Protein 3H3P (pdb70)

Nearest PDB structures (foldseek):
  3h3p-assembly1_H  TM=9.981E-01  e=1.855E-24  Homo sapiens
  4xcy-assembly3_C  TM=9.830E-01  e=2.299E-23  Homo sapiens
  4xcy-assembly4_E  TM=9.805E-01  e=3.762E-23  Homo sapiens
  4m8q-assembly3_A  TM=9.887E-01  e=1.182E-21  Homo sapiens
  7ekk-assembly1_H  TM=9.882E-01  e=1.831E-21  Homo sapiens

Structure (mmCIF, N/CA/C/O backbone):
data_3H3P
#
_entry.id   3H3P
#
_cell.length_a   92.400
_cell.length_b   92.400
_cell.length_c   272.790
_cell.angle_alpha   90.00
_cell.angle_beta   90.00
_cell.angle_gamma   120.00
#
_symmetry.space_group_name_H-M   'P 65 2 2'
#
loop_
_entity.id
_entity.type
_entity.pdbx_description
1 polymer 'Fv 4E10 heavy chain'
2 polymer 'Fv 4E10 light chain'
3 polymer 4E10_S0_1TJLC_004_N
4 non-polymer 'CALCIUM ION'
5 water water
#
loop_
_atom_site.group_PDB
_atom_site.id
_atom_site.type_symbol
_atom_site.label_atom_id
_atom_site.label_alt_id
_atom_site.label_comp_id
_atom_site.label_asym_id
_atom_site.label_entity_id
_atom_site.label_seq_id
_atom_site.pdbx_PDB_ins_code
_atom_site.Cartn_x
_atom_site.Cartn_y
_atom_site.Cartn_z
_atom_site.occupancy
_atom_site.B_iso_or_equiv
_atom_site.auth_seq_id
_atom_site.auth_comp_id
_atom_site.auth_asym_id
_atom_site.auth_atom_id
_atom_site.pdbx_PDB_model_num
ATOM 1 N N . GLN A 1 3 ? -4.696 -13.503 -7.970 1.00 43.30 1 GLN H N 1
ATOM 2 C CA . GLN A 1 3 ? -5.393 -13.321 -9.284 1.00 43.11 1 GLN H CA 1
ATOM 3 C C . GLN A 1 3 ? -6.100 -14.616 -9.685 1.00 42.17 1 GLN H C 1
ATOM 4 O O . GLN A 1 3 ? -7.107 -14.596 -10.390 1.00 41.99 1 GLN H O 1
ATOM 10 N N . VAL A 1 4 ? -5.556 -15.733 -9.218 1.00 40.75 2 VAL H N 1
ATOM 11 C CA . VAL A 1 4 ? -6.062 -17.051 -9.545 1.00 39.77 2 VAL H CA 1
ATOM 12 C C . VAL A 1 4 ? -6.494 -17.784 -8.280 1.00 39.04 2 VAL H C 1
ATOM 13 O O . VAL A 1 4 ? -5.766 -17.796 -7.283 1.00 39.85 2 VAL H O 1
ATOM 17 N N . GLN A 1 5 ? -7.661 -18.414 -8.316 1.00 37.40 3 GLN H N 1
ATOM 18 C CA . GLN A 1 5 ? -8.069 -19.272 -7.204 1.00 36.13 3 GLN H CA 1
ATOM 19 C C . GLN A 1 5 ? -8.036 -20.753 -7.620 1.00 34.37 3 GLN H C 1
ATOM 20 O O . GLN A 1 5 ? -8.543 -21.147 -8.670 1.00 34.13 3 GLN H O 1
ATOM 26 N N . LEU A 1 6 ? -7.390 -21.555 -6.789 1.00 32.78 4 LEU H N 1
ATOM 27 C CA . LEU A 1 6 ? -7.355 -22.986 -6.956 1.00 31.49 4 LEU H CA 1
ATOM 28 C C . LEU A 1 6 ? -8.191 -23.621 -5.841 1.00 30.95 4 LEU H C 1
ATOM 29 O O . LEU A 1 6 ? -8.032 -23.262 -4.682 1.00 31.35 4 LEU H O 1
ATOM 34 N N . VAL A 1 7 ? -9.096 -24.538 -6.177 1.00 30.09 5 VAL H N 1
ATOM 35 C CA . VAL A 1 7 ? -9.799 -25.321 -5.157 1.00 29.82 5 VAL H CA 1
ATOM 36 C C . VAL A 1 7 ? -9.567 -26.805 -5.370 1.00 28.77 5 VAL H C 1
ATOM 37 O O . VAL A 1 7 ? -9.747 -27.325 -6.458 1.00 28.38 5 VAL H O 1
ATOM 41 N N . GLN A 1 8 ? -9.200 -27.496 -4.309 1.00 28.75 6 GLN H N 1
ATOM 42 C CA . GLN A 1 8 ? -8.947 -28.922 -4.396 1.00 28.80 6 GLN H CA 1
ATOM 43 C C . GLN A 1 8 ? -10.141 -29.765 -3.930 1.00 29.51 6 GLN H C 1
ATOM 44 O O . GLN A 1 8 ? -11.022 -29.298 -3.203 1.00 28.83 6 GLN H O 1
ATOM 50 N N . SER A 1 9 ? -10.174 -31.007 -4.394 1.00 30.51 7 SER H N 1
ATOM 51 C CA . SER A 1 9 ? -11.158 -31.966 -3.936 1.00 30.85 7 SER H CA 1
ATOM 52 C C . SER A 1 9 ? -10.908 -32.189 -2.458 1.00 31.11 7 SER H C 1
ATOM 53 O O . SER A 1 9 ? -9.881 -31.761 -1.912 1.00 31.72 7 SER H O 1
ATOM 56 N N . GLY A 1 10 ? -11.840 -32.867 -1.814 1.00 30.62 8 GLY H N 1
ATOM 57 C CA . GLY A 1 10 ? -11.835 -32.948 -0.372 1.00 30.66 8 GLY H CA 1
ATOM 58 C C . GLY A 1 10 ? -11.098 -34.127 0.203 1.00 30.61 8 GLY H C 1
ATOM 59 O O . GLY A 1 10 ? -10.696 -35.039 -0.501 1.00 29.85 8 GLY H O 1
ATOM 60 N N . ALA A 1 11 ? -10.948 -34.075 1.518 1.00 31.58 9 ALA H N 1
ATOM 61 C CA . ALA A 1 11 ? -10.322 -35.122 2.308 1.00 31.96 9 ALA H CA 1
ATOM 62 C C . ALA A 1 11 ? -10.766 -36.527 1.886 1.00 32.52 9 ALA H C 1
ATOM 63 O O . ALA A 1 11 ? -11.951 -36.776 1.643 1.00 33.04 9 ALA H O 1
ATOM 65 N N . GLU A 1 12 ? -9.810 -37.448 1.849 1.00 32.58 10 GLU H N 1
ATOM 66 C CA . GLU A 1 12 ? -10.057 -38.789 1.359 1.00 32.86 10 GLU H CA 1
ATOM 67 C C . GLU A 1 12 ? -9.361 -39.820 2.259 1.00 32.75 10 GLU H C 1
ATOM 68 O O . GLU A 1 12 ? -8.271 -39.564 2.769 1.00 33.01 10 GLU H O 1
ATOM 74 N N . VAL A 1 13 ? -9.990 -40.980 2.450 1.00 32.28 11 VAL H N 1
ATOM 75 C CA . VAL A 1 13 ? -9.451 -42.039 3.318 1.00 31.96 11 VAL H CA 1
ATOM 76 C C . VAL A 1 13 ? -9.187 -43.318 2.520 1.00 31.78 11 VAL H C 1
ATOM 77 O O . VAL A 1 13 ? -10.119 -43.887 1.965 1.00 31.96 11 VAL H O 1
ATOM 81 N N . LYS A 1 14 ? -7.932 -43.776 2.480 1.00 31.60 12 LYS H N 1
ATOM 82 C CA . LYS A 1 14 ? -7.540 -44.938 1.644 1.00 31.80 12 LYS H CA 1
ATOM 83 C C . LYS A 1 14 ? -6.905 -46.088 2.423 1.00 31.66 12 LYS H C 1
ATOM 84 O O . LYS A 1 14 ? -6.321 -45.884 3.482 1.00 32.11 12 LYS H O 1
ATOM 90 N N . ARG A 1 15 ? -6.999 -47.298 1.878 1.00 31.31 13 ARG H N 1
ATOM 91 C CA . ARG A 1 15 ? -6.317 -48.446 2.471 1.00 31.32 13 ARG H CA 1
ATOM 92 C C . ARG A 1 15 ? -5.003 -48.715 1.735 1.00 31.22 13 ARG H C 1
ATOM 93 O O . ARG A 1 15 ? -4.849 -48.349 0.568 1.00 31.41 13 ARG H O 1
ATOM 97 N N . PRO A 1 16 ? -4.025 -49.307 2.429 1.00 30.78 14 PRO H N 1
ATOM 98 C CA . PRO A 1 16 ? -2.783 -49.636 1.739 1.00 30.96 14 PRO H CA 1
ATOM 99 C C . PRO A 1 16 ? -3.017 -50.453 0.483 1.00 30.31 14 PRO H C 1
ATOM 100 O O . PRO A 1 16 ? -3.894 -51.310 0.449 1.00 29.40 14 PRO H O 1
ATOM 104 N N . GLY A 1 17 ? -2.235 -50.155 -0.547 1.00 30.29 15 GLY H N 1
ATOM 105 C CA . GLY A 1 17 ? -2.294 -50.900 -1.804 1.00 30.18 15 GLY H CA 1
ATOM 106 C C . GLY A 1 17 ? -3.277 -50.319 -2.798 1.00 29.40 15 GLY H C 1
ATOM 107 O O . GLY A 1 17 ? -3.440 -50.838 -3.902 1.00 29.07 15 GLY H O 1
ATOM 108 N N . SER A 1 18 ? -3.928 -49.232 -2.414 1.00 28.67 16 SER H N 1
ATOM 109 C CA . SER A 1 18 ? -4.921 -48.623 -3.282 1.00 28.51 16 SER H CA 1
ATOM 110 C C . SER A 1 18 ? -4.369 -47.384 -3.989 1.00 27.65 16 SER H C 1
ATOM 111 O O . SER A 1 18 ? -3.196 -47.074 -3.899 1.00 27.38 16 SER H O 1
ATOM 114 N N . SER A 1 19 ? -5.244 -46.701 -4.706 1.00 27.60 17 SER H N 1
ATOM 115 C CA . SER A 1 19 ? -4.884 -45.565 -5.523 1.00 27.58 17 SER H CA 1
ATOM 116 C C . SER A 1 19 ? -5.687 -44.344 -5.061 1.00 26.89 17 SER H C 1
ATOM 117 O O . SER A 1 19 ? -6.804 -44.482 -4.555 1.00 26.34 17 SER H O 1
ATOM 120 N N . VAL A 1 20 ? -5.122 -43.150 -5.222 1.00 26.09 18 VAL H N 1
ATOM 121 C CA . VAL A 1 20 ? -5.870 -41.909 -4.944 1.00 24.97 18 VAL H CA 1
ATOM 122 C C . VAL A 1 20 ? -5.721 -40.943 -6.102 1.00 25.11 18 VAL H C 1
ATOM 123 O O . VAL A 1 20 ? -4.656 -40.827 -6.691 1.00 24.54 18 VAL H O 1
ATOM 127 N N . THR A 1 21 ? -6.799 -40.248 -6.430 1.00 25.93 19 THR H N 1
ATOM 128 C CA . THR A 1 21 ? -6.732 -39.167 -7.409 1.00 26.55 19 THR H CA 1
ATOM 129 C C . THR A 1 21 ? -7.295 -37.890 -6.783 1.00 26.42 19 THR H C 1
ATOM 130 O O . THR A 1 21 ? -8.429 -37.868 -6.293 1.00 26.50 19 THR H O 1
ATOM 134 N N . VAL A 1 22 ? -6.480 -36.841 -6.770 1.00 26.26 20 VAL H N 1
ATOM 135 C CA . VAL A 1 22 ? -6.879 -35.574 -6.176 1.00 26.06 20 VAL H CA 1
ATOM 136 C C . VAL A 1 22 ? -7.027 -34.565 -7.298 1.00 26.01 20 VAL H C 1
ATOM 137 O O . VAL A 1 22 ? -6.187 -34.500 -8.187 1.00 25.58 20 VAL H O 1
ATOM 141 N N . SER A 1 23 ? -8.109 -33.791 -7.255 1.00 26.53 21 SER H N 1
ATOM 142 C CA . SER A 1 23 ? -8.391 -32.807 -8.286 1.00 26.54 21 SER H CA 1
ATOM 143 C C . SER A 1 23 ? -8.043 -31.420 -7.767 1.00 26.93 21 SER H C 1
ATOM 144 O O . SER A 1 23 ? -8.140 -31.156 -6.564 1.00 26.30 21 SER H O 1
ATOM 147 N N . CYS A 1 24 ? -7.585 -30.569 -8.687 1.00 27.38 22 CYS H N 1
ATOM 148 C CA . CYS A 1 24 ? -7.339 -29.145 -8.440 1.00 27.65 22 CYS H CA 1
ATOM 149 C C . CYS A 1 24 ? -7.990 -28.350 -9.579 1.00 27.28 22 CYS H C 1
ATOM 150 O O . CYS A 1 24 ? -7.554 -28.449 -10.723 1.00 27.81 22 CYS H O 1
ATOM 153 N N . LYS A 1 25 ? -9.034 -27.583 -9.268 1.00 26.48 23 LYS H N 1
ATOM 154 C CA . LYS A 1 25 ? -9.746 -26.804 -10.261 1.00 26.46 23 LYS H CA 1
ATOM 155 C C . LYS A 1 25 ? -9.285 -25.352 -10.211 1.00 26.32 23 LYS H C 1
ATOM 156 O O . LYS A 1 25 ? -9.225 -24.763 -9.143 1.00 25.67 23 LYS H O 1
ATOM 162 N N . ALA A 1 26 ? -8.967 -24.786 -11.372 1.00 26.66 24 ALA H N 1
ATOM 163 C CA . ALA A 1 26 ? -8.448 -23.407 -11.463 1.00 27.91 24 ALA H CA 1
ATOM 164 C C . ALA A 1 26 ? -9.449 -22.387 -12.044 1.00 28.40 24 ALA H C 1
ATOM 165 O O . ALA A 1 26 ? -10.100 -22.620 -13.056 1.00 28.27 24 ALA H O 1
ATOM 167 N N . SER A 1 27 ? -9.552 -21.245 -11.391 1.00 29.44 25 SER H N 1
ATOM 168 C CA . SER A 1 27 ? -10.449 -20.189 -11.834 1.00 30.30 25 SER H CA 1
ATOM 169 C C . SER A 1 27 ? -9.732 -18.837 -11.803 1.00 30.83 25 SER H C 1
ATOM 170 O O . SER A 1 27 ? -8.958 -18.547 -10.886 1.00 30.67 25 SER H O 1
ATOM 173 N N . GLY A 1 28 ? -10.000 -18.010 -12.807 1.00 31.72 26 GLY H N 1
ATOM 174 C CA . GLY A 1 28 ? -9.258 -16.759 -12.993 1.00 32.33 26 GLY H CA 1
ATOM 175 C C . GLY A 1 28 ? -8.104 -16.955 -13.968 1.00 32.91 26 GLY H C 1
ATOM 176 O O . GLY A 1 28 ? -7.650 -18.081 -14.196 1.00 34.03 26 GLY H O 1
ATOM 177 N N . GLY A 1 29 ? -7.631 -15.858 -14.548 1.00 32.97 27 GLY H N 1
ATOM 178 C CA . GLY A 1 29 ? -6.556 -15.899 -15.536 1.00 32.83 27 GLY H CA 1
ATOM 179 C C . GLY A 1 29 ? -6.787 -16.945 -16.616 1.00 32.80 27 GLY H C 1
ATOM 180 O O . GLY A 1 29 ? -7.935 -17.227 -16.993 1.00 33.16 27 GLY H O 1
ATOM 181 N N . SER A 1 30 ? -5.685 -17.519 -17.102 1.00 31.82 28 SER H N 1
ATOM 182 C CA . SER A 1 30 ? -5.700 -18.531 -18.149 1.00 30.97 28 SER H CA 1
ATOM 183 C C . SER A 1 30 ? -4.971 -19.778 -17.656 1.00 30.36 28 SER H C 1
ATOM 184 O O . SER A 1 30 ? -4.007 -19.691 -16.904 1.00 30.65 28 SER H O 1
ATOM 186 N N . PHE A 1 31 ? -5.418 -20.933 -18.126 1.00 29.42 29 PHE H N 1
ATOM 187 C CA . PHE A 1 31 ? -5.011 -22.216 -17.576 1.00 28.66 29 PHE H CA 1
ATOM 188 C C . PHE A 1 31 ? -3.877 -22.937 -18.339 1.00 28.33 29 PHE H C 1
ATOM 189 O O . PHE A 1 31 ? -2.963 -23.504 -17.738 1.00 28.81 29 PHE H O 1
ATOM 197 N N . SER A 1 32 ? -3.930 -22.910 -19.658 1.00 27.75 30 SER H N 1
ATOM 198 C CA . SER A 1 32 ? -3.105 -23.814 -20.461 1.00 27.84 30 SER H CA 1
ATOM 199 C C . SER A 1 32 ? -1.583 -23.632 -20.410 1.00 27.71 30 SER H C 1
ATOM 200 O O . SER A 1 32 ? -0.855 -24.617 -20.505 1.00 27.59 30 SER H O 1
ATOM 203 N N . THR A 1 33 ? -1.094 -22.402 -20.283 1.00 27.06 31 THR H N 1
ATOM 204 C CA . THR A 1 33 ? 0.339 -22.177 -20.428 1.00 26.80 31 THR H CA 1
ATOM 205 C C . THR A 1 33 ? 1.051 -21.754 -19.142 1.00 27.07 31 THR H C 1
ATOM 206 O O . THR A 1 33 ? 2.098 -21.104 -19.186 1.00 27.31 31 THR H O 1
ATOM 210 N N . TYR A 1 34 ? 0.516 -22.163 -18.003 1.00 26.98 32 TYR H N 1
ATOM 211 C CA . TYR A 1 34 ? 1.206 -21.941 -16.741 1.00 27.08 32 TYR H CA 1
ATOM 212 C C . TYR A 1 34 ? 1.407 -23.251 -16.015 1.00 26.28 32 TYR H C 1
ATOM 213 O O . TYR A 1 34 ? 0.523 -24.081 -15.984 1.00 26.64 32 TYR H O 1
ATOM 222 N N . ALA A 1 35 ? 2.588 -23.436 -15.442 1.00 26.18 33 ALA H N 1
ATOM 223 C CA . ALA A 1 35 ? 2.981 -24.732 -14.893 1.00 25.82 33 ALA H CA 1
ATOM 224 C C . ALA A 1 35 ? 2.312 -24.984 -13.555 1.00 25.89 33 ALA H C 1
ATOM 225 O O . ALA A 1 35 ? 2.298 -24.111 -12.681 1.00 25.42 33 ALA H O 1
ATOM 227 N N . LEU A 1 36 ? 1.773 -26.185 -13.384 1.00 25.73 34 LEU H N 1
ATOM 228 C CA . LEU A 1 36 ? 1.140 -26.545 -12.117 1.00 25.75 34 LEU H CA 1
ATOM 229 C C . LEU A 1 36 ? 1.801 -27.751 -11.435 1.00 25.33 34 LEU H C 1
ATOM 230 O O . LEU A 1 36 ? 1.909 -28.801 -12.019 1.00 25.79 34 LEU H O 1
ATOM 235 N N . SER A 1 37 ? 2.223 -27.598 -10.188 1.00 24.98 35 SER H N 1
ATOM 236 C CA . SER A 1 37 ? 2.915 -28.669 -9.483 1.00 24.40 35 SER H CA 1
ATOM 237 C C . SER A 1 37 ? 2.120 -29.239 -8.298 1.00 24.97 35 SER H C 1
ATOM 238 O O . SER A 1 37 ? 1.256 -28.577 -7.739 1.00 24.18 35 SER H O 1
ATOM 241 N N . TRP A 1 38 ? 2.426 -30.474 -7.917 1.00 25.73 36 TRP H N 1
ATOM 242 C CA . TRP A 1 38 ? 1.866 -31.043 -6.699 1.00 26.59 36 TRP H CA 1
ATOM 243 C C . TRP A 1 38 ? 2.918 -31.136 -5.625 1.00 26.57 36 TRP H C 1
ATOM 244 O O . TRP A 1 38 ? 3.986 -31.695 -5.848 1.00 28.04 36 TRP H O 1
ATOM 255 N N . VAL A 1 39 ? 2.607 -30.582 -4.462 1.00 25.75 37 VAL H N 1
ATOM 256 C CA . VAL A 1 39 ? 3.545 -30.526 -3.365 1.00 25.49 37 VAL H CA 1
ATOM 257 C C . VAL A 1 39 ? 2.871 -31.061 -2.126 1.00 26.46 37 VAL H C 1
ATOM 258 O O . VAL A 1 39 ? 1.834 -30.538 -1.725 1.00 28.30 37 VAL H O 1
ATOM 262 N N . ARG A 1 40 ? 3.432 -32.092 -1.506 1.00 26.21 38 ARG H N 1
ATOM 263 C CA . ARG A 1 40 ? 2.758 -32.689 -0.370 1.00 26.00 38 ARG H CA 1
ATOM 264 C C . ARG A 1 40 ? 3.498 -32.408 0.905 1.00 26.48 38 ARG H C 1
ATOM 265 O O . ARG A 1 40 ? 4.653 -31.953 0.898 1.00 26.73 38 ARG H O 1
ATOM 273 N N . GLN A 1 41 ? 2.817 -32.675 2.009 1.00 26.59 39 GLN H N 1
ATOM 274 C CA . GLN A 1 41 ? 3.351 -32.372 3.322 1.00 27.39 39 GLN H CA 1
ATOM 275 C C . GLN A 1 41 ? 2.847 -33.393 4.330 1.00 27.86 39 GLN H C 1
ATOM 276 O O . GLN A 1 41 ? 1.670 -33.362 4.699 1.00 28.54 39 GLN H O 1
ATOM 282 N N . ALA A 1 42 ? 3.725 -34.294 4.771 1.00 27.74 40 ALA H N 1
ATOM 283 C CA . ALA A 1 42 ? 3.376 -35.218 5.855 1.00 28.18 40 ALA H CA 1
ATOM 284 C C . ALA A 1 42 ? 3.158 -34.455 7.182 1.00 28.55 40 ALA H C 1
ATOM 285 O O . ALA A 1 42 ? 3.699 -33.376 7.382 1.00 28.05 40 ALA H O 1
ATOM 287 N N . PRO A 1 43 ? 2.380 -35.028 8.105 1.00 29.50 41 PRO H N 1
ATOM 288 C CA . PRO A 1 43 ? 2.068 -34.235 9.286 1.00 30.01 41 PRO H CA 1
ATOM 289 C C . PRO A 1 43 ? 3.308 -33.956 10.116 1.00 30.14 41 PRO H C 1
ATOM 290 O O . PRO A 1 43 ? 4.153 -34.836 10.281 1.00 30.85 41 PRO H O 1
ATOM 294 N N . GLY A 1 44 ? 3.422 -32.724 10.604 1.00 30.40 42 GLY H N 1
ATOM 295 C CA . GLY A 1 44 ? 4.551 -32.308 11.445 1.00 30.40 42 GLY H CA 1
ATOM 296 C C . GLY A 1 44 ? 5.855 -32.112 10.692 1.00 30.45 42 GLY H C 1
ATOM 297 O O . GLY A 1 44 ? 6.823 -31.590 11.237 1.00 30.75 42 GLY H O 1
ATOM 298 N N . ARG A 1 45 ? 5.884 -32.531 9.436 1.00 30.67 43 ARG H N 1
ATOM 299 C CA . ARG A 1 45 ? 7.110 -32.488 8.651 1.00 30.71 43 ARG H CA 1
ATOM 300 C C . ARG A 1 45 ? 6.972 -31.449 7.549 1.00 29.30 43 ARG H C 1
ATOM 301 O O . ARG A 1 45 ? 5.992 -30.706 7.527 1.00 28.15 43 ARG H O 1
ATOM 309 N N . GLY A 1 46 ? 7.956 -31.400 6.649 1.00 28.37 44 GLY H N 1
ATOM 310 C CA . GLY A 1 46 ? 8.087 -30.292 5.696 1.00 27.76 44 GLY H CA 1
ATOM 311 C C . GLY A 1 46 ? 7.591 -30.587 4.292 1.00 26.81 44 GLY H C 1
ATOM 312 O O . GLY A 1 46 ? 7.180 -31.703 4.001 1.00 26.45 44 GLY H O 1
ATOM 313 N N . LEU A 1 47 ? 7.648 -29.583 3.419 1.00 26.36 45 LEU H N 1
ATOM 314 C CA . LEU A 1 47 ? 7.124 -29.704 2.043 1.00 26.37 45 LEU H CA 1
ATOM 315 C C . LEU A 1 47 ? 8.006 -30.569 1.132 1.00 25.95 45 LEU H C 1
ATOM 316 O O . LEU A 1 47 ? 9.231 -30.556 1.242 1.00 25.27 45 LEU H O 1
ATOM 321 N N . GLU A 1 48 ? 7.346 -31.330 0.254 1.00 26.22 46 GLU H N 1
ATOM 322 C CA . GLU A 1 48 ? 7.999 -32.206 -0.736 1.00 26.16 46 GLU H CA 1
ATOM 323 C C . GLU A 1 48 ? 7.347 -32.042 -2.121 1.00 26.57 46 GLU H C 1
ATOM 324 O O . GLU A 1 48 ? 6.152 -32.294 -2.304 1.00 26.11 46 GLU H O 1
ATOM 326 N N . TRP A 1 49 ? 8.159 -31.603 -3.080 1.00 26.50 47 TRP H N 1
ATOM 327 C CA . TRP A 1 49 ? 7.766 -31.521 -4.475 1.00 26.32 47 TRP H CA 1
ATOM 328 C C . TRP A 1 49 ? 7.724 -32.898 -5.158 1.00 25.89 47 TRP H C 1
ATOM 329 O O . TRP A 1 49 ? 8.717 -33.625 -5.160 1.00 24.73 47 TRP H O 1
ATOM 340 N N . MET A 1 50 ? 6.585 -33.210 -5.786 1.00 25.74 48 MET H N 1
ATOM 341 C CA . MET A 1 50 ? 6.316 -34.544 -6.366 1.00 24.87 48 MET H CA 1
ATOM 342 C C . MET A 1 50 ? 6.399 -34.562 -7.886 1.00 24.31 48 MET H C 1
ATOM 343 O O . MET A 1 50 ? 6.825 -35.542 -8.497 1.00 24.51 48 MET H O 1
ATOM 348 N N . GLY A 1 51 ? 5.961 -33.481 -8.502 1.00 24.11 49 GLY H N 1
ATOM 349 C CA . GLY A 1 51 ? 5.974 -33.378 -9.956 1.00 24.15 49 GLY H CA 1
ATOM 350 C C . GLY A 1 51 ? 5.071 -32.252 -10.390 1.00 23.87 49 GLY H C 1
ATOM 351 O O . GLY A 1 51 ? 4.513 -31.552 -9.562 1.00 24.69 49 GLY H O 1
ATOM 352 N N . GLY A 1 52 ? 4.912 -32.078 -11.690 1.00 23.56 50 GLY H N 1
ATOM 353 C CA . GLY A 1 52 ? 4.038 -31.038 -12.194 1.00 22.79 50 GLY H CA 1
ATOM 354 C C . GLY A 1 52 ? 3.730 -31.270 -13.648 1.00 23.21 50 GLY H C 1
ATOM 355 O O . GLY A 1 52 ? 4.297 -32.179 -14.277 1.00 23.66 50 GLY H O 1
ATOM 356 N N . VAL A 1 53 ? 2.824 -30.450 -14.170 1.00 23.11 51 VAL H N 1
ATOM 357 C CA . VAL A 1 53 ? 2.423 -30.498 -15.573 1.00 23.63 51 VAL H CA 1
ATOM 358 C C . VAL A 1 53 ? 2.233 -29.100 -16.171 1.00 23.87 51 VAL H C 1
ATOM 359 O O . VAL A 1 53 ? 1.904 -28.151 -15.461 1.00 24.24 51 VAL H O 1
ATOM 363 N N . ILE A 1 54 ? 2.474 -28.991 -17.477 1.00 23.79 52 ILE H N 1
ATOM 364 C CA . ILE A 1 54 ? 2.011 -27.859 -18.275 1.00 23.53 52 ILE H CA 1
ATOM 365 C C . ILE A 1 54 ? 0.823 -28.341 -19.104 1.00 23.87 52 ILE H C 1
ATOM 366 O O . ILE A 1 54 ? 0.980 -29.200 -19.950 1.00 24.72 52 ILE H O 1
ATOM 371 N N . PRO A 1 55 ? -0.379 -27.823 -18.848 1.00 23.94 53 PRO H N 1
ATOM 372 C CA . PRO A 1 55 ? -1.525 -28.424 -19.548 1.00 23.71 53 PRO H CA 1
ATOM 373 C C . PRO A 1 55 ? -1.426 -28.431 -21.085 1.00 23.70 53 PRO H C 1
ATOM 374 O O . PRO A 1 55 ? -1.826 -29.414 -21.720 1.00 23.50 53 PRO H O 1
ATOM 378 N N . LEU A 1 56 ? -0.917 -27.354 -21.678 1.00 23.26 54 LEU H N 1
ATOM 379 C CA . LEU A 1 56 ? -0.735 -27.319 -23.122 1.00 23.00 54 LEU H CA 1
ATOM 380 C C . LEU A 1 56 ? 0.261 -28.417 -23.524 1.00 23.49 54 LEU H C 1
ATOM 381 O O . LEU A 1 56 ? 1.447 -28.358 -23.174 1.00 23.65 54 LEU H O 1
ATOM 386 N N . LEU A 1 57 ? -0.239 -29.410 -24.257 1.00 22.93 55 LEU H N 1
ATOM 387 C CA . LEU A 1 57 ? 0.543 -30.574 -24.672 1.00 22.56 55 LEU H CA 1
ATOM 388 C C . LEU A 1 57 ? 0.777 -31.583 -23.541 1.00 22.52 55 LEU H C 1
ATOM 389 O O . LEU A 1 57 ? 1.477 -32.569 -23.735 1.00 22.73 55 LEU H O 1
ATOM 394 N N . THR A 1 58 ? 0.185 -31.350 -22.373 1.00 22.63 56 THR H N 1
ATOM 395 C CA . THR A 1 58 ? 0.424 -32.205 -21.203 1.00 23.27 56 THR H CA 1
ATOM 396 C C . THR A 1 58 ? 1.913 -32.534 -21.101 1.00 23.17 56 THR H C 1
ATOM 397 O O . THR A 1 58 ? 2.303 -33.704 -21.208 1.00 23.84 56 THR H O 1
ATOM 401 N N . ILE A 1 59 ? 2.747 -31.516 -20.922 1.00 22.49 57 ILE H N 1
ATOM 402 C CA . ILE A 1 59 ? 4.177 -31.742 -20.706 1.00 21.91 57 ILE H CA 1
ATOM 403 C C . ILE A 1 59 ? 4.422 -32.032 -19.212 1.00 21.63 57 ILE H C 1
ATOM 404 O O . ILE A 1 59 ? 4.340 -31.132 -18.355 1.00 20.81 57 ILE H O 1
ATOM 409 N N . THR A 1 60 ? 4.698 -33.299 -18.903 1.00 20.98 58 THR H N 1
ATOM 410 C CA . THR A 1 60 ? 4.898 -33.709 -17.516 1.00 20.72 58 THR H CA 1
ATOM 411 C C . THR A 1 60 ? 6.365 -33.727 -17.098 1.00 21.28 58 THR H C 1
ATOM 412 O O . THR A 1 60 ? 7.274 -33.690 -17.917 1.00 19.93 58 THR H O 1
ATOM 416 N N . ASN A 1 61 ? 6.551 -33.775 -15.789 1.00 22.73 59 ASN H N 1
ATOM 417 C CA . ASN A 1 61 ? 7.839 -33.728 -15.146 1.00 23.82 59 ASN H CA 1
ATOM 418 C C . ASN A 1 61 ? 7.559 -34.381 -13.793 1.00 25.03 59 ASN H C 1
ATOM 419 O O . ASN A 1 61 ? 6.642 -33.942 -13.057 1.00 27.14 59 ASN H O 1
ATOM 424 N N . TYR A 1 62 ? 8.269 -35.466 -13.485 1.00 25.34 60 TYR H N 1
ATOM 425 C CA . TYR A 1 62 ? 8.018 -36.198 -12.236 1.00 25.49 60 TYR H CA 1
ATOM 426 C C . TYR A 1 62 ? 9.278 -36.333 -11.414 1.00 26.08 60 TYR H C 1
ATOM 427 O O . TYR A 1 62 ? 10.329 -36.677 -11.933 1.00 26.10 60 TYR H O 1
ATOM 436 N N . ALA A 1 63 ? 9.175 -36.069 -10.123 1.00 26.85 61 ALA H N 1
ATOM 437 C CA . ALA A 1 63 ? 10.270 -36.398 -9.224 1.00 27.34 61 ALA H CA 1
ATOM 438 C C . ALA A 1 63 ? 10.577 -37.905 -9.353 1.00 27.66 61 ALA H C 1
ATOM 439 O O . ALA A 1 63 ? 9.668 -38.739 -9.346 1.00 28.26 61 ALA H O 1
ATOM 441 N N . PRO A 1 64 ? 11.852 -38.263 -9.492 1.00 28.18 62 PRO H N 1
ATOM 442 C CA . PRO A 1 64 ? 12.262 -39.679 -9.564 1.00 28.80 62 PRO H CA 1
ATOM 443 C C . PRO A 1 64 ? 11.672 -40.631 -8.515 1.00 29.32 62 PRO H C 1
ATOM 444 O O . PRO A 1 64 ? 11.277 -41.740 -8.866 1.00 29.47 62 PRO H O 1
ATOM 448 N N . ARG A 1 65 ? 11.598 -40.221 -7.254 1.00 30.31 63 ARG H N 1
ATOM 449 C CA . ARG A 1 65 ? 11.113 -41.125 -6.199 1.00 31.32 63 ARG H CA 1
ATOM 450 C C . ARG A 1 65 ? 9.620 -41.505 -6.315 1.00 31.87 63 ARG H C 1
ATOM 451 O O . ARG A 1 65 ? 9.133 -42.380 -5.587 1.00 31.95 63 ARG H O 1
ATOM 459 N N . PHE A 1 66 ? 8.885 -40.844 -7.203 1.00 32.31 64 PHE H N 1
ATOM 460 C CA . PHE A 1 66 ? 7.498 -41.221 -7.448 1.00 32.46 64 PHE H CA 1
ATOM 461 C C . PHE A 1 66 ? 7.333 -41.835 -8.825 1.00 32.95 64 PHE H C 1
ATOM 462 O O . PHE A 1 66 ? 6.249 -42.283 -9.192 1.00 32.20 64 PHE H O 1
ATOM 470 N N . GLN A 1 67 ? 8.405 -41.871 -9.604 1.00 34.22 65 GLN H N 1
ATOM 471 C CA . GLN A 1 67 ? 8.274 -42.396 -10.955 1.00 35.61 65 GLN H CA 1
ATOM 472 C C . GLN A 1 67 ? 7.710 -43.809 -10.886 1.00 35.23 65 GLN H C 1
ATOM 473 O O . GLN A 1 67 ? 8.179 -44.632 -10.101 1.00 35.84 65 GLN H O 1
ATOM 479 N N . GLY A 1 68 ? 6.696 -44.079 -11.702 1.00 34.62 66 GLY H N 1
ATOM 480 C CA . GLY A 1 68 ? 6.075 -45.405 -11.740 1.00 33.70 66 GLY H CA 1
ATOM 481 C C . GLY A 1 68 ? 4.823 -45.524 -10.890 1.00 32.83 66 GLY H C 1
ATOM 482 O O . GLY A 1 68 ? 3.993 -46.375 -11.149 1.00 33.04 66 GLY H O 1
ATOM 483 N N . ARG A 1 69 ? 4.692 -44.673 -9.876 1.00 32.08 67 ARG H N 1
ATOM 484 C CA . ARG A 1 69 ? 3.513 -44.659 -9.009 1.00 31.85 67 ARG H CA 1
ATOM 485 C C . ARG A 1 69 ? 2.594 -43.482 -9.281 1.00 31.72 67 ARG H C 1
ATOM 486 O O . ARG A 1 69 ? 1.442 -43.474 -8.829 1.00 32.13 67 ARG H O 1
ATOM 494 N N . ILE A 1 70 ? 3.114 -42.488 -10.000 1.00 31.24 68 ILE H N 1
ATOM 495 C CA . ILE A 1 70 ? 2.460 -41.190 -10.141 1.00 30.40 68 ILE H CA 1
ATOM 496 C C . ILE A 1 70 ? 2.012 -40.917 -11.570 1.00 30.03 68 ILE H C 1
ATOM 497 O O . ILE A 1 70 ? 2.656 -41.333 -12.518 1.00 29.74 68 ILE H O 1
ATOM 502 N N . THR A 1 71 ? 0.882 -40.232 -11.707 1.00 30.34 69 THR H N 1
ATOM 503 C CA . THR A 1 71 ? 0.401 -39.766 -13.007 1.00 30.26 69 THR H CA 1
ATOM 504 C C . THR A 1 71 ? -0.214 -38.400 -12.799 1.00 29.35 69 THR H C 1
ATOM 505 O O . THR A 1 71 ? -1.051 -38.232 -11.902 1.00 28.51 69 THR H O 1
ATOM 509 N N . ILE A 1 72 ? 0.213 -37.428 -13.607 1.00 27.84 70 ILE H N 1
ATOM 510 C CA . ILE A 1 72 ? -0.396 -36.103 -13.575 1.00 27.16 70 ILE H CA 1
ATOM 511 C C . ILE A 1 72 ? -1.063 -35.799 -14.909 1.00 27.09 70 ILE H C 1
ATOM 512 O O . ILE A 1 72 ? -0.467 -35.980 -15.966 1.00 26.69 70 ILE H O 1
ATOM 517 N N . THR A 1 73 ? -2.311 -35.343 -14.844 1.00 27.20 71 THR H N 1
ATOM 518 C CA . THR A 1 73 ? -3.070 -35.027 -16.036 1.00 26.93 71 THR H CA 1
ATOM 519 C C . THR A 1 73 ? -3.806 -33.694 -15.869 1.00 27.87 71 THR H C 1
ATOM 520 O O . THR A 1 73 ? -4.070 -33.231 -14.756 1.00 28.05 71 THR H O 1
ATOM 524 N N . ALA A 1 74 ? -4.125 -33.083 -17.002 1.00 28.45 72 ALA H N 1
ATOM 525 C CA . ALA A 1 74 ? -4.697 -31.746 -17.038 1.00 29.06 72 ALA H CA 1
ATOM 526 C C . ALA A 1 74 ? -5.822 -31.734 -18.059 1.00 29.75 72 ALA H C 1
ATOM 527 O O . ALA A 1 74 ? -5.713 -32.351 -19.124 1.00 30.60 72 ALA H O 1
ATOM 529 N N . ASP A 1 75 ? -6.899 -31.033 -17.734 1.00 29.92 73 ASP H N 1
ATOM 530 C CA . ASP A 1 75 ? -8.089 -31.012 -18.581 1.00 30.18 73 ASP H CA 1
ATOM 531 C C . ASP A 1 75 ? -8.391 -29.560 -18.946 1.00 30.20 73 ASP H C 1
ATOM 532 O O . ASP A 1 75 ? -8.755 -28.754 -18.085 1.00 30.43 73 ASP H O 1
ATOM 537 N N . ARG A 1 76 ? -8.232 -29.229 -20.220 1.00 29.84 74 ARG H N 1
ATOM 538 C CA . ARG A 1 76 ? -8.222 -27.839 -20.634 1.00 30.04 74 ARG H CA 1
ATOM 539 C C . ARG A 1 76 ? -9.605 -27.204 -20.636 1.00 28.92 74 ARG H C 1
ATOM 540 O O . ARG A 1 76 ? -9.725 -26.000 -20.433 1.00 27.91 74 ARG H O 1
ATOM 548 N N . SER A 1 77 ? -10.649 -28.004 -20.820 1.00 27.87 75 SER H N 1
ATOM 549 C CA . SER A 1 77 ? -11.994 -27.451 -20.859 1.00 27.49 75 SER H CA 1
ATOM 550 C C . SER A 1 77 ? -12.548 -27.151 -19.459 1.00 26.73 75 SER H C 1
ATOM 551 O O . SER A 1 77 ? -13.506 -26.393 -19.302 1.00 26.17 75 SER H O 1
ATOM 554 N N . THR A 1 78 ? -11.948 -27.738 -18.436 1.00 26.02 76 THR H N 1
ATOM 555 C CA . THR A 1 78 ? -12.437 -27.524 -17.083 1.00 25.79 76 THR H CA 1
ATOM 556 C C . THR A 1 78 ? -11.408 -26.879 -16.185 1.00 25.66 76 THR H C 1
ATOM 557 O O . THR A 1 78 ? -11.644 -26.720 -14.987 1.00 25.26 76 THR H O 1
ATOM 561 N N . SER A 1 79 ? -10.279 -26.495 -16.772 1.00 26.03 77 SER H N 1
ATOM 562 C CA . SER A 1 79 ? -9.180 -25.865 -16.042 1.00 26.64 77 SER H CA 1
ATOM 563 C C . SER A 1 79 ? -8.791 -26.670 -14.809 1.00 27.67 77 SER H C 1
ATOM 564 O O . SER A 1 79 ? -8.453 -26.103 -13.769 1.00 28.81 77 SER H O 1
ATOM 567 N N . THR A 1 80 ? -8.847 -27.992 -14.923 1.00 27.90 78 THR H N 1
ATOM 568 C CA . THR A 1 80 ? -8.658 -28.860 -13.773 1.00 27.86 78 THR H CA 1
ATOM 569 C C . THR A 1 80 ? -7.472 -29.782 -14.004 1.00 28.32 78 THR H C 1
ATOM 570 O O . THR A 1 80 ? -7.364 -30.419 -15.058 1.00 28.94 78 THR H O 1
ATOM 574 N N . ALA A 1 81 ? -6.596 -29.852 -13.008 1.00 28.48 79 ALA H N 1
ATOM 575 C CA . ALA A 1 81 ? -5.444 -30.745 -13.032 1.00 28.85 79 ALA H CA 1
ATOM 576 C C . ALA A 1 81 ? -5.679 -31.851 -12.011 1.00 29.65 79 ALA H C 1
ATOM 577 O O . ALA A 1 81 ? -6.378 -31.641 -11.002 1.00 29.27 79 ALA H O 1
ATOM 579 N N . TYR A 1 82 ? -5.091 -33.020 -12.281 1.00 29.95 80 TYR H N 1
ATOM 580 C CA . TYR A 1 82 ? -5.303 -34.220 -11.467 1.00 29.99 80 TYR H CA 1
ATOM 581 C C . TYR A 1 82 ? -3.991 -34.895 -11.085 1.00 30.17 80 TYR H C 1
ATOM 582 O O . TYR A 1 82 ? -3.114 -35.078 -11.921 1.00 30.33 80 TYR H O 1
ATOM 591 N N . LEU A 1 83 ? -3.881 -35.294 -9.821 1.00 30.72 81 LEU H N 1
ATOM 592 C CA . LEU A 1 83 ? -2.765 -36.134 -9.347 1.00 30.71 81 LEU H CA 1
ATOM 593 C C . LEU A 1 83 ? -3.242 -37.539 -8.974 1.00 30.71 81 LEU H C 1
ATOM 594 O O . LEU A 1 83 ? -4.158 -37.699 -8.162 1.00 31.41 81 LEU H O 1
ATOM 599 N N . GLU A 1 84 ? -2.615 -38.548 -9.572 1.00 30.37 82 GLU H N 1
ATOM 600 C CA . GLU A 1 84 ? -2.936 -39.946 -9.297 1.00 29.40 82 GLU H CA 1
ATOM 601 C C . GLU A 1 84 ? -1.699 -40.573 -8.679 1.00 28.45 82 GLU H C 1
ATOM 602 O O . GLU A 1 84 ? -0.627 -40.560 -9.274 1.00 28.26 82 GLU H O 1
ATOM 608 N N . LEU A 1 85 ? -1.842 -41.078 -7.462 1.00 27.73 83 LEU H N 1
ATOM 609 C CA . LEU A 1 85 ? -0.749 -41.743 -6.774 1.00 26.89 83 LEU H CA 1
ATOM 610 C C . LEU A 1 85 ? -1.241 -43.120 -6.400 1.00 27.67 83 LEU H C 1
ATOM 611 O O . LEU A 1 85 ? -2.275 -43.245 -5.729 1.00 27.82 83 LEU H O 1
ATOM 616 N N . ASN A 1 86 ? -0.539 -44.162 -6.847 1.00 27.55 84 ASN H N 1
ATOM 617 C CA . ASN A 1 86 ? -0.988 -45.512 -6.523 1.00 27.89 84 ASN H CA 1
ATOM 618 C C . ASN A 1 86 ? 0.015 -46.275 -5.666 1.00 26.87 84 ASN H C 1
ATOM 619 O O . ASN A 1 86 ? 0.998 -45.705 -5.207 1.00 27.44 84 ASN H O 1
ATOM 624 N N . SER A 1 87 ? -0.261 -47.543 -5.412 1.00 25.98 85 SER H N 1
ATOM 625 C CA . SER A 1 87 ? 0.546 -48.345 -4.503 1.00 25.80 85 SER H CA 1
ATOM 626 C C . SER A 1 87 ? 0.763 -47.613 -3.178 1.00 26.21 85 SER H C 1
ATOM 627 O O . SER A 1 87 ? 1.885 -47.504 -2.697 1.00 26.39 85 SER H O 1
ATOM 630 N N . LEU A 1 88 ? -0.324 -47.119 -2.588 1.00 26.68 86 LEU H N 1
ATOM 631 C CA . LEU A 1 88 ? -0.243 -46.289 -1.387 1.00 26.53 86 LEU H CA 1
ATOM 632 C C . LEU A 1 88 ? 0.155 -47.090 -0.150 1.00 27.85 86 LEU H C 1
ATOM 633 O O . LEU A 1 88 ? -0.214 -48.250 0.005 1.00 28.79 86 LEU H O 1
ATOM 638 N N . ARG A 1 89 ? 0.915 -46.449 0.726 1.00 29.33 87 ARG H N 1
ATOM 639 C CA . ARG A 1 89 ? 1.312 -47.017 2.015 1.00 30.43 87 ARG H CA 1
ATOM 640 C C . ARG A 1 89 ? 1.072 -45.923 3.061 1.00 30.52 87 ARG H C 1
ATOM 641 O O . ARG A 1 89 ? 0.944 -44.757 2.704 1.00 30.48 87 ARG H O 1
ATOM 649 N N . PRO A 1 90 ? 1.000 -46.292 4.352 1.00 30.84 88 PRO H N 1
ATOM 650 C CA . PRO A 1 90 ? 0.740 -45.316 5.417 1.00 30.53 88 PRO H CA 1
ATOM 651 C C . PRO A 1 90 ? 1.705 -44.139 5.408 1.00 30.74 88 PRO H C 1
ATOM 652 O O . PRO A 1 90 ? 1.309 -43.026 5.749 1.00 30.88 88 PRO H O 1
ATOM 656 N N . GLU A 1 91 ? 2.953 -44.381 5.017 1.00 30.87 89 GLU H N 1
ATOM 657 C CA . GLU A 1 91 ? 3.924 -43.297 4.801 1.00 31.20 89 GLU H CA 1
ATOM 658 C C . GLU A 1 91 ? 3.449 -42.225 3.796 1.00 30.44 89 GLU H C 1
ATOM 659 O O . GLU A 1 91 ? 4.027 -41.142 3.708 1.00 30.42 89 GLU H O 1
ATOM 665 N N . ASP A 1 92 ? 2.416 -42.530 3.018 1.00 29.50 90 ASP H N 1
ATOM 666 C CA . ASP A 1 92 ? 1.891 -41.572 2.049 1.00 28.84 90 ASP H CA 1
ATOM 667 C C . ASP A 1 92 ? 0.847 -40.648 2.654 1.00 28.01 90 ASP H C 1
ATOM 668 O O . ASP A 1 92 ? 0.379 -39.723 1.981 1.00 28.46 90 ASP H O 1
ATOM 673 N N . THR A 1 93 ? 0.479 -40.909 3.907 1.00 26.79 91 THR H N 1
ATOM 674 C CA . THR A 1 93 ? -0.437 -40.041 4.646 1.00 26.05 91 THR H CA 1
ATOM 675 C C . THR A 1 93 ? 0.100 -38.633 4.655 1.00 25.45 91 THR H C 1
ATOM 676 O O . THR A 1 93 ? 1.202 -38.411 5.117 1.00 25.27 91 THR H O 1
ATOM 680 N N . ALA A 1 94 ? -0.680 -37.683 4.154 1.00 24.95 92 ALA H N 1
ATOM 681 C CA . ALA A 1 94 ? -0.221 -36.303 4.099 1.00 24.91 92 ALA H CA 1
ATOM 682 C C . ALA A 1 94 ? -1.288 -35.367 3.530 1.00 25.08 92 ALA H C 1
ATOM 683 O O . ALA A 1 94 ? -2.341 -35.818 3.058 1.00 24.97 92 ALA H O 1
ATOM 685 N N . VAL A 1 95 ? -1.011 -34.066 3.586 1.00 24.72 93 VAL H N 1
ATOM 686 C CA . VAL A 1 95 ? -1.854 -33.083 2.915 1.00 25.00 93 VAL H CA 1
ATOM 687 C C . VAL A 1 95 ? -1.236 -32.799 1.565 1.00 25.15 93 VAL H C 1
ATOM 688 O O . VAL A 1 95 ? -0.055 -32.538 1.483 1.00 25.81 93 VAL H O 1
ATOM 692 N N . TYR A 1 96 ? -2.030 -32.862 0.507 1.00 25.56 94 TYR H N 1
ATOM 693 C CA . TYR A 1 96 ? -1.504 -32.708 -0.850 1.00 26.38 94 TYR H CA 1
ATOM 694 C C . TYR A 1 96 ? -1.960 -31.378 -1.417 1.00 26.64 94 TYR H C 1
ATOM 695 O O . TYR A 1 96 ? -3.132 -31.037 -1.317 1.00 26.69 94 TYR H O 1
ATOM 704 N N . TYR A 1 97 ? -1.025 -30.630 -2.000 1.00 27.17 95 TYR H N 1
ATOM 705 C CA . TYR A 1 97 ? -1.301 -29.279 -2.495 1.00 27.40 95 TYR H CA 1
ATOM 706 C C . TYR A 1 97 ? -1.047 -29.149 -3.980 1.00 28.43 95 TYR H C 1
ATOM 707 O O . TYR A 1 97 ? -0.029 -29.631 -4.474 1.00 28.95 95 TYR H O 1
ATOM 716 N N . CYS A 1 98 ? -1.936 -28.451 -4.680 1.00 28.94 96 CYS H N 1
ATOM 717 C CA . CYS A 1 98 ? -1.650 -28.046 -6.052 1.00 29.68 96 CYS H CA 1
ATOM 718 C C . CYS A 1 98 ? -1.066 -26.650 -5.976 1.00 28.55 96 CYS H C 1
ATOM 719 O O . CYS A 1 98 ? -1.388 -25.893 -5.071 1.00 28.09 96 CYS H O 1
ATOM 722 N N . ALA A 1 99 ? -0.175 -26.339 -6.908 1.00 28.05 97 ALA H N 1
ATOM 723 C CA . ALA A 1 99 ? 0.599 -25.097 -6.871 1.00 27.50 97 ALA H CA 1
ATOM 724 C C . ALA A 1 99 ? 0.898 -24.666 -8.290 1.00 27.39 97 ALA H C 1
ATOM 725 O O . ALA A 1 99 ? 1.420 -25.428 -9.101 1.00 26.78 97 ALA H O 1
ATOM 727 N N . ARG A 1 100 ? 0.542 -23.434 -8.594 1.00 27.76 98 ARG H N 1
ATOM 728 C CA . ARG A 1 100 ? 0.650 -22.951 -9.936 1.00 28.36 98 ARG H CA 1
ATOM 729 C C . ARG A 1 100 ? 1.607 -21.778 -10.017 1.00 28.39 98 ARG H C 1
ATOM 730 O O . ARG A 1 100 ? 1.774 -21.008 -9.069 1.00 29.51 98 ARG H O 1
ATOM 738 N N . GLU A 1 101 ? 2.256 -21.680 -11.163 1.00 28.29 99 GLU H N 1
ATOM 739 C CA . GLU A 1 101 ? 3.240 -20.641 -11.455 1.00 28.03 99 GLU H CA 1
ATOM 740 C C . GLU A 1 101 ? 2.682 -19.261 -11.131 1.00 27.36 99 GLU H C 1
ATOM 741 O O . GLU A 1 101 ? 1.485 -19.032 -11.215 1.00 27.08 99 GLU H O 1
ATOM 747 N N . GLY A 1 102 ? 3.553 -18.336 -10.758 1.00 27.34 100 GLY H N 1
ATOM 748 C CA . GLY A 1 102 ? 3.161 -16.929 -10.618 1.00 27.21 100 GLY H CA 1
ATOM 749 C C . GLY A 1 102 ? 3.411 -16.188 -11.916 1.00 27.31 100 GLY H C 1
ATOM 750 O O . GLY A 1 102 ? 3.957 -16.756 -12.863 1.00 26.92 100 GLY H O 1
ATOM 751 N N . THR A 1 103 ? 3.011 -14.922 -11.970 1.00 27.64 101 THR H N 1
ATOM 752 C CA . THR A 1 103 ? 3.263 -14.097 -13.151 1.00 28.08 101 THR H CA 1
ATOM 753 C C . THR A 1 103 ? 3.740 -12.706 -12.745 1.00 29.42 101 THR H C 1
ATOM 754 O O . THR A 1 103 ? 3.534 -12.279 -11.607 1.00 30.03 101 THR H O 1
ATOM 758 N N . THR A 1 104 ? 4.372 -12.000 -13.678 1.00 30.27 102 THR H N 1
ATOM 759 C CA . THR A 1 104 ? 5.047 -10.748 -13.358 1.00 30.99 102 THR H CA 1
ATOM 760 C C . THR A 1 104 ? 4.177 -9.559 -13.684 1.00 31.92 102 THR H C 1
ATOM 761 O O . THR A 1 104 ? 3.495 -9.540 -14.710 1.00 32.32 102 THR H O 1
ATOM 765 N N . GLY A 1 105 ? 4.233 -8.557 -12.814 1.00 32.79 103 GLY H N 1
ATOM 766 C CA . GLY A 1 105 ? 3.456 -7.332 -12.981 1.00 33.16 103 GLY H CA 1
ATOM 767 C C . GLY A 1 105 ? 2.077 -7.471 -12.365 1.00 33.33 103 GLY H C 1
ATOM 768 O O . GLY A 1 105 ? 1.772 -8.490 -11.737 1.00 33.24 103 GLY H O 1
ATOM 769 N N . TRP A 1 108 ? -2.499 -10.860 -14.965 1.00 39.96 106 TRP H N 1
ATOM 770 C CA . TRP A 1 108 ? -2.675 -12.303 -14.788 1.00 39.89 106 TRP H CA 1
ATOM 771 C C . TRP A 1 108 ? -2.143 -13.092 -15.994 1.00 39.75 106 TRP H C 1
ATOM 772 O O . TRP A 1 108 ? -1.756 -14.257 -15.862 1.00 40.15 106 TRP H O 1
ATOM 774 N N . LEU A 1 109 ? -2.121 -12.447 -17.158 1.00 39.29 107 LEU H N 1
ATOM 775 C CA . LEU A 1 109 ? -1.550 -13.033 -18.377 1.00 38.65 107 LEU H CA 1
ATOM 776 C C . LEU A 1 109 ? -0.073 -12.632 -18.592 1.00 37.59 107 LEU H C 1
ATOM 777 O O . LEU A 1 109 ? 0.439 -12.713 -19.713 1.00 37.39 107 LEU H O 1
ATOM 779 N N . GLY A 1 110 ? 0.594 -12.210 -17.517 1.00 36.04 108 GLY H N 1
ATOM 780 C CA . GLY A 1 110 ? 1.996 -11.787 -17.564 1.00 34.87 108 GLY H CA 1
ATOM 781 C C . GLY A 1 110 ? 3.006 -12.923 -17.505 1.00 33.88 108 GLY H C 1
ATOM 782 O O . GLY A 1 110 ? 2.656 -14.077 -17.254 1.00 33.43 108 GLY H O 1
ATOM 783 N N . LYS A 1 111 ? 4.270 -12.577 -17.740 1.00 32.92 109 LYS H N 1
ATOM 784 C CA . LYS A 1 111 ? 5.370 -13.549 -17.815 1.00 31.92 109 LYS H CA 1
ATOM 785 C C . LYS A 1 111 ? 5.428 -14.486 -16.589 1.00 30.78 109 LYS H C 1
ATOM 786 O O . LYS A 1 111 ? 5.448 -14.025 -15.451 1.00 31.10 109 LYS H O 1
ATOM 792 N N . PRO A 1 112 ? 5.470 -15.809 -16.816 1.00 29.06 110 PRO H N 1
ATOM 793 C CA . PRO A 1 112 ? 5.536 -16.734 -15.691 1.00 28.17 110 PRO H CA 1
ATOM 794 C C . PRO A 1 112 ? 6.839 -16.602 -14.925 1.00 27.46 110 PRO H C 1
ATOM 795 O O . PRO A 1 112 ? 7.870 -16.331 -15.524 1.00 28.04 110 PRO H O 1
ATOM 799 N N . ILE A 1 113 ? 6.800 -16.820 -13.618 1.00 26.02 111 ILE H N 1
ATOM 800 C CA . ILE A 1 113 ? 7.998 -16.675 -12.796 1.00 25.01 111 ILE H CA 1
ATOM 801 C C . ILE A 1 113 ? 8.619 -18.002 -12.322 1.00 24.57 111 ILE H C 1
ATOM 802 O O . ILE A 1 113 ? 9.683 -18.007 -11.698 1.00 23.99 111 ILE H O 1
ATOM 807 N N . GLY A 1 114 ? 7.964 -19.120 -12.625 1.00 24.04 112 GLY H N 1
ATOM 808 C CA . GLY A 1 114 ? 8.447 -20.441 -12.224 1.00 23.13 112 GLY H CA 1
ATOM 809 C C . GLY A 1 114 ? 8.006 -20.785 -10.818 1.00 23.42 112 GLY H C 1
ATOM 810 O O . GLY A 1 114 ? 7.393 -21.827 -10.580 1.00 23.50 112 GLY H O 1
ATOM 811 N N . ALA A 1 115 ? 8.309 -19.891 -9.878 1.00 23.68 113 ALA H N 1
ATOM 812 C CA . ALA A 1 115 ? 8.019 -20.118 -8.463 1.00 22.91 113 ALA H CA 1
ATOM 813 C C . ALA A 1 115 ? 6.526 -20.040 -8.193 1.00 22.59 113 ALA H C 1
ATOM 814 O O . ALA A 1 115 ? 5.785 -19.414 -8.933 1.00 22.40 113 ALA H O 1
ATOM 816 N N . PHE A 1 116 ? 6.091 -20.671 -7.113 1.00 22.78 114 PHE H N 1
ATOM 817 C CA . PHE A 1 116 ? 4.675 -20.934 -6.925 1.00 22.89 114 PHE H CA 1
ATOM 818 C C . PHE A 1 116 ? 3.963 -19.834 -6.174 1.00 22.07 114 PHE H C 1
ATOM 819 O O . PHE A 1 116 ? 3.983 -19.805 -4.945 1.00 21.93 114 PHE H O 1
ATOM 827 N N . ALA A 1 117 ? 3.280 -18.971 -6.920 1.00 21.50 115 ALA H N 1
ATOM 828 C CA . ALA A 1 117 ? 2.501 -17.880 -6.329 1.00 20.58 115 ALA H CA 1
ATOM 829 C C . ALA A 1 117 ? 1.131 -18.314 -5.812 1.00 20.77 115 ALA H C 1
ATOM 830 O O . ALA A 1 117 ? 0.609 -17.683 -4.925 1.00 20.93 115 ALA H O 1
ATOM 832 N N . HIS A 1 118 ? 0.547 -19.380 -6.357 1.00 21.59 116 HIS H N 1
ATOM 833 C CA . HIS A 1 118 ? -0.880 -19.694 -6.102 1.00 21.50 116 HIS H CA 1
ATOM 834 C C . HIS A 1 118 ? -1.137 -21.122 -5.611 1.00 22.78 116 HIS H C 1
ATOM 835 O O . HIS A 1 118 ? -0.847 -22.089 -6.314 1.00 22.98 116 HIS H O 1
ATOM 842 N N . TRP A 1 119 ? -1.723 -21.258 -4.428 1.00 23.45 117 TRP H N 1
ATOM 843 C CA . TRP A 1 119 ? -1.917 -22.576 -3.852 1.00 23.98 117 TRP H CA 1
ATOM 844 C C . TRP A 1 119 ? -3.388 -22.932 -3.727 1.00 24.64 117 TRP H C 1
ATOM 845 O O . TRP A 1 119 ? -4.257 -22.061 -3.582 1.00 25.15 117 TRP H O 1
ATOM 856 N N . GLY A 1 120 ? -3.665 -24.224 -3.834 1.00 24.82 118 GLY H N 1
ATOM 857 C CA . GLY A 1 120 ? -4.970 -24.758 -3.471 1.00 24.98 118 GLY H CA 1
ATOM 858 C C . GLY A 1 120 ? -4.978 -24.873 -1.963 1.00 24.92 118 GLY H C 1
ATOM 859 O O . GLY A 1 120 ? -3.963 -24.588 -1.327 1.00 23.99 118 GLY H O 1
ATOM 860 N N . GLN A 1 121 ? -6.115 -25.280 -1.398 1.00 25.25 119 GLN H N 1
ATOM 861 C CA . GLN A 1 121 ? -6.309 -25.272 0.064 1.00 25.27 119 GLN H CA 1
ATOM 862 C C . GLN A 1 121 ? -5.719 -26.508 0.723 1.00 25.15 119 GLN H C 1
ATOM 863 O O . GLN A 1 121 ? -5.565 -26.557 1.934 1.00 24.92 119 GLN H O 1
ATOM 869 N N . GLY A 1 122 ? -5.384 -27.503 -0.086 1.00 25.65 120 GLY H N 1
ATOM 870 C CA . GLY A 1 122 ? -4.782 -28.736 0.419 1.00 25.90 120 GLY H CA 1
ATOM 871 C C . GLY A 1 122 ? -5.806 -29.859 0.482 1.00 26.15 120 GLY H C 1
ATOM 872 O O . GLY A 1 122 ? -7.012 -29.618 0.603 1.00 26.80 120 GLY H O 1
ATOM 873 N N . THR A 1 123 ? -5.328 -31.089 0.397 1.00 26.01 121 THR H N 1
ATOM 874 C CA . THR A 1 123 ? -6.191 -32.246 0.548 1.00 26.48 121 THR H CA 1
ATOM 875 C C . THR A 1 123 ? -5.524 -33.283 1.427 1.00 26.39 121 THR H C 1
ATOM 876 O O . THR A 1 123 ? -4.551 -33.898 1.011 1.00 27.07 121 THR H O 1
ATOM 880 N N . LEU A 1 124 ? -6.027 -33.474 2.638 1.00 26.12 122 LEU H N 1
ATOM 881 C CA . LEU A 1 124 ? -5.524 -34.537 3.507 1.00 25.81 122 LEU H CA 1
ATOM 882 C C . LEU A 1 124 ? -5.942 -35.898 2.943 1.00 25.71 122 LEU H C 1
ATOM 883 O O . LEU A 1 124 ? -7.125 -36.166 2.756 1.00 25.79 122 LEU H O 1
ATOM 888 N N . VAL A 1 125 ? -4.957 -36.730 2.620 1.00 26.13 123 VAL H N 1
ATOM 889 C CA . VAL A 1 125 ? -5.197 -38.131 2.267 1.00 26.28 123 VAL H CA 1
ATOM 890 C C . VAL A 1 125 ? -4.584 -38.986 3.357 1.00 27.44 123 VAL H C 1
ATOM 891 O O . VAL A 1 125 ? -3.374 -38.903 3.605 1.00 28.86 123 VAL H O 1
ATOM 895 N N . THR A 1 126 ? -5.407 -39.796 4.016 1.00 28.08 124 THR H N 1
ATOM 896 C CA . THR A 1 126 ? -4.917 -40.708 5.048 1.00 28.18 124 THR H CA 1
ATOM 897 C C . THR A 1 126 ? -4.884 -42.136 4.513 1.00 28.44 124 THR H C 1
ATOM 898 O O . THR A 1 126 ? -5.867 -42.622 3.965 1.00 28.18 124 THR H O 1
ATOM 902 N N . VAL A 1 127 ? -3.740 -42.794 4.667 1.00 29.42 125 VAL H N 1
ATOM 903 C CA . VAL A 1 127 ? -3.601 -44.201 4.299 1.00 30.26 125 VAL H CA 1
ATOM 904 C C . VAL A 1 127 ? -3.407 -45.048 5.550 1.00 31.47 125 VAL H C 1
ATOM 905 O O . VAL A 1 127 ? -2.426 -44.899 6.263 1.00 31.82 125 VAL H O 1
ATOM 909 N N . SER A 1 128 ? -4.348 -45.942 5.822 1.00 33.51 126 SER H N 1
ATOM 910 C CA . SER A 1 128 ? -4.308 -46.725 7.057 1.00 34.32 126 SER H CA 1
ATOM 911 C C .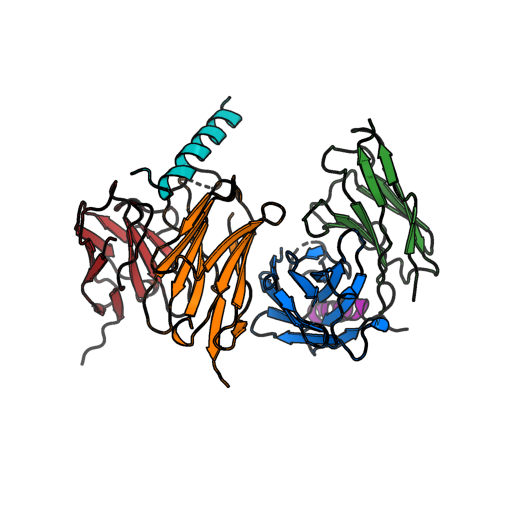 SER A 1 128 ? -5.108 -48.005 6.958 1.00 34.80 126 SER H C 1
ATOM 912 O O . SER A 1 128 ? -5.985 -48.140 6.104 1.00 34.38 126 SER H O 1
ATOM 915 N N . SER A 1 129 ? -4.801 -48.925 7.870 1.00 36.03 127 SER H N 1
ATOM 916 C CA . SER A 1 129 ? -5.451 -50.235 7.947 1.00 36.44 127 SER H CA 1
ATOM 917 C C . SER A 1 129 ? -5.919 -50.516 9.368 1.00 36.69 127 SER H C 1
ATOM 918 O O . SER A 1 129 ? -6.906 -49.944 9.829 1.00 37.25 127 SER H O 1
ATOM 921 N N . GLN B 1 3 ? -14.551 -8.117 -2.266 1.00 35.53 1 GLN I N 1
ATOM 922 C CA . GLN B 1 3 ? -15.727 -8.761 -2.943 1.00 35.95 1 GLN I CA 1
ATOM 923 C C . GLN B 1 3 ? -16.094 -10.098 -2.279 1.00 35.84 1 GLN I C 1
ATOM 924 O O . GLN B 1 3 ? -15.964 -10.254 -1.061 1.00 36.95 1 GLN I O 1
ATOM 926 N N . VAL B 1 4 ? -16.569 -11.059 -3.052 1.00 35.16 2 VAL I N 1
ATOM 927 C CA . VAL B 1 4 ? -16.947 -12.341 -2.465 1.00 34.86 2 VAL I CA 1
ATOM 928 C C . VAL B 1 4 ? -17.142 -13.289 -3.606 1.00 34.05 2 VAL I C 1
ATOM 929 O O . VAL B 1 4 ? -17.955 -13.057 -4.486 1.00 34.56 2 VAL I O 1
ATOM 933 N N . GLN B 1 5 ? -16.374 -14.351 -3.616 1.00 33.08 3 GLN I N 1
ATOM 934 C CA . GLN B 1 5 ? -16.411 -15.237 -4.739 1.00 32.01 3 GLN I CA 1
ATOM 935 C C . GLN B 1 5 ? -16.246 -16.601 -4.154 1.00 30.78 3 GLN I C 1
ATOM 936 O O . GLN B 1 5 ? -15.233 -16.878 -3.522 1.00 30.76 3 GLN I O 1
ATOM 938 N N . LEU B 1 6 ? -17.254 -17.436 -4.320 1.00 29.29 4 LEU I N 1
ATOM 939 C CA . LEU B 1 6 ? -17.126 -18.827 -3.937 1.00 28.84 4 LEU I CA 1
ATOM 940 C C . LEU B 1 6 ? -16.700 -19.635 -5.173 1.00 28.51 4 LEU I C 1
ATOM 941 O O . LEU B 1 6 ? -17.260 -19.448 -6.247 1.00 28.21 4 LEU I O 1
ATOM 946 N N . VAL B 1 7 ? -15.686 -20.493 -5.030 1.00 28.29 5 VAL I N 1
ATOM 947 C CA . VAL B 1 7 ? -15.250 -21.390 -6.124 1.00 27.81 5 VAL I CA 1
ATOM 948 C C . VAL B 1 7 ? -15.226 -22.835 -5.652 1.00 27.84 5 VAL I C 1
ATOM 949 O O . VAL B 1 7 ? -14.642 -23.141 -4.627 1.00 28.03 5 VAL I O 1
ATOM 953 N N . GLN B 1 8 ? -15.839 -23.724 -6.422 1.00 27.80 6 GLN I N 1
ATOM 954 C CA . GLN B 1 8 ? -16.036 -25.105 -5.994 1.00 27.65 6 GLN I CA 1
ATOM 955 C C . GLN B 1 8 ? -15.164 -26.137 -6.704 1.00 27.50 6 GLN I C 1
ATOM 956 O O . GLN B 1 8 ? -14.732 -25.942 -7.851 1.00 27.36 6 GLN I O 1
ATOM 962 N N . SER B 1 9 ? -14.928 -27.247 -6.006 1.00 26.64 7 SER I N 1
ATOM 963 C CA . SER B 1 9 ? -14.124 -28.338 -6.525 1.00 25.72 7 SER I CA 1
ATOM 964 C C . SER B 1 9 ? -14.828 -28.989 -7.703 1.00 25.34 7 SER I C 1
ATOM 965 O O . SER B 1 9 ? -16.038 -28.887 -7.841 1.00 25.59 7 SER I O 1
ATOM 968 N N . GLY B 1 10 ? -14.059 -29.673 -8.538 1.00 25.06 8 GLY I N 1
ATOM 969 C CA . GLY B 1 10 ? -14.568 -30.274 -9.754 1.00 25.36 8 GLY I CA 1
ATOM 970 C C . GLY B 1 10 ? -15.396 -31.544 -9.638 1.00 25.82 8 GLY I C 1
ATOM 971 O O . GLY B 1 10 ? -15.493 -32.174 -8.589 1.00 26.61 8 GLY I O 1
ATOM 972 N N . ALA B 1 11 ? -15.996 -31.910 -10.757 1.00 26.64 9 ALA I N 1
ATOM 973 C CA . ALA B 1 11 ? -16.860 -33.079 -10.846 1.00 28.06 9 ALA I CA 1
ATOM 974 C C . ALA B 1 11 ? -16.196 -34.325 -10.246 1.00 28.35 9 ALA I C 1
ATOM 975 O O . ALA B 1 11 ? -15.007 -34.541 -10.404 1.00 28.69 9 ALA I O 1
ATOM 977 N N . GLU B 1 12 ? -16.983 -35.132 -9.557 1.00 29.07 10 GLU I N 1
ATOM 978 C CA . GLU B 1 12 ? -16.498 -36.363 -8.947 1.00 29.86 10 GLU I CA 1
ATOM 979 C C . GLU B 1 12 ? -17.420 -37.520 -9.399 1.00 29.27 10 GLU I C 1
ATOM 980 O O . GLU B 1 12 ? -18.594 -37.312 -9.657 1.00 30.52 10 GLU I O 1
ATOM 986 N N . VAL B 1 13 ? -16.878 -38.715 -9.553 1.00 29.04 11 VAL I N 1
ATOM 987 C CA . VAL B 1 13 ? -17.673 -39.884 -9.940 1.00 28.89 11 VAL I CA 1
ATOM 988 C C . VAL B 1 13 ? -17.524 -40.971 -8.881 1.00 29.02 11 VAL I C 1
ATOM 989 O O . VAL B 1 13 ? -16.410 -41.319 -8.464 1.00 28.65 11 VAL I O 1
ATOM 993 N N . LYS B 1 14 ? -18.651 -41.499 -8.430 1.00 28.69 12 LYS I N 1
ATOM 994 C CA . LYS B 1 14 ? -18.647 -42.305 -7.225 1.00 28.63 12 LYS I CA 1
ATOM 995 C C . LYS B 1 14 ? -19.523 -43.526 -7.358 1.00 29.00 12 LYS I C 1
ATOM 996 O O . LYS B 1 14 ? -20.502 -43.533 -8.093 1.00 29.32 12 LYS I O 1
ATOM 1002 N N . ARG B 1 15 ? -19.166 -44.565 -6.629 1.00 29.65 13 ARG I N 1
ATOM 1003 C CA . ARG B 1 15 ? -19.951 -45.785 -6.648 1.00 30.47 13 ARG I CA 1
ATOM 1004 C C . ARG B 1 15 ? -20.866 -45.864 -5.423 1.00 29.61 13 ARG I C 1
ATOM 1005 O O . ARG B 1 15 ? -20.576 -45.304 -4.361 1.00 29.40 13 ARG I O 1
ATOM 1010 N N . PRO B 1 16 ? -21.997 -46.547 -5.585 1.00 28.75 14 PRO I N 1
ATOM 1011 C CA . PRO B 1 16 ? -22.980 -46.684 -4.532 1.00 27.84 14 PRO I CA 1
ATOM 1012 C C . PRO B 1 16 ? -22.347 -47.180 -3.235 1.00 26.55 14 PRO I C 1
ATOM 1013 O O . PRO B 1 16 ? -21.511 -48.090 -3.242 1.00 25.12 14 PRO I O 1
ATOM 1017 N N . GLY B 1 17 ? -22.757 -46.576 -2.130 1.00 25.97 15 GLY I N 1
ATOM 1018 C CA . GLY B 1 17 ? -22.259 -46.963 -0.808 1.00 25.82 15 GLY I CA 1
ATOM 1019 C C . GLY B 1 17 ? -21.021 -46.197 -0.375 1.00 25.34 15 GLY I C 1
ATOM 1020 O O . GLY B 1 17 ? -20.526 -46.381 0.734 1.00 24.49 15 GLY I O 1
ATOM 1021 N N . SER B 1 18 ? -20.536 -45.321 -1.246 1.00 25.49 16 SER I N 1
ATOM 1022 C CA . SER B 1 18 ? -19.290 -44.606 -0.991 1.00 25.80 16 SER I CA 1
ATOM 1023 C C . SER B 1 18 ? -19.561 -43.221 -0.388 1.00 25.58 16 SER I C 1
ATOM 1024 O O . SER B 1 18 ? -20.709 -42.818 -0.219 1.00 25.64 16 SER I O 1
ATOM 1027 N N . SER B 1 19 ? -18.493 -42.515 -0.053 1.00 25.39 17 SER I N 1
ATOM 1028 C CA . SER B 1 19 ? -18.601 -41.172 0.469 1.00 25.94 17 SER I CA 1
ATOM 1029 C C . SER B 1 19 ? -17.676 -40.261 -0.312 1.00 26.24 17 SER I C 1
ATOM 1030 O O . SER B 1 19 ? -16.697 -40.706 -0.900 1.00 26.43 17 SER I O 1
ATOM 1033 N N . VAL B 1 20 ? -17.986 -38.973 -0.303 1.00 26.08 18 VAL I N 1
ATOM 1034 C CA . VAL B 1 20 ? -17.173 -38.007 -0.985 1.00 26.23 18 VAL I CA 1
ATOM 1035 C C . VAL B 1 20 ? -17.337 -36.681 -0.293 1.00 26.52 18 VAL I C 1
ATOM 1036 O O . VAL B 1 20 ? -18.413 -36.368 0.199 1.00 27.50 18 VAL I O 1
ATOM 1040 N N . THR B 1 21 ? -16.270 -35.900 -0.265 1.00 26.54 19 THR I N 1
ATOM 1041 C CA . THR B 1 21 ? -16.299 -34.597 0.370 1.00 26.28 19 THR I CA 1
ATOM 1042 C C . THR B 1 21 ? -15.989 -33.519 -0.637 1.00 25.98 19 THR I C 1
ATOM 1043 O O . THR B 1 21 ? -14.996 -33.575 -1.335 1.00 24.12 19 THR I O 1
ATOM 1047 N N . VAL B 1 22 ? -16.837 -32.506 -0.655 1.00 27.18 20 VAL I N 1
ATOM 1048 C CA . VAL B 1 22 ? -16.830 -31.503 -1.711 1.00 27.97 20 VAL I CA 1
ATOM 1049 C C . VAL B 1 22 ? -16.456 -30.152 -1.118 1.00 28.13 20 VAL I C 1
ATOM 1050 O O . VAL B 1 22 ? -16.806 -29.850 0.009 1.00 28.35 20 VAL I O 1
ATOM 1054 N N . SER B 1 23 ? -15.715 -29.355 -1.874 1.00 28.76 21 SER I N 1
ATOM 1055 C CA . SER B 1 23 ? -15.129 -28.132 -1.340 1.00 28.90 21 SER I CA 1
ATOM 1056 C C . SER B 1 23 ? -15.725 -26.848 -1.905 1.00 29.29 21 SER I C 1
ATOM 1057 O O . SER B 1 23 ? -15.989 -26.729 -3.104 1.00 30.06 21 SER I O 1
ATOM 1060 N N . CYS B 1 24 ? -15.908 -25.877 -1.022 1.00 29.51 22 CYS I N 1
ATOM 1061 C CA . CYS B 1 24 ? -16.284 -24.528 -1.417 1.00 29.31 22 CYS I CA 1
ATOM 1062 C C . CYS B 1 24 ? -15.321 -23.522 -0.806 1.00 29.12 22 CYS I C 1
ATOM 1063 O O . CYS B 1 24 ? -15.290 -23.350 0.405 1.00 28.59 22 CYS I O 1
ATOM 1066 N N . LYS B 1 25 ? -14.536 -22.863 -1.649 1.00 29.43 23 LYS I N 1
ATOM 1067 C CA . LYS B 1 25 ? -13.484 -21.952 -1.184 1.00 29.93 23 LYS I CA 1
ATOM 1068 C C . LYS B 1 25 ? -13.893 -20.483 -1.367 1.00 29.66 23 LYS I C 1
ATOM 1069 O O . LYS B 1 25 ? -14.406 -20.090 -2.409 1.00 29.65 23 LYS I O 1
ATOM 1075 N N . ALA B 1 26 ? -13.655 -19.681 -0.336 1.00 29.66 24 ALA I N 1
ATOM 1076 C CA . ALA B 1 26 ? -14.147 -18.307 -0.287 1.00 29.21 24 ALA I CA 1
ATOM 1077 C C . ALA B 1 26 ? -13.020 -17.268 -0.310 1.00 29.18 24 ALA I C 1
ATOM 1078 O O . ALA B 1 26 ? -12.022 -17.390 0.386 1.00 28.14 24 ALA I O 1
ATOM 1080 N N . SER B 1 27 ? -13.203 -16.237 -1.119 1.00 30.04 25 SER I N 1
ATOM 1081 C CA . SER B 1 27 ? -12.262 -15.132 -1.182 1.00 31.22 25 SER I CA 1
ATOM 1082 C C . SER B 1 27 ? -13.011 -13.824 -0.934 1.00 32.28 25 SER I C 1
ATOM 1083 O O . SER B 1 27 ? -14.167 -13.687 -1.305 1.00 32.35 25 SER I O 1
ATOM 1085 N N . GLY B 1 28 ? -12.349 -12.871 -0.292 1.00 34.23 26 GLY I N 1
ATOM 1086 C CA . GLY B 1 28 ? -12.963 -11.585 0.028 1.00 35.56 26 GLY I CA 1
ATOM 1087 C C . GLY B 1 28 ? -14.023 -11.716 1.100 1.00 36.94 26 GLY I C 1
ATOM 1088 O O . GLY B 1 28 ? -14.644 -12.771 1.257 1.00 38.01 26 GLY I O 1
ATOM 1089 N N . GLY B 1 29 ? -14.223 -10.640 1.850 1.00 38.15 27 GLY I N 1
ATOM 1090 C CA . GLY B 1 29 ? -15.218 -10.613 2.925 1.00 38.49 27 GLY I CA 1
ATOM 1091 C C . GLY B 1 29 ? -14.778 -11.363 4.174 1.00 39.03 27 GLY I C 1
ATOM 1092 O O . GLY B 1 29 ? -13.671 -11.911 4.241 1.00 39.30 27 GLY I O 1
ATOM 1093 N N . SER B 1 30 ? -15.649 -11.368 5.178 1.00 39.10 28 SER I N 1
ATOM 1094 C CA . SER B 1 30 ? -15.403 -12.125 6.393 1.00 38.35 28 SER I CA 1
ATOM 1095 C C . SER B 1 30 ? -15.959 -13.525 6.190 1.00 37.44 28 SER I C 1
ATOM 1096 O O . SER B 1 30 ? -17.149 -13.702 5.946 1.00 37.67 28 SER I O 1
ATOM 1099 N N . PHE B 1 31 ? -15.079 -14.514 6.273 1.00 36.26 29 PHE I N 1
ATOM 1100 C CA . PHE B 1 31 ? -15.463 -15.922 6.205 1.00 34.41 29 PHE I CA 1
ATOM 1101 C C . PHE B 1 31 ? -16.199 -16.370 7.476 1.00 33.52 29 PHE I C 1
ATOM 1102 O O . PHE B 1 31 ? -17.172 -17.115 7.424 1.00 32.98 29 PHE I O 1
ATOM 1110 N N . SER B 1 32 ? -15.720 -15.905 8.615 1.00 32.24 30 SER I N 1
ATOM 1111 C CA . SER B 1 32 ? -16.118 -16.474 9.886 1.00 31.92 30 SER I CA 1
ATOM 1112 C C . SER B 1 32 ? -17.509 -16.101 10.343 1.00 30.93 30 SER I C 1
ATOM 1113 O O . SER B 1 32 ? -18.141 -16.873 11.057 1.00 30.81 30 SER I O 1
ATOM 1116 N N . THR B 1 33 ? -17.980 -14.929 9.926 1.00 30.10 31 THR I N 1
ATOM 1117 C CA . THR B 1 33 ? -19.189 -14.339 10.496 1.00 29.27 31 THR I CA 1
ATOM 1118 C C . THR B 1 33 ? -20.345 -14.175 9.506 1.00 29.02 31 THR I C 1
ATOM 1119 O O . THR B 1 33 ? -21.242 -13.354 9.730 1.00 29.42 31 THR I O 1
ATOM 1123 N N . TYR B 1 34 ? -20.332 -14.944 8.419 1.00 27.99 32 TYR I N 1
ATOM 1124 C CA . TYR B 1 34 ? -21.441 -14.927 7.460 1.00 27.52 32 TYR I CA 1
ATOM 1125 C C . TYR B 1 34 ? -21.912 -16.343 7.145 1.00 26.85 32 TYR I C 1
ATOM 1126 O O . TYR B 1 34 ? -21.115 -17.279 7.072 1.00 26.09 32 TYR I O 1
ATOM 1135 N N . ALA B 1 35 ? -23.220 -16.491 6.976 1.00 26.85 33 ALA I N 1
ATOM 1136 C CA . ALA B 1 35 ? -23.834 -17.818 6.823 1.00 26.84 33 ALA I CA 1
ATOM 1137 C C . ALA B 1 35 ? -23.542 -18.461 5.470 1.00 26.72 33 ALA I C 1
ATOM 1138 O O . ALA B 1 35 ? -23.743 -17.861 4.420 1.00 26.33 33 ALA I O 1
ATOM 1140 N N . LEU B 1 36 ? -23.072 -19.700 5.525 1.00 27.24 34 LEU I N 1
ATOM 1141 C CA . LEU B 1 36 ? -22.754 -20.474 4.333 1.00 28.00 34 LEU I CA 1
ATOM 1142 C C . LEU B 1 36 ? -23.654 -21.718 4.217 1.00 27.42 34 LEU I C 1
ATOM 1143 O O . LEU B 1 36 ? -23.868 -22.429 5.194 1.00 27.03 34 LEU I O 1
ATOM 1148 N N . SER B 1 37 ? -24.185 -21.966 3.026 1.00 27.15 35 SER I N 1
ATOM 1149 C CA . SER B 1 37 ? -25.165 -23.035 2.842 1.00 27.64 35 SER I CA 1
ATOM 1150 C C . SER B 1 37 ? -24.875 -23.935 1.661 1.00 26.92 35 SER I C 1
ATOM 1151 O O . SER B 1 37 ? -24.181 -23.545 0.721 1.00 26.48 35 SER I O 1
ATOM 1154 N N . TRP B 1 38 ? -25.442 -25.141 1.723 1.00 25.92 36 TRP I N 1
ATOM 1155 C CA . TRP B 1 38 ? -25.350 -26.096 0.639 1.00 24.97 36 TRP I CA 1
ATOM 1156 C C . TRP B 1 38 ? -26.730 -26.370 0.082 1.00 25.13 36 TRP I C 1
ATOM 1157 O O . TRP B 1 38 ? -27.654 -26.712 0.820 1.00 26.20 36 TRP I O 1
ATOM 1168 N N . VAL B 1 39 ? -26.850 -26.204 -1.228 1.00 24.54 37 VAL I N 1
ATOM 1169 C CA . VAL B 1 39 ? -28.088 -26.394 -1.941 1.00 23.65 37 VAL I CA 1
ATOM 1170 C C . VAL B 1 39 ? -27.868 -27.342 -3.088 1.00 24.39 37 VAL I C 1
ATOM 1171 O O . VAL B 1 39 ? -26.923 -27.183 -3.847 1.00 23.62 37 VAL I O 1
ATOM 1175 N N . ARG B 1 40 ? -28.756 -28.318 -3.238 1.00 25.55 38 ARG I N 1
ATOM 1176 C CA . ARG B 1 40 ? -28.584 -29.314 -4.277 1.00 25.81 38 ARG I CA 1
ATOM 1177 C C . ARG B 1 40 ? -29.670 -29.252 -5.325 1.00 25.38 38 ARG I C 1
ATOM 1178 O O . ARG B 1 40 ? -30.787 -28.801 -5.054 1.00 25.52 38 ARG I O 1
ATOM 1186 N N . GLN B 1 41 ? -29.311 -29.716 -6.518 1.00 24.93 39 GLN I N 1
ATOM 1187 C CA . GLN B 1 41 ? -30.197 -29.741 -7.675 1.00 25.31 39 GLN I CA 1
ATOM 1188 C C . GLN B 1 41 ? -29.925 -30.976 -8.551 1.00 26.03 39 GLN I C 1
ATOM 1189 O O . GLN B 1 41 ? -28.812 -31.157 -9.061 1.00 25.36 39 GLN I O 1
ATOM 1195 N N . ALA B 1 42 ? -30.942 -31.823 -8.718 1.00 26.46 40 ALA I N 1
ATOM 1196 C CA . ALA B 1 42 ? -30.826 -33.014 -9.563 1.00 26.62 40 ALA I CA 1
ATOM 1197 C C . ALA B 1 42 ? -31.174 -32.676 -11.008 1.00 26.80 40 ALA I C 1
ATOM 1198 O O . ALA B 1 42 ? -31.951 -31.772 -11.272 1.00 27.12 40 ALA I O 1
ATOM 1200 N N . PRO B 1 43 ? -30.580 -33.391 -11.960 1.00 27.65 41 PRO I N 1
ATOM 1201 C CA . PRO B 1 43 ? -30.863 -33.102 -13.363 1.00 27.37 41 PRO I CA 1
ATOM 1202 C C . PRO B 1 43 ? -32.339 -32.860 -13.668 1.00 26.76 41 PRO I C 1
ATOM 1203 O O . PRO B 1 43 ? -33.179 -33.705 -13.397 1.00 26.57 41 PRO I O 1
ATOM 1207 N N . GLY B 1 44 ? -32.630 -31.698 -14.239 1.00 27.05 42 GLY I N 1
ATOM 1208 C CA . GLY B 1 44 ? -33.996 -31.316 -14.615 1.00 26.82 42 GLY I CA 1
ATOM 1209 C C . GLY B 1 44 ? -34.981 -31.251 -13.455 1.00 26.51 42 GLY I C 1
ATOM 1210 O O . GLY B 1 44 ? -36.181 -31.468 -13.645 1.00 26.33 42 GLY I O 1
ATOM 1211 N N . ARG B 1 45 ? -34.474 -30.956 -12.256 1.00 26.22 43 ARG I N 1
ATOM 1212 C CA . ARG B 1 45 ? -35.307 -30.873 -11.046 1.00 25.84 43 ARG I CA 1
ATOM 1213 C C . ARG B 1 45 ? -34.992 -29.585 -10.309 1.00 25.66 43 ARG I C 1
ATOM 1214 O O . ARG B 1 45 ? -34.095 -28.837 -10.716 1.00 26.43 43 ARG I O 1
ATOM 1218 N N . GLY B 1 46 ? -35.705 -29.342 -9.212 1.00 24.68 44 GLY I N 1
ATOM 1219 C CA . GLY B 1 46 ? -35.621 -28.071 -8.505 1.00 24.38 44 GLY I CA 1
ATOM 1220 C C . GLY B 1 46 ? -34.554 -28.017 -7.431 1.00 24.43 44 GLY I C 1
ATOM 1221 O O . GLY B 1 46 ? -33.913 -29.010 -7.138 1.00 24.13 44 GLY I O 1
ATOM 1222 N N . LEU B 1 47 ? -34.382 -26.832 -6.844 1.00 24.91 45 LEU I N 1
ATOM 1223 C CA . LEU B 1 47 ? -33.401 -26.592 -5.792 1.00 24.82 45 LEU I CA 1
ATOM 1224 C C . LEU B 1 47 ? -33.857 -27.124 -4.432 1.00 24.94 45 LEU I C 1
ATOM 1225 O O . LEU B 1 47 ? -35.039 -27.098 -4.101 1.00 23.56 45 LEU I O 1
ATOM 1230 N N . GLU B 1 48 ? -32.890 -27.584 -3.642 1.00 25.77 46 GLU I N 1
ATOM 1231 C CA . GLU B 1 48 ? -33.152 -28.178 -2.331 1.00 26.21 46 GLU I CA 1
ATOM 1232 C C . GLU B 1 48 ? -32.138 -27.687 -1.315 1.00 25.42 46 GLU I C 1
ATOM 1233 O O . GLU B 1 48 ? -30.962 -27.942 -1.467 1.00 25.43 46 GLU I O 1
ATOM 1239 N N . TRP B 1 49 ? -32.588 -27.022 -0.263 1.00 25.34 47 TRP I N 1
ATOM 1240 C CA . TRP B 1 49 ? -31.674 -26.567 0.780 1.00 25.18 47 TRP I CA 1
ATOM 1241 C C . TRP B 1 49 ? -31.281 -27.776 1.600 1.00 25.18 47 TRP I C 1
ATOM 1242 O O . TRP B 1 49 ? -32.147 -28.521 2.051 1.00 25.62 47 TRP I O 1
ATOM 1253 N N . MET B 1 50 ? -29.980 -27.953 1.808 1.00 24.61 48 MET I N 1
ATOM 1254 C CA . MET B 1 50 ? -29.460 -29.132 2.481 1.00 24.15 48 MET I CA 1
ATOM 1255 C C . MET B 1 50 ? -29.122 -28.840 3.931 1.00 24.51 48 MET I C 1
ATOM 1256 O O . MET B 1 50 ? -29.560 -29.554 4.852 1.00 24.24 48 MET I O 1
ATOM 1261 N N . GLY B 1 51 ? -28.319 -27.794 4.125 1.00 24.29 49 GLY I N 1
ATOM 1262 C CA . GLY B 1 51 ? -27.847 -27.413 5.448 1.00 23.40 49 GLY I CA 1
ATOM 1263 C C . GLY B 1 51 ? -26.858 -26.288 5.315 1.00 23.29 49 GLY I C 1
ATOM 1264 O O . GLY B 1 51 ? -26.550 -25.862 4.208 1.00 23.83 49 GLY I O 1
ATOM 1265 N N . GLY B 1 52 ? -26.358 -25.798 6.437 1.00 23.17 50 GLY I N 1
ATOM 1266 C CA . GLY B 1 52 ? -25.407 -24.694 6.410 1.00 23.75 50 GLY I CA 1
ATOM 1267 C C . GLY B 1 52 ? -24.517 -24.607 7.644 1.00 24.01 50 GLY I C 1
ATOM 1268 O O . GLY B 1 52 ? -24.719 -25.336 8.626 1.00 24.96 50 GLY I O 1
ATOM 1269 N N . VAL B 1 53 ? -23.536 -23.711 7.589 1.00 23.04 51 VAL I N 1
ATOM 1270 C CA . VAL B 1 53 ? -22.582 -23.556 8.664 1.00 23.27 51 VAL I CA 1
ATOM 1271 C C . VAL B 1 53 ? -22.159 -22.095 8.809 1.00 23.73 51 VAL I C 1
ATOM 1272 O O . VAL B 1 53 ? -21.836 -21.435 7.824 1.00 24.27 51 VAL I O 1
ATOM 1276 N N . ILE B 1 54 ? -22.197 -21.598 10.041 1.00 22.89 52 ILE I N 1
ATOM 1277 C CA . ILE B 1 54 ? -21.587 -20.333 10.400 1.00 22.20 52 ILE I CA 1
ATOM 1278 C C . ILE B 1 54 ? -20.245 -20.720 11.029 1.00 21.82 52 ILE I C 1
ATOM 1279 O O . ILE B 1 54 ? -20.235 -21.340 12.090 1.00 22.35 52 ILE I O 1
ATOM 1284 N N . PRO B 1 55 ? -19.120 -20.442 10.343 1.00 20.93 53 PRO I N 1
ATOM 1285 C CA . PRO B 1 55 ? -17.796 -20.868 10.813 1.00 20.05 53 PRO I CA 1
ATOM 1286 C C . PRO B 1 55 ? -17.424 -20.463 12.231 1.00 20.76 53 PRO I C 1
ATOM 1287 O O . PRO B 1 55 ? -16.907 -21.292 12.980 1.00 20.21 53 PRO I O 1
ATOM 1291 N N . LEU B 1 56 ? -17.666 -19.219 12.626 1.00 21.98 54 LEU I N 1
ATOM 1292 C CA . LEU B 1 56 ? -17.377 -18.864 14.013 1.00 22.10 54 LEU I CA 1
ATOM 1293 C C . LEU B 1 56 ? -18.166 -19.835 14.884 1.00 23.10 54 LEU I C 1
ATOM 1294 O O . LEU B 1 56 ? -19.405 -19.845 14.852 1.00 22.17 54 LEU I O 1
ATOM 1299 N N . LEU B 1 57 ? -17.430 -20.666 15.629 1.00 24.51 55 LEU I N 1
ATOM 1300 C CA . LEU B 1 57 ? -17.998 -21.710 16.513 1.00 25.04 55 LEU I CA 1
ATOM 1301 C C . LEU B 1 57 ? -18.601 -22.921 15.782 1.00 25.40 55 LEU I C 1
ATOM 1302 O O . LEU B 1 57 ? -19.162 -23.802 16.420 1.00 26.70 55 LEU I O 1
ATOM 1307 N N . THR B 1 58 ? -18.477 -22.973 14.462 1.00 25.50 56 THR I N 1
ATOM 1308 C CA . THR B 1 58 ? -19.048 -24.075 13.677 1.00 25.82 56 THR I CA 1
ATOM 1309 C C . THR B 1 58 ? -20.483 -24.354 14.129 1.00 25.65 56 THR I C 1
ATOM 1310 O O . THR B 1 58 ? -20.792 -25.443 14.633 1.00 26.06 56 THR I O 1
ATOM 1314 N N . ILE B 1 59 ? -21.346 -23.352 13.985 1.00 24.92 57 ILE I N 1
ATOM 1315 C CA . ILE B 1 59 ? -22.770 -23.528 14.261 1.00 24.03 57 ILE I CA 1
ATOM 1316 C C . ILE B 1 59 ? -23.437 -24.109 13.021 1.00 23.87 57 ILE I C 1
ATOM 1317 O O . ILE B 1 59 ? -23.575 -23.429 12.003 1.00 23.68 57 ILE I O 1
ATOM 1322 N N . THR B 1 60 ? -23.834 -25.368 13.086 1.00 23.62 58 THR I N 1
ATOM 1323 C CA . THR B 1 60 ? -24.352 -26.021 11.895 1.00 24.15 58 THR I CA 1
ATOM 1324 C C . THR B 1 60 ? -25.864 -26.097 11.967 1.00 24.51 58 THR I C 1
ATOM 1325 O O . THR B 1 60 ? -26.455 -25.877 13.016 1.00 23.98 58 THR I O 1
ATOM 1329 N N . ASN B 1 61 ? -26.476 -26.409 10.832 1.00 24.94 59 ASN I N 1
ATOM 1330 C CA . ASN B 1 61 ? -27.929 -26.467 10.713 1.00 25.07 59 ASN I CA 1
ATOM 1331 C C . ASN B 1 61 ? -28.302 -27.389 9.549 1.00 24.75 59 ASN I C 1
ATOM 1332 O O . ASN B 1 61 ? -28.113 -27.048 8.392 1.00 25.70 59 ASN I O 1
ATOM 1337 N N . TYR B 1 62 ? -28.816 -28.567 9.863 1.00 24.28 60 TYR I N 1
ATOM 1338 C CA . TYR B 1 62 ? -29.079 -29.577 8.857 1.00 23.39 60 TYR I CA 1
ATOM 1339 C C . TYR B 1 62 ? -30.553 -29.686 8.572 1.00 23.08 60 TYR I C 1
ATOM 1340 O O . TYR B 1 62 ? -31.375 -29.566 9.477 1.00 22.84 60 TYR I O 1
ATOM 1349 N N . ALA B 1 63 ? -30.885 -29.913 7.306 1.00 23.23 61 ALA I N 1
ATOM 1350 C CA . ALA B 1 63 ? -32.244 -30.263 6.931 1.00 23.58 61 ALA I CA 1
ATOM 1351 C C . ALA B 1 63 ? -32.412 -31.715 7.319 1.00 24.37 61 ALA I C 1
ATOM 1352 O O . ALA B 1 63 ? -31.601 -32.543 6.937 1.00 24.31 61 ALA I O 1
ATOM 1354 N N . PRO B 1 64 ? -33.449 -32.033 8.099 1.00 26.05 62 PRO I N 1
ATOM 1355 C CA . PRO B 1 64 ? -33.763 -33.414 8.497 1.00 27.23 62 PRO I CA 1
ATOM 1356 C C . PRO B 1 64 ? -33.799 -34.418 7.341 1.00 28.55 62 PRO I C 1
ATOM 1357 O O . PRO B 1 64 ? -33.371 -35.554 7.503 1.00 28.32 62 PRO I O 1
ATOM 1361 N N . ARG B 1 65 ? -34.301 -33.994 6.185 1.00 30.46 63 ARG I N 1
ATOM 1362 C CA . ARG B 1 65 ? -34.334 -34.842 4.992 1.00 31.82 63 ARG I CA 1
ATOM 1363 C C . ARG B 1 65 ? -32.937 -35.385 4.639 1.00 32.59 63 ARG I C 1
ATOM 1364 O O . ARG B 1 65 ? -32.807 -36.402 3.966 1.00 32.71 63 ARG I O 1
ATOM 1369 N N . PHE B 1 66 ? -31.896 -34.701 5.096 1.00 33.90 64 PHE I N 1
ATOM 1370 C CA . PHE B 1 66 ? -30.516 -35.137 4.867 1.00 34.75 64 PHE I CA 1
ATOM 1371 C C . PHE B 1 66 ? -29.769 -35.460 6.167 1.00 35.91 64 PHE I C 1
ATOM 1372 O O . PHE B 1 66 ? -28.712 -36.071 6.146 1.00 36.41 64 PHE I O 1
ATOM 1380 N N . GLN B 1 67 ? -30.288 -35.026 7.303 1.00 37.58 65 GLN I N 1
ATOM 1381 C CA . GLN B 1 67 ? -29.640 -35.322 8.566 1.00 38.64 65 GLN I CA 1
ATOM 1382 C C . GLN B 1 67 ? -29.205 -36.783 8.547 1.00 39.09 65 GLN I C 1
ATOM 1383 O O . GLN B 1 67 ? -29.983 -37.665 8.178 1.00 39.20 65 GLN I O 1
ATOM 1389 N N . GLY B 1 68 ? -27.953 -37.029 8.929 1.00 39.46 66 GLY I N 1
ATOM 1390 C CA . GLY B 1 68 ? -27.423 -38.393 9.038 1.00 39.50 66 GLY I CA 1
ATOM 1391 C C . GLY B 1 68 ? -26.584 -38.844 7.851 1.00 39.31 66 GLY I C 1
ATOM 1392 O O . GLY B 1 68 ? -25.691 -39.677 7.997 1.00 39.57 66 GLY I O 1
ATOM 1393 N N . ARG B 1 69 ? -26.881 -38.301 6.676 1.00 38.99 67 ARG I N 1
ATOM 1394 C CA . ARG B 1 69 ? -26.195 -38.677 5.437 1.00 38.82 67 ARG I CA 1
ATOM 1395 C C . ARG B 1 69 ? -25.287 -37.567 4.925 1.00 37.77 67 ARG I C 1
ATOM 1396 O O . ARG B 1 69 ? -24.679 -37.703 3.864 1.00 38.16 67 ARG I O 1
ATOM 1404 N N . ILE B 1 70 ? -25.205 -36.466 5.670 1.00 36.44 68 ILE I N 1
ATOM 1405 C CA . ILE B 1 70 ? -24.302 -35.376 5.314 1.00 34.65 68 ILE I CA 1
ATOM 1406 C C . ILE B 1 70 ? -23.626 -34.781 6.549 1.00 33.25 68 ILE I C 1
ATOM 1407 O O . ILE B 1 70 ? -24.098 -34.953 7.660 1.00 32.64 68 ILE I O 1
ATOM 1412 N N . THR B 1 71 ? -22.495 -34.114 6.334 1.00 32.42 69 THR I N 1
ATOM 1413 C CA . THR B 1 71 ? -21.730 -33.474 7.401 1.00 31.73 69 THR I CA 1
ATOM 1414 C C . THR B 1 71 ? -21.101 -32.204 6.831 1.00 31.85 69 THR I C 1
ATOM 1415 O O . THR B 1 71 ? -20.397 -32.249 5.818 1.00 31.98 69 THR I O 1
ATOM 1419 N N . ILE B 1 72 ? -21.355 -31.072 7.474 1.00 31.35 70 ILE I N 1
ATOM 1420 C CA . ILE B 1 72 ? -20.808 -29.813 7.005 1.00 30.94 70 ILE I CA 1
ATOM 1421 C C . ILE B 1 72 ? -19.742 -29.325 7.978 1.00 31.08 70 ILE I C 1
ATOM 1422 O O . ILE B 1 72 ? -19.916 -29.389 9.189 1.00 31.47 70 ILE I O 1
ATOM 1427 N N . THR B 1 73 ? -18.621 -28.870 7.432 1.00 30.81 71 THR I N 1
ATOM 1428 C CA . THR B 1 73 ? -17.544 -28.339 8.232 1.00 30.68 71 THR I CA 1
ATOM 1429 C C . THR B 1 73 ? -16.946 -27.128 7.541 1.00 30.60 71 THR I C 1
ATOM 1430 O O . THR B 1 73 ? -17.192 -26.875 6.355 1.00 31.22 71 THR I O 1
ATOM 1434 N N . ALA B 1 74 ? -16.161 -26.379 8.302 1.00 29.85 72 ALA I N 1
ATOM 1435 C CA . ALA B 1 74 ? -15.638 -25.116 7.845 1.00 29.67 72 ALA I CA 1
ATOM 1436 C C . ALA B 1 74 ? -14.219 -25.007 8.347 1.00 29.88 72 ALA I C 1
ATOM 1437 O O . ALA B 1 74 ? -13.965 -25.281 9.513 1.00 30.66 72 ALA I O 1
ATOM 1439 N N . ASP B 1 75 ? -13.289 -24.620 7.477 1.00 29.87 73 ASP I N 1
ATOM 1440 C CA . ASP B 1 75 ? -11.876 -24.497 7.873 1.00 29.72 73 ASP I CA 1
ATOM 1441 C C . ASP B 1 75 ? -11.451 -23.031 7.799 1.00 29.71 73 ASP I C 1
ATOM 1442 O O . ASP B 1 75 ? -11.238 -22.476 6.720 1.00 29.86 73 ASP I O 1
ATOM 1447 N N . ARG B 1 76 ? -11.329 -22.398 8.955 1.00 29.94 74 ARG I N 1
ATOM 1448 C CA . ARG B 1 76 ? -11.117 -20.957 8.985 1.00 29.77 74 ARG I CA 1
ATOM 1449 C C . ARG B 1 76 ? -9.708 -20.595 8.572 1.00 28.98 74 ARG I C 1
ATOM 1450 O O . ARG B 1 76 ? -9.474 -19.504 8.056 1.00 28.92 74 ARG I O 1
ATOM 1458 N N . SER B 1 77 ? -8.768 -21.509 8.767 1.00 28.16 75 SER I N 1
ATOM 1459 C CA . SER B 1 77 ? -7.397 -21.220 8.364 1.00 28.00 75 SER I CA 1
ATOM 1460 C C . SER B 1 77 ? -7.221 -21.260 6.850 1.00 27.29 75 SER I C 1
ATOM 1461 O O . SER B 1 77 ? -6.171 -20.855 6.351 1.00 26.59 75 SER I O 1
ATOM 1464 N N . THR B 1 78 ? -8.247 -21.730 6.131 1.00 26.53 76 THR I N 1
ATOM 1465 C CA . THR B 1 78 ? -8.240 -21.734 4.658 1.00 25.93 76 THR I CA 1
ATOM 1466 C C . THR B 1 78 ? -9.452 -21.060 3.987 1.00 25.92 76 THR I C 1
ATOM 1467 O O . THR B 1 78 ? -9.479 -20.910 2.770 1.00 25.68 76 THR I O 1
ATOM 1471 N N . SER B 1 79 ? -10.450 -20.655 4.766 1.00 26.11 77 SER I N 1
ATOM 1472 C CA . SER B 1 79 ? -11.683 -20.067 4.209 1.00 25.83 77 SER I CA 1
ATOM 1473 C C . SER B 1 79 ? -12.367 -21.037 3.253 1.00 25.78 77 SER I C 1
ATOM 1474 O O . SER B 1 79 ? -12.958 -20.622 2.240 1.00 25.29 77 SER I O 1
ATOM 1477 N N . THR B 1 80 ? -12.281 -22.325 3.575 1.00 25.20 78 THR I N 1
ATOM 1478 C CA . THR B 1 80 ? -12.889 -23.351 2.752 1.00 25.04 78 THR I CA 1
ATOM 1479 C C . THR B 1 80 ? -13.968 -24.074 3.559 1.00 25.31 78 THR I C 1
ATOM 1480 O O . THR B 1 80 ? -13.721 -24.521 4.692 1.00 26.67 78 THR I O 1
ATOM 1484 N N . ALA B 1 81 ? -15.168 -24.157 2.993 1.00 24.06 79 ALA I N 1
ATOM 1485 C CA . ALA B 1 81 ? -16.253 -24.935 3.591 1.00 24.05 79 ALA I CA 1
ATOM 1486 C C . ALA B 1 81 ? -16.359 -26.249 2.833 1.00 24.18 79 ALA I C 1
ATOM 1487 O O . ALA B 1 81 ? -16.135 -26.283 1.622 1.00 23.29 79 ALA I O 1
ATOM 1489 N N . TYR B 1 82 ? -16.713 -27.314 3.551 1.00 24.33 80 TYR I N 1
ATOM 1490 C CA . TYR B 1 82 ? -16.768 -28.662 2.990 1.00 23.82 80 TYR I CA 1
ATOM 1491 C C . TYR B 1 82 ? -18.100 -29.334 3.270 1.00 24.31 80 TYR I C 1
ATOM 1492 O O . TYR B 1 82 ? -18.689 -29.151 4.331 1.00 24.27 80 TYR I O 1
ATOM 1501 N N . LEU B 1 83 ? -18.532 -30.172 2.338 1.00 25.06 81 LEU I N 1
ATOM 1502 C CA . LEU B 1 83 ? -19.776 -30.924 2.474 1.00 25.74 81 LEU I CA 1
ATOM 1503 C C . LEU B 1 83 ? -19.493 -32.393 2.251 1.00 27.15 81 LEU I C 1
ATOM 1504 O O . LEU B 1 83 ? -19.101 -32.796 1.155 1.00 28.26 81 LEU I O 1
ATOM 1509 N N . GLU B 1 84 ? -19.659 -33.202 3.288 1.00 28.53 82 GLU I N 1
ATOM 1510 C CA . GLU B 1 84 ? -19.467 -34.650 3.143 1.00 29.23 82 GLU I CA 1
ATOM 1511 C C . GLU B 1 84 ? -20.821 -35.343 2.986 1.00 29.26 82 GLU I C 1
ATOM 1512 O O . GLU B 1 84 ? -21.679 -35.233 3.862 1.00 28.68 82 GLU I O 1
ATOM 1518 N N . LEU B 1 85 ? -21.005 -36.038 1.861 1.00 29.58 83 LEU I N 1
ATOM 1519 C CA . LEU B 1 85 ? -22.192 -36.859 1.635 1.00 29.57 83 LEU I CA 1
ATOM 1520 C C . LEU B 1 85 ? -21.742 -38.280 1.739 1.00 29.48 83 LEU I C 1
ATOM 1521 O O . LEU B 1 85 ? -20.911 -38.706 0.956 1.00 30.05 83 LEU I O 1
ATOM 1526 N N . ASN B 1 86 ? -22.296 -39.015 2.693 1.00 29.37 84 ASN I N 1
ATOM 1527 C CA . ASN B 1 86 ? -21.978 -40.425 2.860 1.00 29.04 84 ASN I CA 1
ATOM 1528 C C . ASN B 1 86 ? -23.155 -41.292 2.415 1.00 28.38 84 ASN I C 1
ATOM 1529 O O . ASN B 1 86 ? -24.281 -40.795 2.287 1.00 27.30 84 ASN I O 1
ATOM 1534 N N . SER B 1 87 ? -22.883 -42.581 2.192 1.00 28.05 85 SER I N 1
ATOM 1535 C CA . SER B 1 87 ? -23.932 -43.580 1.936 1.00 27.85 85 SER I CA 1
ATOM 1536 C C . SER B 1 87 ? -24.710 -43.268 0.661 1.00 27.19 85 SER I C 1
ATOM 1537 O O . SER B 1 87 ? -25.939 -43.165 0.667 1.00 26.23 85 SER I O 1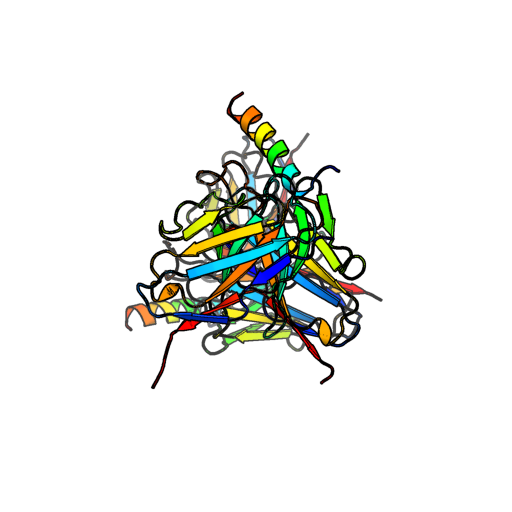
ATOM 1540 N N . LEU B 1 88 ? -23.970 -43.145 -0.432 1.00 27.16 86 LEU I N 1
ATOM 1541 C CA . LEU B 1 88 ? -24.507 -42.641 -1.688 1.00 27.10 86 LEU I CA 1
ATOM 1542 C C . LEU B 1 88 ? -25.328 -43.676 -2.445 1.00 27.56 86 LEU I C 1
ATOM 1543 O O . LEU B 1 88 ? -25.060 -44.884 -2.378 1.00 27.58 86 LEU I O 1
ATOM 1548 N N . ARG B 1 89 ? -26.349 -43.187 -3.145 1.00 28.10 87 ARG I N 1
ATOM 1549 C CA . ARG B 1 89 ? -27.081 -43.993 -4.122 1.00 28.62 87 ARG I CA 1
ATOM 1550 C C . ARG B 1 89 ? -27.203 -43.156 -5.395 1.00 28.67 87 ARG I C 1
ATOM 1551 O O . ARG B 1 89 ? -26.982 -41.946 -5.361 1.00 27.25 87 ARG I O 1
ATOM 1559 N N . PRO B 1 90 ? -27.537 -43.802 -6.524 1.00 29.93 88 PRO I N 1
ATOM 1560 C CA . PRO B 1 90 ? -27.774 -43.152 -7.822 1.00 30.70 88 PRO I CA 1
ATOM 1561 C C . PRO B 1 90 ? -28.715 -41.952 -7.760 1.00 31.56 88 PRO I C 1
ATOM 1562 O O . PRO B 1 90 ? -28.605 -41.034 -8.570 1.00 32.45 88 PRO I O 1
ATOM 1566 N N . GLU B 1 91 ? -29.618 -41.956 -6.791 1.00 31.61 89 GLU I N 1
ATOM 1567 C CA . GLU B 1 91 ? -30.571 -40.866 -6.606 1.00 31.99 89 GLU I CA 1
ATOM 1568 C C . GLU B 1 91 ? -29.906 -39.610 -6.027 1.00 30.49 89 GLU I C 1
ATOM 1569 O O . GLU B 1 91 ? -30.483 -38.529 -6.031 1.00 29.71 89 GLU I O 1
ATOM 1575 N N . ASP B 1 92 ? -28.684 -39.771 -5.533 1.00 29.36 90 ASP I N 1
ATOM 1576 C CA . ASP B 1 92 ? -27.920 -38.666 -4.963 1.00 28.05 90 ASP I CA 1
ATOM 1577 C C . ASP B 1 92 ? -27.227 -37.837 -6.049 1.00 27.40 90 ASP I C 1
ATOM 1578 O O . ASP B 1 92 ? -26.720 -36.741 -5.776 1.00 26.52 90 ASP I O 1
ATOM 1583 N N . THR B 1 93 ? -27.225 -38.372 -7.276 1.00 26.33 91 THR I N 1
ATOM 1584 C CA . THR B 1 93 ? -26.724 -37.663 -8.452 1.00 24.49 91 THR I CA 1
ATOM 1585 C C . THR B 1 93 ? -27.334 -36.278 -8.534 1.00 24.29 91 THR I C 1
ATOM 1586 O O . THR B 1 93 ? -28.547 -36.110 -8.531 1.00 23.45 91 THR I O 1
ATOM 1590 N N . ALA B 1 94 ? -26.483 -35.273 -8.587 1.00 25.35 92 ALA I N 1
ATOM 1591 C CA . ALA B 1 94 ? -26.958 -33.890 -8.583 1.00 26.26 92 ALA I CA 1
ATOM 1592 C C . ALA B 1 94 ? -25.788 -32.933 -8.736 1.00 26.65 92 ALA I C 1
ATOM 1593 O O . ALA B 1 94 ? -24.633 -33.347 -8.662 1.00 27.15 92 ALA I O 1
ATOM 1595 N N . VAL B 1 95 ? -26.112 -31.662 -8.976 1.00 27.07 93 VAL I N 1
ATOM 1596 C CA . VAL B 1 95 ? -25.160 -30.580 -8.815 1.00 27.61 93 VAL I CA 1
ATOM 1597 C C . VAL B 1 95 ? -25.369 -30.054 -7.410 1.00 28.52 93 VAL I C 1
ATOM 1598 O O . VAL B 1 95 ? -26.508 -30.023 -6.919 1.00 29.29 93 VAL I O 1
ATOM 1602 N N . TYR B 1 96 ? -24.270 -29.683 -6.756 1.00 28.61 94 TYR I N 1
ATOM 1603 C CA . TYR B 1 96 ? -24.284 -29.264 -5.346 1.00 27.95 94 TYR I CA 1
ATOM 1604 C C . TYR B 1 96 ? -23.660 -27.876 -5.246 1.00 28.18 94 TYR I C 1
ATOM 1605 O O . TYR B 1 96 ? -22.449 -27.722 -5.369 1.00 29.03 94 TYR I O 1
ATOM 1614 N N . TYR B 1 97 ? -24.486 -26.862 -5.045 1.00 28.50 95 TYR I N 1
ATOM 1615 C CA . TYR B 1 97 ? -23.997 -25.481 -4.913 1.00 28.28 95 TYR I CA 1
ATOM 1616 C C . TYR B 1 97 ? -23.712 -25.132 -3.464 1.00 28.73 95 TYR I C 1
ATOM 1617 O O . TYR B 1 97 ? -24.394 -25.605 -2.559 1.00 28.91 95 TYR I O 1
ATOM 1626 N N . CYS B 1 98 ? -22.698 -24.308 -3.246 1.00 29.16 96 CYS I N 1
ATOM 1627 C CA . CYS B 1 98 ? -22.525 -23.658 -1.952 1.00 29.46 96 CYS I CA 1
ATOM 1628 C C . CYS B 1 98 ? -22.982 -22.233 -2.188 1.00 29.26 96 CYS I C 1
ATOM 1629 O O . CYS B 1 98 ? -22.881 -21.720 -3.300 1.00 29.17 96 CYS I O 1
ATOM 1632 N N . ALA B 1 99 ? -23.531 -21.614 -1.156 1.00 29.18 97 ALA I N 1
ATOM 1633 C CA . ALA B 1 99 ? -24.052 -20.281 -1.291 1.00 29.36 97 ALA I CA 1
ATOM 1634 C C . ALA B 1 99 ? -23.823 -19.522 0.018 1.00 30.05 97 ALA I C 1
ATOM 1635 O O . ALA B 1 99 ? -23.936 -20.078 1.102 1.00 29.97 97 ALA I O 1
ATOM 1637 N N . ARG B 1 100 ? -23.470 -18.252 -0.108 1.00 30.98 98 ARG I N 1
ATOM 1638 C CA . ARG B 1 100 ? -23.188 -17.406 1.036 1.00 31.81 98 ARG I CA 1
ATOM 1639 C C . ARG B 1 100 ? -24.162 -16.239 1.051 1.00 30.81 98 ARG I C 1
ATOM 1640 O O . ARG B 1 100 ? -24.469 -15.682 0.000 1.00 31.52 98 ARG I O 1
ATOM 1648 N N . GLU B 1 101 ? -24.624 -15.865 2.239 1.00 29.44 99 GLU I N 1
ATOM 1649 C CA . GLU B 1 101 ? -25.633 -14.835 2.366 1.00 29.28 99 GLU I CA 1
ATOM 1650 C C . GLU B 1 101 ? -25.099 -13.478 1.976 1.00 28.80 99 GLU I C 1
ATOM 1651 O O . GLU B 1 101 ? -23.928 -13.215 2.115 1.00 29.27 99 GLU I O 1
ATOM 1657 N N . GLY B 1 102 ? -25.969 -12.616 1.474 1.00 28.58 100 GLY I N 1
ATOM 1658 C CA . GLY B 1 102 ? -25.579 -11.258 1.091 1.00 27.85 100 GLY I CA 1
ATOM 1659 C C . GLY B 1 102 ? -25.549 -10.229 2.222 1.00 27.40 100 GLY I C 1
ATOM 1660 O O . GLY B 1 102 ? -25.761 -10.542 3.390 1.00 26.36 100 GLY I O 1
ATOM 1661 N N . THR B 1 103 ? -25.286 -8.982 1.851 1.00 27.36 101 THR I N 1
ATOM 1662 C CA . THR B 1 103 ? -25.118 -7.906 2.811 1.00 27.17 101 THR I CA 1
ATOM 1663 C C . THR B 1 103 ? -25.800 -6.610 2.342 1.00 28.68 101 THR I C 1
ATOM 1664 O O . THR B 1 103 ? -25.865 -6.318 1.148 1.00 28.21 101 THR I O 1
ATOM 1668 N N . THR B 1 104 ? -26.293 -5.830 3.297 1.00 30.06 102 THR I N 1
ATOM 1669 C CA . THR B 1 104 ? -26.971 -4.579 2.983 1.00 32.28 102 THR I CA 1
ATOM 1670 C C . THR B 1 104 ? -25.973 -3.440 2.829 1.00 33.68 102 THR I C 1
ATOM 1671 O O . THR B 1 104 ? -25.392 -2.967 3.809 1.00 33.47 102 THR I O 1
ATOM 1675 N N . GLY B 1 105 ? -25.792 -2.984 1.594 1.00 35.85 103 GLY I N 1
ATOM 1676 C CA . GLY B 1 105 ? -24.925 -1.822 1.314 1.00 36.81 103 GLY I CA 1
ATOM 1677 C C . GLY B 1 105 ? -23.954 -2.069 0.168 1.00 37.53 103 GLY I C 1
ATOM 1678 O O . GLY B 1 105 ? -24.116 -3.019 -0.604 1.00 38.53 103 GLY I O 1
ATOM 1679 N N . TRP B 1 108 ? -18.853 -4.098 1.332 1.00 39.23 106 TRP I N 1
ATOM 1680 C CA . TRP B 1 108 ? -19.232 -5.515 1.372 1.00 39.15 106 TRP I CA 1
ATOM 1681 C C . TRP B 1 108 ? -19.070 -6.184 2.747 1.00 38.83 106 TRP I C 1
ATOM 1682 O O . TRP B 1 108 ? -19.081 -7.421 2.832 1.00 39.49 106 TRP I O 1
ATOM 1684 N N . LEU B 1 109 ? -18.928 -5.381 3.809 1.00 37.96 107 LEU I N 1
ATOM 1685 C CA . LEU B 1 109 ? -18.936 -5.883 5.203 1.00 36.93 107 LEU I CA 1
ATOM 1686 C C . LEU B 1 109 ? -20.157 -5.317 5.957 1.00 35.52 107 LEU I C 1
ATOM 1687 O O . LEU B 1 109 ? -20.092 -4.944 7.132 1.00 34.96 107 LEU I O 1
ATOM 1690 N N . GLY B 1 110 ? -21.275 -5.275 5.250 1.00 34.15 108 GLY I N 1
ATOM 1691 C CA . GLY B 1 110 ? -22.502 -4.734 5.776 1.00 33.19 108 GLY I CA 1
ATOM 1692 C C . GLY B 1 110 ? -23.321 -5.787 6.485 1.00 32.53 108 GLY I C 1
ATOM 1693 O O . GLY B 1 110 ? -22.853 -6.894 6.763 1.00 32.01 108 GLY I O 1
ATOM 1694 N N . LYS B 1 111 ? -24.560 -5.422 6.774 1.00 32.13 109 LYS I N 1
ATOM 1695 C CA . LYS B 1 111 ? -25.448 -6.244 7.573 1.00 31.63 109 LYS I CA 1
ATOM 1696 C C . LYS B 1 111 ? -25.989 -7.384 6.717 1.00 30.61 109 LYS I C 1
ATOM 1697 O O . LYS B 1 111 ? -26.478 -7.139 5.622 1.00 30.38 109 LYS I O 1
ATOM 1703 N N . PRO B 1 112 ? -25.882 -8.632 7.207 1.00 29.75 110 PRO I N 1
ATOM 1704 C CA . PRO B 1 112 ? -26.299 -9.818 6.463 1.00 29.20 110 PRO I CA 1
ATOM 1705 C C . PRO B 1 112 ? -27.800 -9.888 6.197 1.00 28.76 110 PRO I C 1
ATOM 1706 O O . PRO B 1 112 ? -28.601 -9.464 7.033 1.00 28.85 110 PRO I O 1
ATOM 1710 N N . ILE B 1 113 ? -28.176 -10.445 5.047 1.00 28.04 111 ILE I N 1
ATOM 1711 C CA . ILE B 1 113 ? -29.594 -10.514 4.671 1.00 27.58 111 ILE I CA 1
ATOM 1712 C C . ILE B 1 113 ? -30.195 -11.924 4.683 1.00 27.09 111 ILE I C 1
ATOM 1713 O O . ILE B 1 113 ? -31.385 -12.083 4.440 1.00 27.14 111 ILE I O 1
ATOM 1718 N N . GLY B 1 114 ? -29.387 -12.941 4.963 1.00 26.82 112 GLY I N 1
ATOM 1719 C CA . GLY B 1 114 ? -29.882 -14.326 4.973 1.00 26.61 112 GLY I CA 1
ATOM 1720 C C . GLY B 1 114 ? -29.943 -14.980 3.597 1.00 26.63 112 GLY I C 1
ATOM 1721 O O . GLY B 1 114 ? -29.292 -15.998 3.360 1.00 26.44 112 GLY I O 1
ATOM 1722 N N . ALA B 1 115 ? -30.729 -14.403 2.691 1.00 26.50 113 ALA I N 1
ATOM 1723 C CA . ALA B 1 115 ? -30.871 -14.945 1.347 1.00 26.54 113 ALA I CA 1
ATOM 1724 C C . ALA B 1 115 ? -29.504 -15.000 0.714 1.00 26.87 113 ALA I C 1
ATOM 1725 O O . ALA B 1 115 ? -28.608 -14.256 1.110 1.00 27.32 113 ALA I O 1
ATOM 1727 N N . PHE B 1 116 ? -29.346 -15.871 -0.274 1.00 26.97 114 PHE I N 1
ATOM 1728 C CA . PHE B 1 116 ? -28.028 -16.144 -0.833 1.00 27.35 114 PHE I CA 1
ATOM 1729 C C . PHE B 1 116 ? -27.763 -15.324 -2.077 1.00 27.65 114 PHE I C 1
ATOM 1730 O O . PHE B 1 116 ? -28.285 -15.623 -3.149 1.00 27.04 114 PHE I O 1
ATOM 1738 N N . ALA B 1 117 ? -26.938 -14.293 -1.927 1.00 27.80 115 ALA I N 1
ATOM 1739 C CA . ALA B 1 117 ? -26.567 -13.434 -3.051 1.00 27.79 115 ALA I CA 1
ATOM 1740 C C . ALA B 1 117 ? -25.354 -13.965 -3.806 1.00 27.79 115 ALA I C 1
ATOM 1741 O O . ALA B 1 117 ? -25.144 -13.609 -4.970 1.00 27.98 115 ALA I O 1
ATOM 1743 N N . HIS B 1 118 ? -24.553 -14.800 -3.146 1.00 27.18 116 HIS I N 1
ATOM 1744 C CA . HIS B 1 118 ? -23.279 -15.237 -3.726 1.00 26.99 116 HIS I CA 1
ATOM 1745 C C . HIS B 1 118 ? -23.250 -16.744 -3.828 1.00 27.05 116 HIS I C 1
ATOM 1746 O O . HIS B 1 118 ? -23.404 -17.448 -2.829 1.00 27.31 116 HIS I O 1
ATOM 1753 N N . TRP B 1 119 ? -23.077 -17.233 -5.049 1.00 26.27 117 TRP I N 1
ATOM 1754 C CA . TRP B 1 119 ? -23.101 -18.657 -5.294 1.00 26.12 117 TRP I CA 1
ATOM 1755 C C . TRP B 1 119 ? -21.812 -19.165 -5.927 1.00 26.84 117 TRP I C 1
ATOM 1756 O O . TRP B 1 119 ? -21.090 -18.436 -6.612 1.00 26.05 117 TRP I O 1
ATOM 1767 N N . GLY B 1 120 ? -21.544 -20.441 -5.692 1.00 27.71 118 GLY I N 1
ATOM 1768 C CA . GLY B 1 120 ? -20.494 -21.141 -6.414 1.00 28.48 118 GLY I CA 1
ATOM 1769 C C . GLY B 1 120 ? -20.981 -21.538 -7.799 1.00 29.10 118 GLY I C 1
ATOM 1770 O O . GLY B 1 120 ? -22.139 -21.301 -8.164 1.00 29.20 118 GLY I O 1
ATOM 1771 N N . GLN B 1 121 ? -20.087 -22.147 -8.570 1.00 29.60 119 GLN I N 1
ATOM 1772 C CA . GLN B 1 121 ? -20.396 -22.577 -9.937 1.00 29.93 119 GLN I CA 1
ATOM 1773 C C . GLN B 1 121 ? -21.097 -23.938 -9.908 1.00 30.03 119 GLN I C 1
ATOM 1774 O O . GLN B 1 121 ? -21.768 -24.319 -10.874 1.00 29.32 119 GLN I O 1
ATOM 1776 N N . GLY B 1 122 ? -20.928 -24.655 -8.793 1.00 29.85 120 GLY I N 1
ATOM 1777 C CA . GLY B 1 122 ? -21.529 -25.970 -8.610 1.00 29.48 120 GLY I CA 1
ATOM 1778 C C . GLY B 1 122 ? -20.526 -27.097 -8.835 1.00 29.90 120 GLY I C 1
ATOM 1779 O O . GLY B 1 122 ? -19.520 -26.921 -9.527 1.00 29.00 120 GLY I O 1
ATOM 1780 N N . THR B 1 123 ? -20.809 -28.247 -8.224 1.00 29.93 121 THR I N 1
ATOM 1781 C CA . THR B 1 123 ? -19.997 -29.437 -8.347 1.00 30.48 121 THR I CA 1
ATOM 1782 C C . THR B 1 123 ? -20.919 -30.617 -8.600 1.00 30.84 121 THR I C 1
ATOM 1783 O O . THR B 1 123 ? -21.747 -30.961 -7.755 1.00 31.49 121 THR I O 1
ATOM 1787 N N . LEU B 1 124 ? -20.791 -31.237 -9.761 1.00 30.54 122 LEU I N 1
ATOM 1788 C CA . LEU B 1 124 ? -21.636 -32.372 -10.080 1.00 30.17 122 LEU I CA 1
ATOM 1789 C C . LEU B 1 124 ? -21.038 -33.615 -9.439 1.00 30.32 122 LEU I C 1
ATOM 1790 O O . LEU B 1 124 ? -19.842 -33.882 -9.564 1.00 31.67 122 LEU I O 1
ATOM 1795 N N . VAL B 1 125 ? -21.869 -34.349 -8.716 1.00 29.72 123 VAL I N 1
ATOM 1796 C CA . VAL B 1 125 ? -21.475 -35.619 -8.158 1.00 29.36 123 VAL I CA 1
ATOM 1797 C C . VAL B 1 125 ? -22.365 -36.662 -8.807 1.00 30.19 123 VAL I C 1
ATOM 1798 O O . VAL B 1 125 ? -23.590 -36.631 -8.662 1.00 30.53 123 VAL I O 1
ATOM 1802 N N . THR B 1 126 ? -21.745 -37.560 -9.557 1.00 30.05 124 THR I N 1
ATOM 1803 C CA . THR B 1 126 ? -22.471 -38.608 -10.236 1.00 30.44 124 THR I CA 1
ATOM 1804 C C . THR B 1 126 ? -22.246 -39.919 -9.495 1.00 31.17 124 THR I C 1
ATOM 1805 O O . THR B 1 126 ? -21.096 -40.299 -9.231 1.00 31.35 124 THR I O 1
ATOM 1809 N N . VAL B 1 127 ? -23.341 -40.599 -9.161 1.00 31.03 125 VAL I N 1
ATOM 1810 C CA . VAL B 1 127 ? -23.267 -41.912 -8.526 1.00 31.22 125 VAL I CA 1
ATOM 1811 C C . VAL B 1 127 ? -23.683 -43.015 -9.510 1.00 32.11 125 VAL I C 1
ATOM 1812 O O . VAL B 1 127 ? -24.827 -43.086 -9.943 1.00 31.89 125 VAL I O 1
ATOM 1816 N N . SER B 1 128 ? -22.741 -43.877 -9.864 1.00 33.45 126 SER I N 1
ATOM 1817 C CA . SER B 1 128 ? -22.976 -44.864 -10.912 1.00 34.07 126 SER I CA 1
ATOM 1818 C C . SER B 1 128 ? -22.215 -46.159 -10.637 1.00 34.73 126 SER I C 1
ATOM 1819 O O . SER B 1 128 ? -21.148 -46.148 -10.014 1.00 34.11 126 SER I O 1
ATOM 1822 N N . SER B 1 129 ? -22.775 -47.268 -11.123 1.00 35.93 127 SER I N 1
ATOM 1823 C CA . SER B 1 129 ? -22.242 -48.612 -10.864 1.00 36.89 127 SER I CA 1
ATOM 1824 C C . SER B 1 129 ? -21.233 -49.099 -11.920 1.00 38.04 127 SER I C 1
ATOM 1825 O O . SER B 1 129 ? -20.478 -50.052 -11.676 1.00 38.22 127 SER I O 1
ATOM 1827 N N . LEU B 1 130 ? -21.223 -48.453 -13.087 1.00 39.45 128 LEU I N 1
ATOM 1828 C CA . LEU B 1 130 ? -20.325 -48.849 -14.192 1.00 40.35 128 LEU I CA 1
ATOM 1829 C C . LEU B 1 130 ? -19.844 -47.637 -14.998 1.00 40.86 128 LEU I C 1
ATOM 1830 O O . LEU B 1 130 ? -20.501 -47.217 -15.954 1.00 41.67 128 LEU I O 1
ATOM 1832 N N . GLU C 2 3 ? 20.025 -34.774 -7.776 1.00 37.36 1 GLU L N 1
ATOM 1833 C CA . GLU C 2 3 ? 19.158 -34.169 -6.723 1.00 38.11 1 GLU L CA 1
ATOM 1834 C C . GLU C 2 3 ? 19.897 -33.234 -5.747 1.00 37.21 1 GLU L C 1
ATOM 1835 O O . GLU C 2 3 ? 20.852 -33.647 -5.079 1.00 36.77 1 GLU L O 1
ATOM 1841 N N . ILE C 2 4 ? 19.405 -31.994 -5.653 1.00 36.12 2 ILE L N 1
ATOM 1842 C CA . ILE C 2 4 ? 19.994 -30.964 -4.801 1.00 35.52 2 ILE L CA 1
ATOM 1843 C C . ILE C 2 4 ? 19.329 -30.950 -3.430 1.00 35.90 2 ILE L C 1
ATOM 1844 O O . ILE C 2 4 ? 18.104 -30.886 -3.325 1.00 36.44 2 ILE L O 1
ATOM 1849 N N . VAL C 2 5 ? 20.146 -31.010 -2.383 1.00 35.87 3 VAL L N 1
ATOM 1850 C CA . VAL C 2 5 ? 19.653 -30.885 -1.015 1.00 35.67 3 VAL L CA 1
ATOM 1851 C C . VAL C 2 5 ? 19.769 -29.451 -0.531 1.00 35.55 3 VAL L C 1
ATOM 1852 O O . VAL C 2 5 ? 20.827 -28.823 -0.650 1.00 35.37 3 VAL L O 1
ATOM 1856 N N . LEU C 2 6 ? 18.675 -28.945 0.027 1.00 35.54 4 LEU L N 1
ATOM 1857 C CA . LEU C 2 6 ? 18.666 -27.613 0.604 1.00 35.90 4 LEU L CA 1
ATOM 1858 C C . LEU C 2 6 ? 18.590 -27.710 2.120 1.00 36.64 4 LEU L C 1
ATOM 1859 O O . LEU C 2 6 ? 17.533 -27.993 2.687 1.00 37.97 4 LEU L O 1
ATOM 1864 N N . THR C 2 7 ? 19.720 -27.481 2.767 1.00 36.64 5 THR L N 1
ATOM 1865 C CA . THR C 2 7 ? 19.793 -27.536 4.213 1.00 37.22 5 THR L CA 1
ATOM 1866 C C . THR C 2 7 ? 19.518 -26.150 4.804 1.00 37.84 5 THR L C 1
ATOM 1867 O O . THR C 2 7 ? 20.222 -25.173 4.485 1.00 37.14 5 THR L O 1
ATOM 1871 N N . GLN C 2 8 ? 18.493 -26.071 5.657 1.00 38.16 6 GLN L N 1
ATOM 1872 C CA . GLN C 2 8 ? 18.110 -24.801 6.286 1.00 38.48 6 GLN L CA 1
ATOM 1873 C C . GLN C 2 8 ? 18.655 -24.692 7.682 1.00 38.64 6 GLN L C 1
ATOM 1874 O O . GLN C 2 8 ? 18.640 -25.655 8.442 1.00 38.87 6 GLN L O 1
ATOM 1880 N N . SER C 2 9 ? 19.107 -23.489 8.008 1.00 38.85 7 SER L N 1
ATOM 1881 C CA . SER C 2 9 ? 19.707 -23.187 9.298 1.00 39.18 7 SER L CA 1
ATOM 1882 C C . SER C 2 9 ? 19.243 -21.786 9.743 1.00 38.69 7 SER L C 1
ATOM 1883 O O . SER C 2 9 ? 19.177 -20.865 8.919 1.00 38.44 7 SER L O 1
ATOM 1886 N N . PRO C 2 10 ? 18.895 -21.617 11.032 1.00 38.14 8 PRO L N 1
ATOM 1887 C CA . PRO C 2 10 ? 18.830 -22.605 12.103 1.00 38.22 8 PRO L CA 1
ATOM 1888 C C . PRO C 2 10 ? 17.495 -23.344 12.098 1.00 38.18 8 PRO L C 1
ATOM 1889 O O . PRO C 2 10 ? 16.537 -22.885 11.479 1.00 38.98 8 PRO L O 1
ATOM 1893 N N . GLY C 2 11 ? 17.431 -24.481 12.774 1.00 37.98 9 GLY L N 1
ATOM 1894 C CA . GLY C 2 11 ? 16.180 -25.233 12.856 1.00 37.94 9 GLY L CA 1
ATOM 1895 C C . GLY C 2 11 ? 15.064 -24.438 13.518 1.00 37.90 9 GLY L C 1
ATOM 1896 O O . GLY C 2 11 ? 13.920 -24.485 13.087 1.00 37.34 9 GLY L O 1
ATOM 1897 N N . THR C 2 12 ? 15.413 -23.700 14.569 1.00 38.61 10 THR L N 1
ATOM 1898 C CA . THR C 2 12 ? 14.434 -22.960 15.360 1.00 38.42 10 THR L CA 1
ATOM 1899 C C . THR C 2 12 ? 14.979 -21.611 15.817 1.00 38.75 10 THR L C 1
ATOM 1900 O O . THR C 2 12 ? 15.802 -21.541 16.718 1.00 39.39 10 THR L O 1
ATOM 1904 N N . GLN C 2 13 ? 14.519 -20.553 15.157 1.00 38.93 11 GLN L N 1
ATOM 1905 C CA . GLN C 2 13 ? 14.750 -19.171 15.567 1.00 38.98 11 GLN L CA 1
ATOM 1906 C C . GLN C 2 13 ? 13.777 -18.782 16.664 1.00 38.90 11 GLN L C 1
ATOM 1907 O O . GLN C 2 13 ? 12.565 -18.946 16.510 1.00 38.77 11 GLN L O 1
ATOM 1913 N N . SER C 2 14 ? 14.302 -18.238 17.755 1.00 38.99 12 SER L N 1
ATOM 1914 C CA . SER C 2 14 ? 13.470 -17.771 18.860 1.00 39.19 12 SER L CA 1
ATOM 1915 C C . SER C 2 14 ? 13.728 -16.290 19.120 1.00 39.26 12 SER L C 1
ATOM 1916 O O . SER C 2 14 ? 14.753 -15.924 19.702 1.00 39.20 12 SER L O 1
ATOM 1919 N N . LEU C 2 15 ? 12.793 -15.446 18.689 1.00 39.29 13 LEU L N 1
ATOM 1920 C CA . LEU C 2 15 ? 12.967 -13.991 18.760 1.00 39.51 13 LEU L CA 1
ATOM 1921 C C . LEU C 2 15 ? 11.730 -13.270 19.292 1.00 39.62 13 LEU L C 1
ATOM 1922 O O . LEU C 2 15 ? 10.668 -13.869 19.431 1.00 40.28 13 LEU L O 1
ATOM 1927 N N . SER C 2 16 ? 11.884 -11.976 19.571 1.00 39.55 14 SER L N 1
ATOM 1928 C CA . SER C 2 16 ? 10.789 -11.116 20.040 1.00 39.25 14 SER L CA 1
ATOM 1929 C C . SER C 2 16 ? 10.254 -10.199 18.930 1.00 39.35 14 SER L C 1
ATOM 1930 O O . SER C 2 16 ? 10.986 -9.854 18.005 1.00 39.30 14 SER L O 1
ATOM 1933 N N . PRO C 2 17 ? 8.973 -9.790 19.027 1.00 39.47 15 PRO L N 1
ATOM 1934 C CA . PRO C 2 17 ? 8.376 -8.849 18.076 1.00 39.48 15 PRO L CA 1
ATOM 1935 C C . PRO C 2 17 ? 9.188 -7.566 17.920 1.00 39.77 15 PRO L C 1
ATOM 1936 O O . PRO C 2 17 ? 9.548 -6.924 18.916 1.00 39.44 15 PRO L O 1
ATOM 1940 N N . GLY C 2 18 ? 9.466 -7.198 16.675 1.00 39.88 16 GLY L N 1
ATOM 1941 C CA . GLY C 2 18 ? 10.220 -5.980 16.388 1.00 39.96 16 GLY L CA 1
ATOM 1942 C C . GLY C 2 18 ? 11.699 -6.238 16.166 1.00 39.91 16 GLY L C 1
ATOM 1943 O O . GLY C 2 18 ? 12.433 -5.343 15.746 1.00 39.90 16 GLY L O 1
ATOM 1944 N N . GLU C 2 19 ? 12.136 -7.463 16.450 1.00 39.73 17 GLU L N 1
ATOM 1945 C CA . GLU C 2 19 ? 13.534 -7.844 16.255 1.00 39.74 17 GLU L CA 1
ATOM 1946 C C . GLU C 2 19 ? 13.745 -8.361 14.829 1.00 39.56 17 GLU L C 1
ATOM 1947 O O . GLU C 2 19 ? 12.810 -8.411 14.025 1.00 39.33 17 GLU L O 1
ATOM 1953 N N . ARG C 2 20 ? 14.982 -8.745 14.530 1.00 39.25 18 ARG L N 1
ATOM 1954 C CA . ARG C 2 20 ? 15.403 -9.066 13.166 1.00 39.02 18 ARG L CA 1
ATOM 1955 C C . ARG C 2 20 ? 15.669 -10.566 12.960 1.00 38.05 18 ARG L C 1
ATOM 1956 O O . ARG C 2 20 ? 16.358 -11.194 13.756 1.00 38.03 18 ARG L O 1
ATOM 1964 N N . ALA C 2 21 ? 15.138 -11.130 11.882 1.00 36.85 19 ALA L N 1
ATOM 1965 C CA . ALA C 2 21 ? 15.307 -12.559 11.614 1.00 36.38 19 ALA L CA 1
ATOM 1966 C C . ALA C 2 21 ? 16.148 -12.821 10.366 1.00 35.84 19 ALA L C 1
ATOM 1967 O O . ALA C 2 21 ? 15.792 -12.390 9.270 1.00 35.96 19 ALA L O 1
ATOM 1969 N N . THR C 2 22 ? 17.257 -13.536 10.541 1.00 35.06 20 THR L N 1
ATOM 1970 C CA . THR C 2 22 ? 18.127 -13.923 9.427 1.00 34.41 20 THR L CA 1
ATOM 1971 C C . THR C 2 22 ? 18.105 -15.449 9.281 1.00 34.20 20 THR L C 1
ATOM 1972 O O . THR C 2 22 ? 18.544 -16.176 10.172 1.00 33.65 20 THR L O 1
ATOM 1976 N N . LEU C 2 23 ? 17.560 -15.920 8.160 1.00 34.17 21 LEU L N 1
ATOM 1977 C CA . LEU C 2 23 ? 17.366 -17.352 7.922 1.00 34.14 21 LEU L CA 1
ATOM 1978 C C . LEU C 2 23 ? 18.258 -17.842 6.781 1.00 33.74 21 LEU L C 1
ATOM 1979 O O . LEU C 2 23 ? 18.316 -17.210 5.735 1.00 33.46 21 LEU L O 1
ATOM 1984 N N . SER C 2 24 ? 18.926 -18.978 6.983 1.00 33.60 22 SER L N 1
ATOM 1985 C CA . SER C 2 24 ? 19.899 -19.495 6.014 1.00 34.06 22 SER L CA 1
ATOM 1986 C C . SER C 2 24 ? 19.356 -20.675 5.197 1.00 34.54 22 SER L C 1
ATOM 1987 O O . SER C 2 24 ? 18.577 -21.488 5.690 1.00 33.50 22 SER L O 1
ATOM 1990 N N . CYS C 2 25 ? 19.790 -20.760 3.945 1.00 35.77 23 CYS L N 1
ATOM 1991 C CA . CYS C 2 25 ? 19.467 -21.895 3.074 1.00 36.96 23 CYS L CA 1
ATOM 1992 C C . CYS C 2 25 ? 20.731 -22.296 2.315 1.00 37.89 23 CYS L C 1
ATOM 1993 O O . CYS C 2 25 ? 21.306 -21.510 1.558 1.00 38.09 23 CYS L O 1
ATOM 1996 N N . ARG C 2 26 ? 21.176 -23.520 2.571 1.00 38.99 24 ARG L N 1
ATOM 1997 C CA . ARG C 2 26 ? 22.408 -24.048 1.989 1.00 39.66 24 ARG L CA 1
ATOM 1998 C C . ARG C 2 26 ? 22.070 -25.143 0.980 1.00 39.19 24 ARG L C 1
ATOM 1999 O O . ARG C 2 26 ? 21.426 -26.134 1.319 1.00 39.29 24 ARG L O 1
ATOM 2007 N N . ALA C 2 27 ? 22.504 -24.945 -0.258 1.00 38.79 25 ALA L N 1
ATOM 2008 C CA . ALA C 2 27 ? 22.214 -25.872 -1.346 1.00 38.38 25 ALA L CA 1
ATOM 2009 C C . ALA C 2 27 ? 23.451 -26.715 -1.662 1.00 37.77 25 ALA L C 1
ATOM 2010 O O . ALA C 2 27 ? 24.542 -26.180 -1.794 1.00 37.32 25 ALA L O 1
ATOM 2012 N N . SER C 2 28 ? 23.264 -28.027 -1.802 1.00 37.66 26 SER L N 1
ATOM 2013 C CA . SER C 2 28 ? 24.384 -28.973 -1.969 1.00 38.02 26 SER L CA 1
ATOM 2014 C C . SER C 2 28 ? 25.140 -28.829 -3.293 1.00 38.22 26 SER L C 1
ATOM 2015 O O . SER C 2 28 ? 26.251 -29.320 -3.428 1.00 38.42 26 SER L O 1
ATOM 2018 N N . GLN C 2 29 ? 24.515 -28.182 -4.268 1.00 38.57 27 GLN L N 1
ATOM 2019 C CA . GLN C 2 29 ? 25.180 -27.797 -5.509 1.00 38.82 27 GLN L CA 1
ATOM 2020 C C . GLN C 2 29 ? 24.696 -26.406 -5.868 1.00 38.30 27 GLN L C 1
ATOM 2021 O O . GLN C 2 29 ? 23.776 -25.890 -5.239 1.00 38.19 27 GLN L O 1
ATOM 2027 N N . SER C 2 30 ? 25.305 -25.802 -6.880 1.00 37.94 28 SER L N 1
ATOM 2028 C CA . SER C 2 30 ? 24.884 -24.476 -7.323 1.00 37.89 28 SER L CA 1
ATOM 2029 C C . SER C 2 30 ? 23.483 -24.509 -7.925 1.00 37.49 28 SER L C 1
ATOM 2030 O O . SER C 2 30 ? 23.177 -25.336 -8.781 1.00 38.00 28 SER L O 1
ATOM 2033 N N . VAL C 2 31 ? 22.641 -23.595 -7.464 1.00 36.87 29 VAL L N 1
ATOM 2034 C CA . VAL C 2 31 ? 21.268 -23.473 -7.946 1.00 36.12 29 VAL L CA 1
ATOM 2035 C C . VAL C 2 31 ? 21.242 -22.849 -9.344 1.00 36.33 29 VAL L C 1
ATOM 2036 O O . VAL C 2 31 ? 21.651 -21.709 -9.535 1.00 35.86 29 VAL L O 1
ATOM 2040 N N . GLY C 2 32 ? 20.745 -23.597 -10.318 1.00 36.94 30 GLY L N 1
ATOM 2041 C CA . GLY C 2 32 ? 20.738 -23.132 -11.707 1.00 37.46 30 GLY L CA 1
ATOM 2042 C C . GLY C 2 32 ? 20.039 -21.792 -11.885 1.00 37.54 30 GLY L C 1
ATOM 2043 O O . GLY C 2 32 ? 18.857 -21.657 -11.570 1.00 37.46 30 GLY L O 1
ATOM 2044 N N . ASN C 2 33 ? 20.768 -20.801 -12.393 1.00 37.49 31 ASN L N 1
ATOM 2045 C CA . ASN C 2 33 ? 20.195 -19.478 -12.655 1.00 37.69 31 ASN L CA 1
ATOM 2046 C C . ASN C 2 33 ? 19.603 -18.776 -11.420 1.00 37.82 31 ASN L C 1
ATOM 2047 O O . ASN C 2 33 ? 18.691 -17.958 -11.545 1.00 37.53 31 ASN L O 1
ATOM 2052 N N . ASN C 2 34 ? 20.115 -19.082 -10.235 1.00 38.03 32 ASN L N 1
ATOM 2053 C CA . ASN C 2 34 ? 19.587 -18.476 -9.011 1.00 38.46 32 ASN L CA 1
ATOM 2054 C C . ASN C 2 34 ? 18.066 -18.613 -8.907 1.00 38.53 32 ASN L C 1
ATOM 2055 O O . ASN C 2 34 ? 17.386 -17.739 -8.371 1.00 38.96 32 ASN L O 1
ATOM 2060 N N . LYS C 2 35 ? 17.538 -19.712 -9.430 1.00 38.73 33 LYS L N 1
ATOM 2061 C CA . LYS C 2 35 ? 16.107 -20.012 -9.335 1.00 39.02 33 LYS L CA 1
ATOM 2062 C C . LYS C 2 35 ? 15.775 -20.594 -7.964 1.00 39.03 33 LYS L C 1
ATOM 2063 O O . LYS C 2 35 ? 15.537 -21.793 -7.842 1.00 38.79 33 LYS L O 1
ATOM 2069 N N . LEU C 2 36 ? 15.773 -19.734 -6.944 1.00 38.95 34 LEU L N 1
ATOM 2070 C CA . LEU C 2 36 ? 15.481 -20.135 -5.565 1.00 38.44 34 LEU L CA 1
ATOM 2071 C C . LEU C 2 36 ? 14.366 -19.261 -4.999 1.00 37.54 34 LEU L C 1
ATOM 2072 O O . LEU C 2 36 ? 14.425 -18.034 -5.108 1.00 38.32 34 LEU L O 1
ATOM 2077 N N . ALA C 2 37 ? 13.365 -19.885 -4.384 1.00 36.13 35 ALA L N 1
ATOM 2078 C CA . ALA C 2 37 ? 12.272 -19.134 -3.752 1.00 35.63 35 ALA L CA 1
ATOM 2079 C C . ALA C 2 37 ? 12.148 -19.377 -2.240 1.00 34.87 35 ALA L C 1
ATOM 2080 O O . ALA C 2 37 ? 12.674 -20.347 -1.698 1.00 34.29 35 ALA L O 1
ATOM 2082 N N . TRP C 2 38 ? 11.442 -18.469 -1.575 1.00 34.47 36 TRP L N 1
ATOM 2083 C CA . TRP C 2 38 ? 11.176 -18.569 -0.136 1.00 34.05 36 TRP L CA 1
ATOM 2084 C C . TRP C 2 38 ? 9.672 -18.550 0.089 1.00 33.46 36 TRP L C 1
ATOM 2085 O O . TRP C 2 38 ? 8.954 -17.819 -0.589 1.00 33.97 36 TRP L O 1
ATOM 2096 N N . TYR C 2 39 ? 9.196 -19.340 1.043 1.00 33.04 37 TYR L N 1
ATOM 2097 C CA . TYR C 2 39 ? 7.755 -19.421 1.329 1.00 32.60 37 TYR L CA 1
ATOM 2098 C C . TYR C 2 39 ? 7.445 -19.319 2.820 1.00 32.22 37 TYR L C 1
ATOM 2099 O O . TYR C 2 39 ? 8.191 -19.835 3.641 1.00 32.29 37 TYR L O 1
ATOM 2108 N N . GLN C 2 40 ? 6.319 -18.685 3.144 1.00 32.31 38 GLN L N 1
ATOM 2109 C CA . GLN C 2 40 ? 5.835 -18.567 4.529 1.00 32.30 38 GLN L CA 1
ATOM 2110 C C . GLN C 2 40 ? 4.666 -19.508 4.711 1.00 32.23 38 GLN L C 1
ATOM 2111 O O . GLN C 2 40 ? 3.792 -19.551 3.854 1.00 32.96 38 GLN L O 1
ATOM 2117 N N . GLN C 2 41 ? 4.627 -20.248 5.816 1.00 31.97 39 GLN L N 1
ATOM 2118 C CA . GLN C 2 41 ? 3.445 -21.065 6.115 1.00 31.55 39 GLN L CA 1
ATOM 2119 C C . GLN C 2 41 ? 2.986 -20.968 7.574 1.00 31.48 39 GLN L C 1
ATOM 2120 O O . GLN C 2 41 ? 3.722 -21.334 8.495 1.00 31.47 39 GLN L O 1
ATOM 2126 N N . ARG C 2 42 ? 1.755 -20.493 7.760 1.00 31.60 40 ARG L N 1
ATOM 2127 C CA . ARG C 2 42 ? 1.115 -20.436 9.079 1.00 32.18 40 ARG L CA 1
ATOM 2128 C C . ARG C 2 42 ? 0.313 -21.708 9.330 1.00 31.99 40 ARG L C 1
ATOM 2129 O O . ARG C 2 42 ? -0.160 -22.331 8.387 1.00 31.81 40 ARG L O 1
ATOM 2137 N N . PRO C 2 43 ? 0.160 -22.107 10.607 1.00 32.10 41 PRO L N 1
ATOM 2138 C CA . PRO C 2 43 ? -0.520 -23.382 10.872 1.00 31.85 41 PRO L CA 1
ATOM 2139 C C . PRO C 2 43 ? -1.846 -23.521 10.136 1.00 31.12 41 PRO L C 1
ATOM 2140 O O . PRO C 2 43 ? -2.671 -22.600 10.144 1.00 30.24 41 PRO L O 1
ATOM 2144 N N . GLY C 2 44 ? -2.020 -24.668 9.489 1.00 30.58 42 GLY L N 1
ATOM 2145 C CA . GLY C 2 44 ? -3.257 -24.988 8.788 1.00 30.51 42 GLY L CA 1
ATOM 2146 C C . GLY C 2 44 ? -3.422 -24.290 7.451 1.00 30.44 42 GLY L C 1
ATOM 2147 O O . GLY C 2 44 ? -4.361 -24.581 6.711 1.00 29.91 42 GLY L O 1
ATOM 2148 N N . GLN C 2 45 ? -2.523 -23.362 7.140 1.00 30.47 43 GLN L N 1
ATOM 2149 C CA . GLN C 2 45 ? -2.632 -22.584 5.914 1.00 30.85 43 GLN L CA 1
ATOM 2150 C C . GLN C 2 45 ? -1.731 -23.154 4.845 1.00 30.62 43 GLN L C 1
ATOM 2151 O O . GLN C 2 45 ? -0.765 -23.862 5.146 1.00 30.53 43 GLN L O 1
ATOM 2157 N N . ALA C 2 46 ? -2.045 -22.838 3.593 1.00 29.84 44 ALA L N 1
ATOM 2158 C CA . ALA C 2 46 ? -1.156 -23.180 2.496 1.00 29.52 44 ALA L CA 1
ATOM 2159 C C . ALA C 2 46 ? -0.007 -22.193 2.510 1.00 29.31 44 ALA L C 1
ATOM 2160 O O . ALA C 2 46 ? -0.188 -21.059 2.936 1.00 29.77 44 ALA L O 1
ATOM 2162 N N . PRO C 2 47 ? 1.175 -22.605 2.023 1.00 29.07 45 PRO L N 1
ATOM 2163 C CA . PRO C 2 47 ? 2.312 -21.705 2.060 1.00 29.25 45 PRO L CA 1
ATOM 2164 C C . PRO C 2 47 ? 2.107 -20.529 1.130 1.00 29.28 45 PRO L C 1
ATOM 2165 O O . PRO C 2 47 ? 1.308 -20.625 0.193 1.00 30.26 45 PRO L O 1
ATOM 2169 N N . ARG C 2 48 ? 2.845 -19.447 1.373 1.00 28.56 46 ARG L N 1
ATOM 2170 C CA . ARG C 2 48 ? 2.693 -18.202 0.617 1.00 27.96 46 ARG L CA 1
ATOM 2171 C C . ARG C 2 48 ? 4.021 -17.721 0.032 1.00 27.81 46 ARG L C 1
ATOM 2172 O O . ARG C 2 48 ? 5.033 -17.714 0.733 1.00 28.88 46 ARG L O 1
ATOM 2180 N N . LEU C 2 49 ? 4.020 -17.302 -1.234 1.00 27.06 47 LEU L N 1
ATOM 2181 C CA . LEU C 2 49 ? 5.269 -16.890 -1.903 1.00 26.62 47 LEU L CA 1
ATOM 2182 C C . LEU C 2 49 ? 5.723 -15.515 -1.429 1.00 26.41 47 LEU L C 1
ATOM 2183 O O . LEU C 2 49 ? 4.974 -14.539 -1.519 1.00 26.05 47 LEU L O 1
ATOM 2188 N N . LEU C 2 50 ? 6.962 -15.471 -0.931 1.00 26.57 48 LEU L N 1
ATOM 2189 C CA . LEU C 2 50 ? 7.597 -14.260 -0.407 1.00 26.42 48 LEU L CA 1
ATOM 2190 C C . LEU C 2 50 ? 8.639 -13.717 -1.378 1.00 26.69 48 LEU L C 1
ATOM 2191 O O . LEU C 2 50 ? 8.606 -12.547 -1.785 1.00 26.43 48 LEU L O 1
ATOM 2196 N N . ILE C 2 51 ? 9.570 -14.587 -1.742 1.00 26.80 49 ILE L N 1
ATOM 2197 C CA . ILE C 2 51 ? 10.707 -14.206 -2.571 1.00 26.92 49 ILE L CA 1
ATOM 2198 C C . ILE C 2 51 ? 10.862 -15.176 -3.734 1.00 27.43 49 ILE L C 1
ATOM 2199 O O . ILE C 2 51 ? 10.798 -16.384 -3.558 1.00 28.71 49 ILE L O 1
ATOM 2204 N N . TYR C 2 52 ? 11.041 -14.654 -4.935 1.00 27.94 50 TYR L N 1
ATOM 2205 C CA . TYR C 2 52 ? 11.294 -15.525 -6.079 1.00 28.17 50 TYR L CA 1
ATOM 2206 C C . TYR C 2 52 ? 12.530 -15.043 -6.837 1.00 28.37 50 TYR L C 1
ATOM 2207 O O . TYR C 2 52 ? 12.905 -13.871 -6.747 1.00 28.87 50 TYR L O 1
ATOM 2216 N N . GLY C 2 53 ? 13.169 -15.953 -7.564 1.00 28.21 51 GLY L N 1
ATOM 2217 C CA . GLY C 2 53 ? 14.412 -15.635 -8.260 1.00 28.48 51 GLY L CA 1
ATOM 2218 C C . GLY C 2 53 ? 15.484 -15.106 -7.318 1.00 28.39 51 GLY L C 1
ATOM 2219 O O . GLY C 2 53 ? 16.279 -14.238 -7.690 1.00 27.42 51 GLY L O 1
ATOM 2220 N N . ALA C 2 54 ? 15.482 -15.625 -6.088 1.00 28.55 52 ALA L N 1
ATOM 2221 C CA . ALA C 2 54 ? 16.523 -15.317 -5.093 1.00 28.57 52 ALA L CA 1
ATOM 2222 C C . ALA C 2 54 ? 16.259 -14.023 -4.328 1.00 27.93 52 ALA L C 1
ATOM 2223 O O . ALA C 2 54 ? 16.382 -13.986 -3.106 1.00 27.68 52 ALA L O 1
ATOM 2225 N N . SER C 2 55 ? 15.909 -12.961 -5.047 1.00 27.54 53 SER L N 1
ATOM 2226 C CA . SER C 2 55 ? 15.724 -11.660 -4.412 1.00 26.95 53 SER L CA 1
ATOM 2227 C C . SER C 2 55 ? 14.496 -10.864 -4.864 1.00 26.61 53 SER L C 1
ATOM 2228 O O . SER C 2 55 ? 14.249 -9.788 -4.330 1.00 26.17 53 SER L O 1
ATOM 2231 N N . SER C 2 56 ? 13.725 -11.374 -5.822 1.00 26.43 54 SER L N 1
ATOM 2232 C CA . SER C 2 56 ? 12.558 -10.633 -6.302 1.00 26.50 54 SER L CA 1
ATOM 2233 C C . SER C 2 56 ? 11.367 -10.808 -5.367 1.00 26.86 54 SER L C 1
ATOM 2234 O O . SER C 2 56 ? 11.268 -11.794 -4.646 1.00 26.78 54 SER L O 1
ATOM 2237 N N . ARG C 2 57 ? 10.463 -9.837 -5.399 1.00 27.74 55 ARG L N 1
ATOM 2238 C CA . ARG C 2 57 ? 9.330 -9.796 -4.482 1.00 28.49 55 ARG L CA 1
ATOM 2239 C C . ARG C 2 57 ? 8.004 -9.592 -5.196 1.00 28.80 55 ARG L C 1
ATOM 2240 O O . ARG C 2 57 ? 7.788 -8.548 -5.809 1.00 29.35 55 ARG L O 1
ATOM 2248 N N . PRO C 2 58 ? 7.092 -10.567 -5.078 1.00 29.18 56 PRO L N 1
ATOM 2249 C CA . PRO C 2 58 ? 5.791 -10.451 -5.718 1.00 29.53 56 PRO L CA 1
ATOM 2250 C C . PRO C 2 58 ? 5.035 -9.265 -5.162 1.00 30.23 56 PRO L C 1
ATOM 2251 O O . PRO C 2 58 ? 5.248 -8.882 -4.007 1.00 30.43 56 PRO L O 1
ATOM 2255 N N . SER C 2 59 ? 4.164 -8.687 -5.979 1.00 30.93 57 SER L N 1
ATOM 2256 C CA . SER C 2 59 ? 3.289 -7.608 -5.523 1.00 31.38 57 SER L CA 1
ATOM 2257 C C . SER C 2 59 ? 2.472 -8.117 -4.330 1.00 32.10 57 SER L C 1
ATOM 2258 O O . SER C 2 59 ? 2.144 -9.314 -4.259 1.00 32.02 57 SER L O 1
ATOM 2261 N N . GLY C 2 60 ? 2.186 -7.220 -3.381 1.00 32.53 58 GLY L N 1
ATOM 2262 C CA . GLY C 2 60 ? 1.435 -7.574 -2.161 1.00 32.74 58 GLY L CA 1
ATOM 2263 C C . GLY C 2 60 ? 2.278 -8.122 -1.010 1.00 33.05 58 GLY L C 1
ATOM 2264 O O . GLY C 2 60 ? 1.841 -8.117 0.142 1.00 33.24 58 GLY L O 1
ATOM 2265 N N . VAL C 2 61 ? 3.479 -8.612 -1.314 1.00 32.69 59 VAL L N 1
ATOM 2266 C CA . VAL C 2 61 ? 4.404 -9.047 -0.277 1.00 32.52 59 VAL L CA 1
ATOM 2267 C C . VAL C 2 61 ? 5.050 -7.848 0.416 1.00 32.39 59 VAL L C 1
ATOM 2268 O O . VAL C 2 61 ? 5.410 -6.859 -0.221 1.00 31.58 59 VAL L O 1
ATOM 2272 N N . ALA C 2 62 ? 5.221 -7.979 1.727 1.00 32.59 60 ALA L N 1
ATOM 2273 C CA . ALA C 2 62 ? 5.663 -6.889 2.584 1.00 32.38 60 ALA L CA 1
ATOM 2274 C C . ALA C 2 62 ? 7.106 -6.430 2.330 1.00 32.45 60 ALA L C 1
ATOM 2275 O O . ALA C 2 62 ? 7.997 -7.224 2.018 1.00 32.15 60 ALA L O 1
ATOM 2277 N N . ASP C 2 63 ? 7.305 -5.126 2.494 1.00 32.76 61 ASP L N 1
ATOM 2278 C CA . ASP C 2 63 ? 8.588 -4.458 2.259 1.00 33.08 61 ASP L CA 1
ATOM 2279 C C . ASP C 2 63 ? 9.708 -4.996 3.161 1.00 32.93 61 ASP L C 1
ATOM 2280 O O . ASP C 2 63 ? 10.867 -5.094 2.750 1.00 32.83 61 ASP L O 1
ATOM 2285 N N . ARG C 2 64 ? 9.353 -5.353 4.388 1.00 32.75 62 ARG L N 1
ATOM 2286 C CA . ARG C 2 64 ? 10.344 -5.804 5.362 1.00 32.64 62 ARG L CA 1
ATOM 2287 C C . ARG C 2 64 ? 11.059 -7.116 4.980 1.00 32.24 62 ARG L C 1
ATOM 2288 O O . ARG C 2 64 ? 12.123 -7.416 5.537 1.00 32.37 62 ARG L O 1
ATOM 2296 N N . PHE C 2 65 ? 10.483 -7.880 4.045 1.00 31.59 63 PHE L N 1
ATOM 2297 C CA . PHE C 2 65 ? 11.090 -9.137 3.565 1.00 31.26 63 PHE L CA 1
ATOM 2298 C C . PHE C 2 65 ? 12.102 -8.897 2.464 1.00 31.40 63 PHE L C 1
ATOM 2299 O O . PHE C 2 65 ? 11.843 -8.156 1.521 1.00 31.74 63 PHE L O 1
ATOM 2307 N N . SER C 2 66 ? 13.244 -9.559 2.567 1.00 31.53 64 SER L N 1
ATOM 2308 C CA . SER C 2 66 ? 14.319 -9.360 1.614 1.00 31.32 64 SER L CA 1
ATOM 2309 C C . SER C 2 66 ? 15.029 -10.676 1.339 1.00 31.23 64 SER L C 1
ATOM 2310 O O . SER C 2 66 ? 15.348 -11.426 2.264 1.00 30.78 64 SER L O 1
ATOM 2313 N N . GLY C 2 67 ? 15.271 -10.948 0.062 1.00 31.56 65 GLY L N 1
ATOM 2314 C CA . GLY C 2 67 ? 16.024 -12.138 -0.350 1.00 31.99 65 GLY L CA 1
ATOM 2315 C C . GLY C 2 67 ? 17.406 -11.779 -0.864 1.00 32.48 65 GLY L C 1
ATOM 2316 O O . GLY C 2 67 ? 17.612 -10.693 -1.396 1.00 32.25 65 GLY L O 1
ATOM 2317 N N . SER C 2 68 ? 18.362 -12.685 -0.705 1.00 33.21 66 SER L N 1
ATOM 2318 C CA . SER C 2 68 ? 19.707 -12.443 -1.226 1.00 33.99 66 SER L CA 1
ATOM 2319 C C . SER C 2 68 ? 20.519 -13.724 -1.338 1.00 33.87 66 SER L C 1
ATOM 2320 O O . SER C 2 68 ? 20.191 -14.732 -0.718 1.00 33.81 66 SER L O 1
ATOM 2323 N N . GLY C 2 69 ? 21.578 -13.666 -2.140 1.00 34.11 67 GLY L N 1
ATOM 2324 C CA . GLY C 2 69 ? 22.499 -14.790 -2.298 1.00 34.36 67 GLY L CA 1
ATOM 2325 C C . GLY C 2 69 ? 22.671 -15.246 -3.738 1.00 34.60 67 GLY L C 1
ATOM 2326 O O . GLY C 2 69 ? 21.970 -14.781 -4.646 1.00 34.54 67 GLY L O 1
ATOM 2327 N N . SER C 2 70 ? 23.604 -16.175 -3.934 1.00 34.50 68 SER L N 1
ATOM 2328 C CA . SER C 2 70 ? 23.948 -16.679 -5.263 1.00 34.35 68 SER L CA 1
ATOM 2329 C C . SER C 2 70 ? 24.709 -18.004 -5.167 1.00 34.50 68 SER L C 1
ATOM 2330 O O . SER C 2 70 ? 25.598 -18.172 -4.325 1.00 34.73 68 SER L O 1
ATOM 2333 N N . GLY C 2 71 ? 24.364 -18.944 -6.037 1.00 34.20 69 GLY L N 1
ATOM 2334 C CA . GLY C 2 71 ? 25.021 -20.243 -6.044 1.00 34.02 69 GLY L CA 1
ATOM 2335 C C . GLY C 2 71 ? 24.510 -21.178 -4.955 1.00 33.99 69 GLY L C 1
ATOM 2336 O O . GLY C 2 71 ? 23.474 -21.828 -5.111 1.00 32.88 69 GLY L O 1
ATOM 2337 N N . THR C 2 72 ? 25.236 -21.243 -3.845 1.00 34.00 70 THR L N 1
ATOM 2338 C CA . THR C 2 72 ? 24.977 -22.271 -2.838 1.00 33.77 70 THR L CA 1
ATOM 2339 C C . THR C 2 72 ? 24.480 -21.727 -1.501 1.00 33.73 70 THR L C 1
ATOM 2340 O O . THR C 2 72 ? 23.798 -22.437 -0.774 1.00 33.43 70 THR L O 1
ATOM 2344 N N . ASP C 2 73 ? 24.808 -20.478 -1.178 1.00 34.26 71 ASP L N 1
ATOM 2345 C CA . ASP C 2 73 ? 24.290 -19.850 0.048 1.00 34.94 71 ASP L CA 1
ATOM 2346 C C . ASP C 2 73 ? 23.221 -18.802 -0.260 1.00 34.88 71 ASP L C 1
ATOM 2347 O O . ASP C 2 73 ? 23.416 -17.936 -1.116 1.00 34.97 71 ASP L O 1
ATOM 2352 N N . PHE C 2 74 ? 22.092 -18.896 0.446 1.00 34.66 72 PHE L N 1
ATOM 2353 C CA . PHE C 2 74 ? 21.037 -17.887 0.353 1.00 34.48 72 PHE L CA 1
ATOM 2354 C C . PHE C 2 74 ? 20.513 -17.513 1.716 1.00 33.82 72 PHE L C 1
ATOM 2355 O O . PHE C 2 74 ? 20.470 -18.339 2.631 1.00 33.18 72 PHE L O 1
ATOM 2363 N N . THR C 2 75 ? 20.097 -16.258 1.826 1.00 33.67 73 THR L N 1
ATOM 2364 C CA . THR C 2 75 ? 19.575 -15.717 3.073 1.00 33.67 73 THR L CA 1
ATOM 2365 C C . THR C 2 75 ? 18.212 -15.045 2.890 1.00 34.08 73 THR L C 1
ATOM 2366 O O . THR C 2 75 ? 18.010 -14.261 1.955 1.00 34.41 73 THR L O 1
ATOM 2370 N N . LEU C 2 76 ? 17.281 -15.366 3.786 1.00 33.96 74 LEU L N 1
ATOM 2371 C CA . LEU C 2 76 ? 16.034 -14.622 3.890 1.00 34.16 74 LEU L CA 1
ATOM 2372 C C . LEU C 2 76 ? 16.095 -13.799 5.157 1.00 34.77 74 LEU L C 1
ATOM 2373 O O . LEU C 2 76 ? 16.293 -14.336 6.249 1.00 34.62 74 LEU L O 1
ATOM 2378 N N . THR C 2 77 ? 15.927 -12.492 4.998 1.00 35.31 75 THR L N 1
ATOM 2379 C CA . THR C 2 77 ? 15.953 -11.582 6.121 1.00 35.58 75 THR L CA 1
ATOM 2380 C C . THR C 2 77 ? 14.573 -10.986 6.329 1.00 36.11 75 THR L C 1
ATOM 2381 O O . THR C 2 77 ? 13.858 -10.686 5.372 1.00 35.63 75 THR L O 1
ATOM 2385 N N . ILE C 2 78 ? 14.203 -10.840 7.595 1.00 36.92 76 ILE L N 1
ATOM 2386 C CA . ILE C 2 78 ? 13.072 -10.009 7.982 1.00 37.69 76 ILE L CA 1
ATOM 2387 C C . ILE C 2 78 ? 13.608 -8.893 8.884 1.00 38.27 76 ILE L C 1
ATOM 2388 O O . ILE C 2 78 ? 14.300 -9.156 9.873 1.00 38.52 76 ILE L O 1
ATOM 2393 N N . SER C 2 79 ? 13.308 -7.649 8.533 1.00 38.57 77 SER L N 1
ATOM 2394 C CA . SER C 2 79 ? 13.917 -6.517 9.221 1.00 39.00 77 SER L CA 1
ATOM 2395 C C . SER C 2 79 ? 13.241 -6.223 10.564 1.00 39.15 77 SER L C 1
ATOM 2396 O O . SER C 2 79 ? 13.916 -6.110 11.590 1.00 39.49 77 SER L O 1
ATOM 2399 N N . ARG C 2 80 ? 11.915 -6.098 10.555 1.00 39.11 78 ARG L N 1
ATOM 2400 C CA . ARG C 2 80 ? 11.158 -5.788 11.779 1.00 38.89 78 ARG L CA 1
ATOM 2401 C C . ARG C 2 80 ? 10.015 -6.782 12.011 1.00 38.76 78 ARG L C 1
ATOM 2402 O O . ARG C 2 80 ? 8.867 -6.515 11.650 1.00 38.53 78 ARG L O 1
ATOM 2404 N N . LEU C 2 81 ? 10.345 -7.919 12.626 1.00 38.59 79 LEU L N 1
ATOM 2405 C CA . LEU C 2 81 ? 9.368 -8.974 12.932 1.00 38.33 79 LEU L CA 1
ATOM 2406 C C . LEU C 2 81 ? 8.044 -8.442 13.492 1.00 38.24 79 LEU L C 1
ATOM 2407 O O . LEU C 2 81 ? 7.989 -7.896 14.595 1.00 38.06 79 LEU L O 1
ATOM 2412 N N . GLU C 2 82 ? 6.985 -8.615 12.711 1.00 38.32 80 GLU L N 1
ATOM 2413 C CA . GLU C 2 82 ? 5.623 -8.309 13.140 1.00 38.54 80 GLU L CA 1
ATOM 2414 C C . GLU C 2 82 ? 5.038 -9.603 13.723 1.00 38.41 80 GLU L C 1
ATOM 2415 O O . GLU C 2 82 ? 5.548 -10.683 13.445 1.00 38.33 80 GLU L O 1
ATOM 2421 N N . PRO C 2 83 ? 3.972 -9.508 14.538 1.00 38.24 81 PRO L N 1
ATOM 2422 C CA . PRO C 2 83 ? 3.504 -10.739 15.175 1.00 37.83 81 PRO L CA 1
ATOM 2423 C C . PRO C 2 83 ? 3.074 -11.772 14.155 1.00 37.24 81 PRO L C 1
ATOM 2424 O O . PRO C 2 83 ? 3.228 -12.971 14.379 1.00 36.86 81 PRO L O 1
ATOM 2428 N N . GLU C 2 84 ? 2.550 -11.290 13.035 1.00 36.95 82 GLU L N 1
ATOM 2429 C CA . GLU C 2 84 ? 2.040 -12.153 11.972 1.00 36.68 82 GLU L CA 1
ATOM 2430 C C . GLU C 2 84 ? 3.141 -12.885 11.185 1.00 36.11 82 GLU L C 1
ATOM 2431 O O . GLU C 2 84 ? 2.872 -13.467 10.141 1.00 36.50 82 GLU L O 1
ATOM 2433 N N . ASP C 2 85 ? 4.371 -12.877 11.684 1.00 35.54 83 ASP L N 1
ATOM 2434 C CA . ASP C 2 85 ? 5.483 -13.491 10.956 1.00 35.03 83 ASP L CA 1
ATOM 2435 C C . ASP C 2 85 ? 5.987 -14.762 11.627 1.00 35.15 83 ASP L C 1
ATOM 2436 O O . ASP C 2 85 ? 6.825 -15.481 11.080 1.00 35.41 83 ASP L O 1
ATOM 2441 N N . PHE C 2 86 ? 5.480 -15.047 12.816 1.00 35.22 84 PHE L N 1
ATOM 2442 C CA . PHE C 2 86 ? 5.910 -16.238 13.528 1.00 35.49 84 PHE L CA 1
ATOM 2443 C C . PHE C 2 86 ? 5.251 -17.473 12.911 1.00 35.14 84 PHE L C 1
ATOM 2444 O O . PHE C 2 86 ? 4.216 -17.955 13.361 1.00 35.80 84 PHE L O 1
ATOM 2452 N N . ALA C 2 87 ? 5.872 -17.946 11.842 1.00 34.50 85 ALA L N 1
ATOM 2453 C CA . ALA C 2 87 ? 5.388 -19.083 11.075 1.00 34.06 85 ALA L CA 1
ATOM 2454 C C . ALA C 2 87 ? 6.554 -20.021 10.800 1.00 33.16 85 ALA L C 1
ATOM 2455 O O . ALA C 2 87 ? 7.594 -19.927 11.446 1.00 33.77 85 ALA L O 1
ATOM 2457 N N . VAL C 2 88 ? 6.374 -20.934 9.856 1.00 32.12 86 VAL L N 1
ATOM 2458 C CA . VAL C 2 88 ? 7.476 -21.766 9.367 1.00 31.38 86 VAL L CA 1
ATOM 2459 C C . VAL C 2 88 ? 7.851 -21.284 7.968 1.00 31.09 86 VAL L C 1
ATOM 2460 O O . VAL C 2 88 ? 6.982 -20.900 7.178 1.00 30.47 86 VAL L O 1
ATOM 2464 N N . TYR C 2 89 ? 9.141 -21.284 7.664 1.00 31.01 87 TYR L N 1
ATOM 2465 C CA . TYR C 2 89 ? 9.607 -20.785 6.365 1.00 31.39 87 TYR L CA 1
ATOM 2466 C C . TYR C 2 89 ? 10.381 -21.834 5.592 1.00 32.27 87 TYR L C 1
ATOM 2467 O O . TYR C 2 89 ? 11.320 -22.435 6.118 1.00 32.95 87 TYR L O 1
ATOM 2476 N N . TYR C 2 90 ? 10.002 -22.026 4.332 1.00 32.81 88 TYR L N 1
ATOM 2477 C CA . TYR C 2 90 ? 10.684 -22.980 3.461 1.00 33.23 88 TYR L CA 1
ATOM 2478 C C . TYR C 2 90 ? 11.428 -22.284 2.304 1.00 33.68 88 TYR L C 1
ATOM 2479 O O . TYR C 2 90 ? 10.935 -21.306 1.757 1.00 33.86 88 TYR L O 1
ATOM 2488 N N . CYS C 2 91 ? 12.619 -22.780 1.955 1.00 34.76 89 CYS L N 1
ATOM 2489 C CA . CYS C 2 91 ? 13.286 -22.409 0.694 1.00 35.69 89 CYS L CA 1
ATOM 2490 C C . CYS C 2 91 ? 13.071 -23.482 -0.373 1.00 36.54 89 CYS L C 1
ATOM 2491 O O . CYS C 2 91 ? 12.867 -24.666 -0.063 1.00 36.87 89 CYS L O 1
ATOM 2494 N N . GLN C 2 92 ? 13.093 -23.057 -1.633 1.00 37.27 90 GLN L N 1
ATOM 2495 C CA . GLN C 2 92 ? 12.891 -23.971 -2.762 1.00 38.17 90 GLN L CA 1
ATOM 2496 C C . GLN C 2 92 ? 13.799 -23.620 -3.919 1.00 38.29 90 GLN L C 1
ATOM 2497 O O . GLN C 2 92 ? 14.016 -22.439 -4.200 1.00 38.33 90 GLN L O 1
ATOM 2503 N N . GLN C 2 93 ? 14.306 -24.651 -4.600 1.00 38.23 91 GLN L N 1
ATOM 2504 C CA . GLN C 2 93 ? 15.053 -24.468 -5.856 1.00 37.59 91 GLN L CA 1
ATOM 2505 C C . GLN C 2 93 ? 14.277 -25.040 -7.044 1.00 37.09 91 GLN L C 1
ATOM 2506 O O . GLN C 2 93 ? 13.677 -26.118 -6.965 1.00 37.86 91 GLN L O 1
ATOM 2512 N N . TYR C 2 94 ? 14.275 -24.307 -8.144 1.00 36.02 92 TYR L N 1
ATOM 2513 C CA . TYR C 2 94 ? 13.632 -24.773 -9.361 1.00 34.95 92 TYR L CA 1
ATOM 2514 C C . TYR C 2 94 ? 14.569 -24.551 -10.546 1.00 34.74 92 TYR L C 1
ATOM 2515 O O . TYR C 2 94 ? 14.136 -24.327 -11.671 1.00 34.40 92 TYR L O 1
ATOM 2524 N N . GLY C 2 95 ? 15.866 -24.640 -10.271 1.00 35.11 93 GLY L N 1
ATOM 2525 C CA . GLY C 2 95 ? 16.909 -24.409 -11.271 1.00 35.59 93 GLY L CA 1
ATOM 2526 C C . GLY C 2 95 ? 17.123 -25.570 -12.222 1.00 35.93 93 GLY L C 1
ATOM 2527 O O . GLY C 2 95 ? 17.722 -25.409 -13.279 1.00 35.81 93 GLY L O 1
ATOM 2528 N N . GLN C 2 96 ? 16.641 -26.745 -11.841 1.00 36.55 94 GLN L N 1
ATOM 2529 C CA . GLN C 2 96 ? 16.597 -27.888 -12.748 1.00 37.08 94 GLN L CA 1
ATOM 2530 C C . GLN C 2 96 ? 15.253 -28.597 -12.644 1.00 37.02 94 GLN L C 1
ATOM 2531 O O . GLN C 2 96 ? 14.502 -28.355 -11.697 1.00 37.66 94 GLN L O 1
ATOM 2537 N N . SER C 2 97 ? 14.946 -29.465 -13.608 1.00 36.51 95 SER L N 1
ATOM 2538 C CA . SER C 2 97 ? 13.630 -30.137 -13.636 1.00 36.23 95 SER L CA 1
ATOM 2539 C C . SER C 2 97 ? 13.224 -30.687 -12.268 1.00 35.64 95 SER L C 1
ATOM 2540 O O . SER C 2 97 ? 12.077 -30.571 -11.864 1.00 35.31 95 SER L O 1
ATOM 2543 N N . LEU C 2 98 ? 14.177 -31.279 -11.559 1.00 36.02 96 LEU L N 1
ATOM 2544 C CA . LEU C 2 98 ? 13.914 -31.886 -10.253 1.00 35.79 96 LEU L CA 1
ATOM 2545 C C . LEU C 2 98 ? 14.009 -30.840 -9.163 1.00 36.07 96 LEU L C 1
ATOM 2546 O O . LEU C 2 98 ? 15.104 -30.512 -8.708 1.00 35.48 96 LEU L O 1
ATOM 2551 N N . SER C 2 99 ? 12.850 -30.329 -8.749 1.00 36.90 97 SER L N 1
ATOM 2552 C CA . SER C 2 99 ? 12.760 -29.293 -7.706 1.00 37.02 97 SER L CA 1
ATOM 2553 C C . SER C 2 99 ? 12.718 -29.905 -6.307 1.00 37.23 97 SER L C 1
ATOM 2554 O O . SER C 2 99 ? 12.098 -30.958 -6.070 1.00 37.24 97 SER L O 1
ATOM 2557 N N . THR C 2 100 ? 13.379 -29.224 -5.379 1.00 37.19 98 THR L N 1
ATOM 2558 C CA . THR C 2 100 ? 13.461 -29.677 -3.997 1.00 36.97 98 THR L CA 1
ATOM 2559 C C . THR C 2 100 ? 13.189 -28.528 -3.032 1.00 36.94 98 THR L C 1
ATOM 2560 O O . THR C 2 100 ? 13.402 -27.353 -3.366 1.00 36.43 98 THR L O 1
ATOM 2564 N N . PHE C 2 101 ? 12.709 -28.894 -1.844 1.00 37.29 99 PHE L N 1
ATOM 2565 C CA . PHE C 2 101 ? 12.466 -27.960 -0.750 1.00 37.82 99 PHE L CA 1
ATOM 2566 C C . PHE C 2 101 ? 13.435 -28.214 0.395 1.00 38.36 99 PHE L C 1
ATOM 2567 O O . PHE C 2 101 ? 13.928 -29.326 0.561 1.00 38.85 99 PHE L O 1
ATOM 2575 N N . GLY C 2 102 ? 13.685 -27.183 1.192 1.00 39.01 100 GLY L N 1
ATOM 2576 C CA . GLY C 2 102 ? 14.403 -27.345 2.453 1.00 39.56 100 GLY L CA 1
ATOM 2577 C C . GLY C 2 102 ? 13.491 -27.861 3.562 1.00 39.96 100 GLY L C 1
ATOM 2578 O O . GLY C 2 102 ? 12.271 -27.817 3.436 1.00 40.21 100 GLY L O 1
ATOM 2579 N N . GLN C 2 103 ? 14.087 -28.335 4.656 1.00 40.38 101 GLN L N 1
ATOM 2580 C CA . GLN C 2 103 ? 13.332 -28.906 5.773 1.00 40.64 101 GLN L CA 1
ATOM 2581 C C . GLN C 2 103 ? 12.612 -27.843 6.591 1.00 40.67 101 GLN L C 1
ATOM 2582 O O . GLN C 2 103 ? 11.767 -28.166 7.420 1.00 40.43 101 GLN L O 1
ATOM 2588 N N . GLY C 2 104 ? 12.984 -26.583 6.389 1.00 40.81 102 GLY L N 1
ATOM 2589 C CA . GLY C 2 104 ? 12.246 -25.461 6.966 1.00 40.42 102 GLY L CA 1
ATOM 2590 C C . GLY C 2 104 ? 12.772 -24.966 8.295 1.00 40.23 102 GLY L C 1
ATOM 2591 O O . GLY C 2 104 ? 13.420 -25.703 9.035 1.00 39.93 102 GLY L O 1
ATOM 2592 N N . THR C 2 105 ? 12.478 -23.703 8.592 1.00 40.43 103 THR L N 1
ATOM 2593 C CA . THR C 2 105 ? 12.889 -23.078 9.848 1.00 40.69 103 THR L CA 1
ATOM 2594 C C . THR C 2 105 ? 11.685 -22.567 10.639 1.00 40.80 103 THR L C 1
ATOM 2595 O O . THR C 2 105 ? 10.940 -21.712 10.162 1.00 40.31 103 THR L O 1
ATOM 2599 N N . LYS C 2 106 ? 11.519 -23.082 11.854 1.00 41.27 104 LYS L N 1
ATOM 2600 C CA . LYS C 2 106 ? 10.455 -22.638 12.751 1.00 41.93 104 LYS L CA 1
ATOM 2601 C C . LYS C 2 106 ? 10.860 -21.331 13.410 1.00 42.62 104 LYS L C 1
ATOM 2602 O O . LYS C 2 106 ? 11.807 -21.309 14.201 1.00 43.53 104 LYS L O 1
ATOM 2604 N N . VAL C 2 107 ? 10.161 -20.241 13.091 1.00 42.84 105 VAL L N 1
ATOM 2605 C CA . VAL C 2 107 ? 10.411 -18.966 13.770 1.00 42.96 105 VAL L CA 1
ATOM 2606 C C . VAL C 2 107 ? 9.357 -18.751 14.847 1.00 43.43 105 VAL L C 1
ATOM 2607 O O . VAL C 2 107 ? 8.238 -18.352 14.550 1.00 43.57 105 VAL L O 1
ATOM 2611 N N . GLU C 2 108 ? 9.724 -19.014 16.097 1.00 44.03 106 GLU L N 1
ATOM 2612 C CA . GLU C 2 108 ? 8.758 -19.013 17.200 1.00 44.42 106 GLU L CA 1
ATOM 2613 C C . GLU C 2 108 ? 9.019 -17.897 18.210 1.00 44.22 106 GLU L C 1
ATOM 2614 O O . GLU C 2 108 ? 10.153 -17.461 18.398 1.00 44.14 106 GLU L O 1
ATOM 2620 N N . VAL C 2 109 ? 7.950 -17.439 18.853 1.00 44.35 107 VAL L N 1
ATOM 2621 C CA . VAL C 2 109 ? 8.045 -16.376 19.850 1.00 44.47 107 VAL L CA 1
ATOM 2622 C C . VAL C 2 109 ? 8.728 -16.886 21.119 1.00 44.62 107 VAL L C 1
ATOM 2623 O O . VAL C 2 109 ? 8.261 -17.839 21.750 1.00 44.80 107 VAL L O 1
ATOM 2627 N N . LYS C 2 110 ? 9.842 -16.251 21.472 1.00 44.46 108 LYS L N 1
ATOM 2628 C CA . LYS C 2 110 ? 10.594 -16.603 22.672 1.00 44.33 108 LYS L CA 1
ATOM 2629 C C . LYS C 2 110 ? 9.963 -15.953 23.901 1.00 43.83 108 LYS L C 1
ATOM 2630 O O . LYS C 2 110 ? 9.411 -14.859 23.811 1.00 43.24 108 LYS L O 1
ATOM 2632 N N . LEU C 2 111 ? 10.051 -16.646 25.034 1.00 43.76 109 LEU L N 1
ATOM 2633 C CA . LEU C 2 111 ? 9.533 -16.170 26.326 1.00 43.93 109 LEU L CA 1
ATOM 2634 C C . LEU C 2 111 ? 8.531 -17.180 26.880 1.00 44.10 109 LEU L C 1
ATOM 2635 O O . LEU C 2 111 ? 8.298 -18.232 26.269 1.00 44.18 109 LEU L O 1
ATOM 2640 N N . GLU D 2 3 ? -42.133 -28.452 8.681 1.00 35.54 1 GLU M N 1
ATOM 2641 C CA . GLU D 2 3 ? -41.531 -28.161 7.333 1.00 36.02 1 GLU M CA 1
ATOM 2642 C C . GLU D 2 3 ? -42.500 -27.495 6.345 1.00 35.38 1 GLU M C 1
ATOM 2643 O O . GLU D 2 3 ? -43.554 -28.045 6.033 1.00 35.58 1 GLU M O 1
ATOM 2649 N N . ILE D 2 4 ? -42.097 -26.343 5.812 1.00 34.97 2 ILE M N 1
ATOM 2650 C CA . ILE D 2 4 ? -42.967 -25.499 4.982 1.00 33.94 2 ILE M CA 1
ATOM 2651 C C . ILE D 2 4 ? -42.856 -25.864 3.501 1.00 34.52 2 ILE M C 1
ATOM 2652 O O . ILE D 2 4 ? -41.819 -25.677 2.875 1.00 34.37 2 ILE M O 1
ATOM 2657 N N . VAL D 2 5 ? -43.935 -26.414 2.957 1.00 34.74 3 VAL M N 1
ATOM 2658 C CA . VAL D 2 5 ? -44.022 -26.677 1.529 1.00 34.43 3 VAL M CA 1
ATOM 2659 C C . VAL D 2 5 ? -44.405 -25.394 0.803 1.00 33.92 3 VAL M C 1
ATOM 2660 O O . VAL D 2 5 ? -45.463 -24.803 1.080 1.00 33.70 3 VAL M O 1
ATOM 2664 N N . LEU D 2 6 ? -43.542 -24.977 -0.123 1.00 32.94 4 LEU M N 1
ATOM 2665 C CA . LEU D 2 6 ? -43.818 -23.839 -0.992 1.00 32.61 4 LEU M CA 1
ATOM 2666 C C . LEU D 2 6 ? -44.266 -24.341 -2.364 1.00 32.77 4 LEU M C 1
ATOM 2667 O O . LEU D 2 6 ? -43.564 -25.119 -3.012 1.00 34.00 4 LEU M O 1
ATOM 2672 N N . THR D 2 7 ? -45.426 -23.890 -2.811 1.00 32.49 5 THR M N 1
ATOM 2673 C CA . THR D 2 7 ? -45.976 -24.348 -4.072 1.00 33.15 5 THR M CA 1
ATOM 2674 C C . THR D 2 7 ? -46.115 -23.162 -5.014 1.00 33.68 5 THR M C 1
ATOM 2675 O O . THR D 2 7 ? -46.888 -22.237 -4.753 1.00 33.64 5 THR M O 1
ATOM 2679 N N . GLN D 2 8 ? -45.340 -23.196 -6.095 1.00 34.13 6 GLN M N 1
ATOM 2680 C CA . GLN D 2 8 ? -45.279 -22.102 -7.060 1.00 35.06 6 GLN M CA 1
ATOM 2681 C C . GLN D 2 8 ? -46.280 -22.296 -8.191 1.00 35.48 6 GLN M C 1
ATOM 2682 O O . GLN D 2 8 ? -46.528 -23.411 -8.633 1.00 35.90 6 GLN M O 1
ATOM 2688 N N . SER D 2 9 ? -46.842 -21.202 -8.678 1.00 35.86 7 SER M N 1
ATOM 2689 C CA . SER D 2 9 ? -47.690 -21.271 -9.854 1.00 36.27 7 SER M CA 1
ATOM 2690 C C . SER D 2 9 ? -47.483 -20.060 -10.757 1.00 36.70 7 SER M C 1
ATOM 2691 O O . SER D 2 9 ? -47.053 -19.001 -10.294 1.00 36.84 7 SER M O 1
ATOM 2694 N N . PRO D 2 10 ? -47.768 -20.218 -12.061 1.00 36.84 8 PRO M N 1
ATOM 2695 C CA . PRO D 2 10 ? -48.027 -21.500 -12.701 1.00 36.96 8 PRO M CA 1
ATOM 2696 C C . PRO D 2 10 ? -46.736 -22.293 -12.882 1.00 37.14 8 PRO M C 1
ATOM 2697 O O . PRO D 2 10 ? -45.670 -21.855 -12.436 1.00 36.03 8 PRO M O 1
ATOM 2701 N N . GLY D 2 11 ? -46.844 -23.450 -13.530 1.00 37.82 9 GLY M N 1
ATOM 2702 C CA . GLY D 2 11 ? -45.668 -24.263 -13.848 1.00 38.41 9 GLY M CA 1
ATOM 2703 C C . GLY D 2 11 ? -44.831 -23.605 -14.930 1.00 38.92 9 GLY M C 1
ATOM 2704 O O . GLY D 2 11 ? -43.653 -23.328 -14.731 1.00 38.95 9 GLY M O 1
ATOM 2705 N N . THR D 2 12 ? -45.457 -23.355 -16.075 1.00 39.60 10 THR M N 1
ATOM 2706 C CA . THR D 2 12 ? -44.810 -22.689 -17.195 1.00 40.34 10 THR M CA 1
ATOM 2707 C C . THR D 2 12 ? -45.426 -21.318 -17.405 1.00 40.99 10 THR M C 1
ATOM 2708 O O . THR D 2 12 ? -46.470 -20.998 -16.834 1.00 41.71 10 THR M O 1
ATOM 2712 N N . GLN D 2 13 ? -44.771 -20.508 -18.227 1.00 41.12 11 GLN M N 1
ATOM 2713 C CA . GLN D 2 13 ? -45.313 -19.223 -18.618 1.00 41.02 11 GLN M CA 1
ATOM 2714 C C . GLN D 2 13 ? -44.671 -18.723 -19.910 1.00 40.57 11 GLN M C 1
ATOM 2715 O O . GLN D 2 13 ? -43.448 -18.639 -20.019 1.00 40.42 11 GLN M O 1
ATOM 2721 N N . SER D 2 14 ? -45.512 -18.383 -20.881 1.00 39.97 12 SER M N 1
ATOM 2722 C CA . SER D 2 14 ? -45.050 -17.982 -22.204 1.00 39.23 12 SER M CA 1
ATOM 2723 C C . SER D 2 14 ? -45.423 -16.542 -22.511 1.00 38.45 12 SER M C 1
ATOM 2724 O O . SER D 2 14 ? -46.586 -16.182 -22.566 1.00 38.01 12 SER M O 1
ATOM 2727 N N . LEU D 2 15 ? -44.407 -15.725 -22.724 1.00 38.28 13 LEU M N 1
ATOM 2728 C CA . LEU D 2 15 ? -44.598 -14.311 -22.992 1.00 37.87 13 LEU M CA 1
ATOM 2729 C C . LEU D 2 15 ? -43.563 -13.839 -24.009 1.00 37.27 13 LEU M C 1
ATOM 2730 O O . LEU D 2 15 ? -42.598 -14.550 -24.308 1.00 36.89 13 LEU M O 1
ATOM 2735 N N . SER D 2 16 ? -43.775 -12.647 -24.550 1.00 36.66 14 SER M N 1
ATOM 2736 C CA . SER D 2 16 ? -42.778 -12.027 -25.405 1.00 36.88 14 SER M CA 1
ATOM 2737 C C . SER D 2 16 ? -42.098 -10.902 -24.630 1.00 37.33 14 SER M C 1
ATOM 2738 O O . SER D 2 16 ? -42.635 -10.423 -23.631 1.00 37.32 14 SER M O 1
ATOM 2741 N N . PRO D 2 17 ? -40.900 -10.487 -25.068 1.00 37.90 15 PRO M N 1
ATOM 2742 C CA . PRO D 2 17 ? -40.280 -9.329 -24.429 1.00 38.11 15 PRO M CA 1
ATOM 2743 C C . PRO D 2 17 ? -41.218 -8.130 -24.424 1.00 37.89 15 PRO M C 1
ATOM 2744 O O . PRO D 2 17 ? -41.981 -7.946 -25.368 1.00 37.63 15 PRO M O 1
ATOM 2748 N N . GLY D 2 18 ? -41.168 -7.337 -23.359 1.00 37.95 16 GLY M N 1
ATOM 2749 C CA . GLY D 2 18 ? -42.047 -6.175 -23.217 1.00 38.08 16 GLY M CA 1
ATOM 2750 C C . GLY D 2 18 ? -43.284 -6.461 -22.383 1.00 38.20 16 GLY M C 1
ATOM 2751 O O . GLY D 2 18 ? -43.862 -5.555 -21.787 1.00 38.20 16 GLY M O 1
ATOM 2752 N N . GLU D 2 19 ? -43.692 -7.724 -22.338 1.00 38.53 17 GLU M N 1
ATOM 2753 C CA . GLU D 2 19 ? -44.858 -8.126 -21.550 1.00 39.13 17 GLU M CA 1
ATOM 2754 C C . GLU D 2 19 ? -44.509 -8.324 -20.077 1.00 38.99 17 GLU M C 1
ATOM 2755 O O . GLU D 2 19 ? -43.343 -8.465 -19.713 1.00 38.25 17 GLU M O 1
ATOM 2761 N N . ARG D 2 20 ? -45.546 -8.353 -19.250 1.00 39.35 18 ARG M N 1
ATOM 2762 C CA . ARG D 2 20 ? -45.400 -8.394 -17.796 1.00 40.01 18 ARG M CA 1
ATOM 2763 C C . ARG D 2 20 ? -45.771 -9.754 -17.225 1.00 39.64 18 ARG M C 1
ATOM 2764 O O . ARG D 2 20 ? -46.865 -10.272 -17.475 1.00 40.31 18 ARG M O 1
ATOM 2772 N N . ALA D 2 21 ? -44.863 -10.307 -16.428 1.00 38.86 19 ALA M N 1
ATOM 2773 C CA . ALA D 2 21 ? -45.051 -11.624 -15.826 1.00 38.30 19 ALA M CA 1
ATOM 2774 C C . ALA D 2 21 ? -45.359 -11.524 -14.330 1.00 37.54 19 ALA M C 1
ATOM 2775 O O . ALA D 2 21 ? -44.775 -10.718 -13.619 1.00 36.50 19 ALA M O 1
ATOM 2777 N N . THR D 2 22 ? -46.283 -12.366 -13.879 1.00 37.64 20 THR M N 1
ATOM 2778 C CA . THR D 2 22 ? -46.715 -12.417 -12.481 1.00 37.67 20 THR M CA 1
ATOM 2779 C C . THR D 2 22 ? -46.583 -13.852 -11.944 1.00 37.65 20 THR M C 1
ATOM 2780 O O . THR D 2 22 ? -47.356 -14.744 -12.308 1.00 38.10 20 THR M O 1
ATOM 2784 N N . LEU D 2 23 ? -45.586 -14.067 -11.092 1.00 37.29 21 LEU M N 1
ATOM 2785 C CA . LEU D 2 23 ? -45.320 -15.384 -10.522 1.00 36.92 21 LEU M CA 1
ATOM 2786 C C . LEU D 2 23 ? -45.848 -15.442 -9.098 1.00 36.78 21 LEU M C 1
ATOM 2787 O O . LEU D 2 23 ? -45.779 -14.459 -8.364 1.00 36.27 21 LEU M O 1
ATOM 2792 N N . SER D 2 24 ? -46.373 -16.594 -8.705 1.00 36.90 22 SER M N 1
ATOM 2793 C CA . SER D 2 24 ? -46.896 -16.768 -7.353 1.00 37.45 22 SER M CA 1
ATOM 2794 C C . SER D 2 24 ? -46.141 -17.847 -6.571 1.00 38.16 22 SER M C 1
ATOM 2795 O O . SER D 2 24 ? -45.817 -18.910 -7.109 1.00 38.14 22 SER M O 1
ATOM 2798 N N . CYS D 2 25 ? -45.876 -17.568 -5.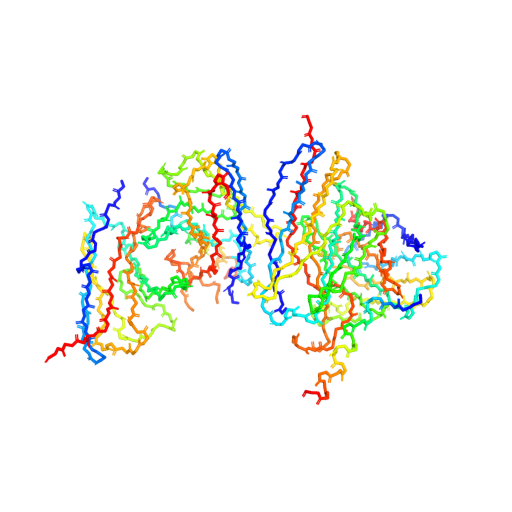297 1.00 38.61 23 CYS M N 1
ATOM 2799 C CA . CYS D 2 25 ? -45.360 -18.572 -4.369 1.00 39.14 23 CYS M CA 1
ATOM 2800 C C . CYS D 2 25 ? -46.309 -18.662 -3.180 1.00 38.70 23 CYS M C 1
ATOM 2801 O O . CYS D 2 25 ? -46.544 -17.663 -2.516 1.00 39.05 23 CYS M O 1
ATOM 2804 N N . ARG D 2 26 ? -46.849 -19.856 -2.932 1.00 38.69 24 ARG M N 1
ATOM 2805 C CA . ARG D 2 26 ? -47.757 -20.127 -1.792 1.00 38.80 24 ARG M CA 1
ATOM 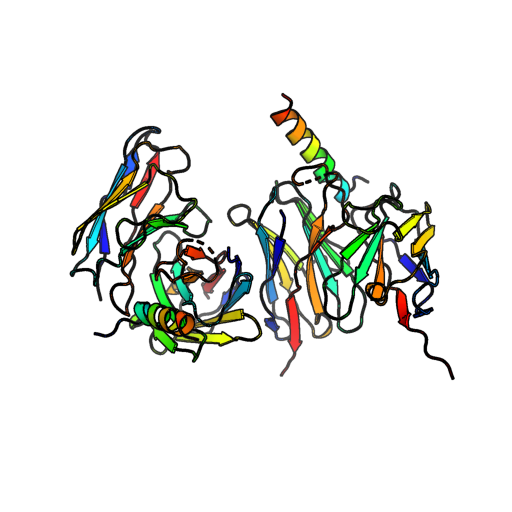2806 C C . ARG D 2 26 ? -47.153 -21.044 -0.688 1.00 37.94 24 ARG M C 1
ATOM 2807 O O . ARG D 2 26 ? -46.755 -22.181 -0.948 1.00 37.96 24 ARG M O 1
ATOM 2811 N N . ALA D 2 27 ? -47.111 -20.545 0.546 1.00 36.82 25 ALA M N 1
ATOM 2812 C CA . ALA D 2 27 ? -46.617 -21.325 1.698 1.00 35.76 25 ALA M CA 1
ATOM 2813 C C . ALA D 2 27 ? -47.733 -22.086 2.446 1.00 34.81 25 ALA M C 1
ATOM 2814 O O . ALA D 2 27 ? -48.813 -21.554 2.687 1.00 34.35 25 ALA M O 1
ATOM 2816 N N . SER D 2 28 ? -47.437 -23.328 2.823 1.00 34.36 26 SER M N 1
ATOM 2817 C CA . SER D 2 28 ? -48.380 -24.217 3.528 1.00 33.80 26 SER M CA 1
ATOM 2818 C C . SER D 2 28 ? -48.634 -23.773 4.971 1.00 33.15 26 SER M C 1
ATOM 2819 O O . SER D 2 28 ? -49.652 -24.107 5.564 1.00 31.55 26 SER M O 1
ATOM 2822 N N . GLN D 2 29 ? -47.666 -23.068 5.544 1.00 33.43 27 GLN M N 1
ATOM 2823 C CA . GLN D 2 29 ? -47.899 -22.271 6.751 1.00 33.89 27 GLN M CA 1
ATOM 2824 C C . GLN D 2 29 ? -47.206 -20.919 6.582 1.00 33.35 27 GLN M C 1
ATOM 2825 O O . GLN D 2 29 ? -46.426 -20.722 5.660 1.00 32.56 27 GLN M O 1
ATOM 2831 N N . SER D 2 30 ? -47.526 -19.978 7.454 1.00 33.58 28 SER M N 1
ATOM 2832 C CA . SER D 2 30 ? -47.028 -18.623 7.311 1.00 34.15 28 SER M CA 1
ATOM 2833 C C . SER D 2 30 ? -45.505 -18.584 7.510 1.00 33.81 28 SER M C 1
ATOM 2834 O O . SER D 2 30 ? -44.935 -19.395 8.256 1.00 32.35 28 SER M O 1
ATOM 2837 N N . VAL D 2 31 ? -44.857 -17.652 6.816 1.00 33.96 29 VAL M N 1
ATOM 2838 C CA . VAL D 2 31 ? -43.394 -17.563 6.815 1.00 34.12 29 VAL M CA 1
ATOM 2839 C C . VAL D 2 31 ? -42.940 -16.521 7.828 1.00 33.96 29 VAL M C 1
ATOM 2840 O O . VAL D 2 31 ? -43.444 -15.397 7.853 1.00 34.42 29 VAL M O 1
ATOM 2844 N N . GLY D 2 32 ? -42.006 -16.915 8.681 1.00 33.53 30 GLY M N 1
ATOM 2845 C CA . GLY D 2 32 ? -41.508 -16.044 9.733 1.00 33.21 30 GLY M CA 1
ATOM 2846 C C . GLY D 2 32 ? -40.802 -14.790 9.235 1.00 33.33 30 GLY M C 1
ATOM 2847 O O . GLY D 2 32 ? -39.804 -14.851 8.501 1.00 33.12 30 GLY M O 1
ATOM 2848 N N . ASN D 2 33 ? -41.339 -13.647 9.637 1.00 32.96 31 ASN M N 1
ATOM 2849 C CA . ASN D 2 33 ? -40.709 -12.365 9.379 1.00 33.02 31 ASN M CA 1
ATOM 2850 C C . ASN D 2 33 ? -40.615 -12.034 7.894 1.00 32.30 31 ASN M C 1
ATOM 2851 O O . ASN D 2 33 ? -39.748 -11.275 7.451 1.00 31.98 31 ASN M O 1
ATOM 2856 N N . ASN D 2 34 ? -41.537 -12.593 7.132 1.00 31.79 32 ASN M N 1
ATOM 2857 C CA . ASN D 2 34 ? -41.534 -12.415 5.692 1.00 32.10 32 ASN M CA 1
ATOM 2858 C C . ASN D 2 34 ? -40.162 -12.712 5.099 1.00 31.18 32 ASN M C 1
ATOM 2859 O O . ASN D 2 34 ? -39.720 -12.076 4.139 1.00 30.94 32 ASN M O 1
ATOM 2864 N N . LYS D 2 35 ? -39.488 -13.697 5.666 1.00 30.56 33 LYS M N 1
ATOM 2865 C CA . LYS D 2 35 ? -38.185 -14.053 5.152 1.00 30.52 33 LYS M CA 1
ATOM 2866 C C . LYS D 2 35 ? -38.389 -14.948 3.931 1.00 30.02 33 LYS M C 1
ATOM 2867 O O . LYS D 2 35 ? -38.351 -16.163 4.027 1.00 29.81 33 LYS M O 1
ATOM 2873 N N . LEU D 2 36 ? -38.620 -14.316 2.783 1.00 29.38 34 LEU M N 1
ATOM 2874 C CA . LEU D 2 36 ? -38.912 -15.021 1.545 1.00 28.60 34 LEU M CA 1
ATOM 2875 C C . LEU D 2 36 ? -38.164 -14.407 0.380 1.00 28.03 34 LEU M C 1
ATOM 2876 O O . LEU D 2 36 ? -38.375 -13.236 0.052 1.00 28.84 34 LEU M O 1
ATOM 2881 N N . ALA D 2 37 ? -37.305 -15.197 -0.256 1.00 27.30 35 ALA M N 1
ATOM 2882 C CA . ALA D 2 37 ? -36.447 -14.699 -1.333 1.00 27.37 35 ALA M CA 1
ATOM 2883 C C . ALA D 2 37 ? -36.853 -15.253 -2.704 1.00 27.73 35 ALA M C 1
ATOM 2884 O O . ALA D 2 37 ? -37.449 -16.337 -2.803 1.00 27.13 35 ALA M O 1
ATOM 2886 N N . TRP D 2 38 ? -36.523 -14.512 -3.759 1.00 27.58 36 TRP M N 1
ATOM 2887 C CA . TRP D 2 38 ? -36.753 -15.001 -5.112 1.00 27.67 36 TRP M CA 1
ATOM 2888 C C . TRP D 2 38 ? -35.449 -15.086 -5.889 1.00 27.32 36 TRP M C 1
ATOM 2889 O O . TRP D 2 38 ? -34.634 -14.176 -5.830 1.00 26.99 36 TRP M O 1
ATOM 2900 N N . TYR D 2 39 ? -35.301 -16.152 -6.669 1.00 27.02 37 TYR M N 1
ATOM 2901 C CA . TYR D 2 39 ? -34.078 -16.392 -7.421 1.00 26.65 37 TYR M CA 1
ATOM 2902 C C . TYR D 2 39 ? -34.377 -16.655 -8.881 1.00 26.46 37 TYR M C 1
ATOM 2903 O O . TYR D 2 39 ? -35.429 -17.156 -9.231 1.00 26.03 37 TYR M O 1
ATOM 2912 N N . GLN D 2 40 ? -33.409 -16.322 -9.715 1.00 27.18 38 GLN M N 1
ATOM 2913 C CA . GLN D 2 40 ? -33.466 -16.566 -11.146 1.00 27.92 38 GLN M CA 1
ATOM 2914 C C . GLN D 2 40 ? -32.369 -17.546 -11.525 1.00 28.25 38 GLN M C 1
ATOM 2915 O O . GLN D 2 40 ? -31.263 -17.480 -10.999 1.00 28.40 38 GLN M O 1
ATOM 2921 N N . GLN D 2 41 ? -32.669 -18.454 -12.442 1.00 28.44 39 GLN M N 1
ATOM 2922 C CA . GLN D 2 41 ? -31.665 -19.404 -12.899 1.00 28.45 39 GLN M CA 1
ATOM 2923 C C . GLN D 2 41 ? -31.830 -19.651 -14.376 1.00 28.21 39 GLN M C 1
ATOM 2924 O O . GLN D 2 41 ? -32.841 -20.195 -14.808 1.00 27.50 39 GLN M O 1
ATOM 2930 N N . ARG D 2 42 ? -30.826 -19.233 -15.138 1.00 28.85 40 ARG M N 1
ATOM 2931 C CA . ARG D 2 42 ? -30.738 -19.547 -16.560 1.00 29.82 40 ARG M CA 1
ATOM 2932 C C . ARG D 2 42 ? -30.081 -20.922 -16.719 1.00 29.43 40 ARG M C 1
ATOM 2933 O O . ARG D 2 42 ? -29.388 -21.394 -15.815 1.00 29.08 40 ARG M O 1
ATOM 2941 N N . PRO D 2 43 ? -30.278 -21.560 -17.877 1.00 29.05 41 PRO M N 1
ATOM 2942 C CA . PRO D 2 43 ? -29.770 -22.909 -18.064 1.00 29.00 41 PRO M CA 1
ATOM 2943 C C . PRO D 2 43 ? -28.285 -23.042 -17.753 1.00 29.26 41 PRO M C 1
ATOM 2944 O O . PRO D 2 43 ? -27.486 -22.184 -18.130 1.00 29.41 41 PRO M O 1
ATOM 2948 N N . GLY D 2 44 ? -27.936 -24.113 -17.047 1.00 29.44 42 GLY M N 1
ATOM 2949 C CA . GLY D 2 44 ? -26.531 -24.459 -16.777 1.00 28.74 42 GLY M CA 1
ATOM 2950 C C . GLY D 2 44 ? -25.785 -23.478 -15.889 1.00 28.21 42 GLY M C 1
ATOM 2951 O O . GLY D 2 44 ? -24.576 -23.598 -15.726 1.00 27.83 42 GLY M O 1
ATOM 2952 N N . GLN D 2 45 ? -26.503 -22.516 -15.311 1.00 27.5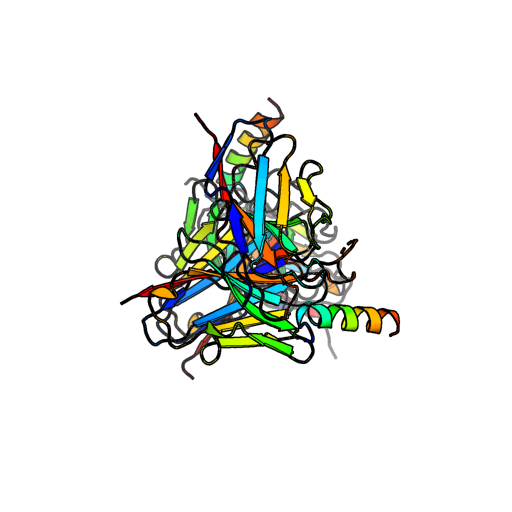1 43 GLN M N 1
ATOM 2953 C CA . GLN D 2 45 ? -25.888 -21.469 -14.504 1.00 26.99 43 GLN M CA 1
ATOM 2954 C C . GLN D 2 45 ? -26.398 -21.530 -13.090 1.00 26.18 43 GLN M C 1
ATOM 2955 O O . GLN D 2 45 ? -27.451 -22.112 -12.819 1.00 25.66 43 GLN M O 1
ATOM 2961 N N . ALA D 2 46 ? -25.654 -20.890 -12.197 1.00 25.73 44 ALA M N 1
ATOM 2962 C CA . ALA D 2 46 ? -26.000 -20.835 -10.778 1.00 24.98 44 ALA M CA 1
ATOM 2963 C C . ALA D 2 46 ? -27.105 -19.825 -10.578 1.00 24.73 44 ALA M C 1
ATOM 2964 O O . ALA D 2 46 ? -27.144 -18.818 -11.280 1.00 25.07 44 ALA M O 1
ATOM 2966 N N . PRO D 2 47 ? -27.999 -20.073 -9.610 1.00 24.58 45 PRO M N 1
ATOM 2967 C CA . PRO D 2 47 ? -29.047 -19.110 -9.323 1.00 24.98 45 PRO M CA 1
ATOM 2968 C C . PRO D 2 47 ? -28.515 -17.731 -8.911 1.00 25.48 45 PRO M C 1
ATOM 2969 O O . PRO D 2 47 ? -27.384 -17.595 -8.436 1.00 24.63 45 PRO M O 1
ATOM 2973 N N . ARG D 2 48 ? -29.355 -16.724 -9.104 1.00 26.73 46 ARG M N 1
ATOM 2974 C CA . ARG D 2 48 ? -29.011 -15.339 -8.811 1.00 27.67 46 ARG M CA 1
ATOM 2975 C C . ARG D 2 48 ? -30.149 -14.691 -8.034 1.00 26.98 46 ARG M C 1
ATOM 2976 O O . ARG D 2 48 ? -31.312 -14.876 -8.371 1.00 27.19 46 ARG M O 1
ATOM 2984 N N . LEU D 2 49 ? -29.804 -13.937 -7.000 1.00 26.65 47 LEU M N 1
ATOM 2985 C CA . LEU D 2 49 ? -30.793 -13.371 -6.090 1.00 26.92 47 LEU M CA 1
ATOM 2986 C C . LEU D 2 49 ? -31.422 -12.090 -6.651 1.00 27.04 47 LEU M C 1
ATOM 2987 O O . LEU D 2 49 ? -30.715 -11.144 -6.997 1.00 27.17 47 LEU M O 1
ATOM 2992 N N . LEU D 2 50 ? -32.750 -12.065 -6.734 1.00 27.29 48 LEU M N 1
ATOM 2993 C CA . LEU D 2 50 ? -33.492 -10.896 -7.230 1.00 27.60 48 LEU M CA 1
ATOM 2994 C C . LEU D 2 50 ? -34.118 -10.086 -6.113 1.00 27.47 48 LEU M C 1
ATOM 2995 O O . LEU D 2 50 ? -33.959 -8.873 -6.040 1.00 27.81 48 LEU M O 1
ATOM 3000 N N . ILE D 2 51 ? -34.857 -10.770 -5.251 1.00 27.93 49 ILE M N 1
ATOM 3001 C CA . ILE D 2 51 ? -35.548 -10.141 -4.141 1.00 27.54 49 ILE M CA 1
ATOM 3002 C C . ILE D 2 51 ? -35.300 -10.929 -2.871 1.00 28.10 49 ILE M C 1
ATOM 3003 O O . ILE D 2 51 ? -35.108 -12.153 -2.910 1.00 28.6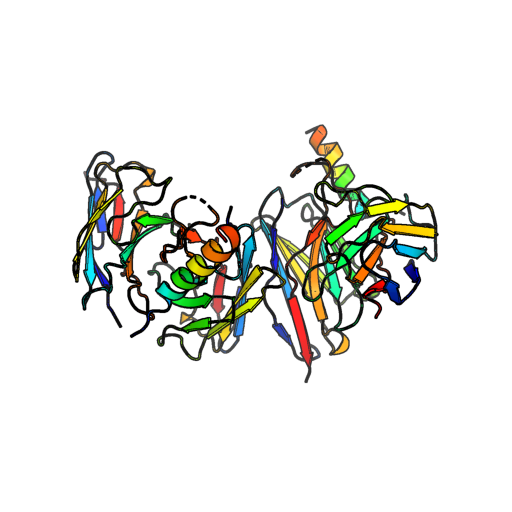4 49 ILE M O 1
ATOM 3008 N N . TYR D 2 52 ? -35.301 -10.225 -1.743 1.00 28.41 50 TYR M N 1
ATOM 3009 C CA . TYR D 2 52 ? -35.207 -10.868 -0.432 1.00 28.51 50 TYR M CA 1
ATOM 3010 C C . TYR D 2 52 ? -36.064 -10.096 0.551 1.00 29.08 50 TYR M C 1
ATOM 3011 O O . TYR D 2 52 ? -36.428 -8.947 0.292 1.00 28.75 50 TYR M O 1
ATOM 3020 N N . GLY D 2 53 ? -36.368 -10.723 1.684 1.00 29.35 51 GLY M N 1
ATOM 3021 C CA . GLY D 2 53 ? -37.284 -10.142 2.662 1.00 29.51 51 GLY M CA 1
ATOM 3022 C C . GLY D 2 53 ? -38.599 -9.743 2.012 1.00 29.88 51 GLY M C 1
ATOM 3023 O O . GLY D 2 53 ? -39.190 -8.723 2.373 1.00 29.93 51 GLY M O 1
ATOM 3024 N N . ALA D 2 54 ? -39.030 -10.535 1.028 1.00 30.08 52 ALA M N 1
ATOM 3025 C CA . ALA D 2 54 ? -40.306 -10.331 0.333 1.00 30.38 52 ALA M CA 1
ATOM 3026 C C . ALA D 2 54 ? -40.288 -9.213 -0.724 1.00 30.75 52 ALA M C 1
ATOM 3027 O O . ALA D 2 54 ? -40.728 -9.413 -1.859 1.00 31.11 52 ALA M O 1
ATOM 3029 N N . SER D 2 55 ? -39.789 -8.037 -0.354 1.00 30.85 53 SER M N 1
ATOM 3030 C CA . SER D 2 55 ? -39.888 -6.858 -1.231 1.00 31.03 53 SER M CA 1
ATOM 3031 C C . SER D 2 55 ? -38.583 -6.112 -1.488 1.00 31.01 53 SER M C 1
ATOM 3032 O O . SER D 2 55 ? -38.498 -5.348 -2.444 1.00 31.27 53 SER M O 1
ATOM 3035 N N . SER D 2 56 ? -37.583 -6.312 -0.637 1.00 31.27 54 SER M N 1
ATOM 3036 C CA . SER D 2 56 ? -36.276 -5.697 -0.843 1.00 31.52 54 SER M CA 1
ATOM 3037 C C . SER D 2 56 ? -35.626 -6.169 -2.133 1.00 31.52 54 SER M C 1
ATOM 3038 O O . SER D 2 56 ? -35.828 -7.285 -2.572 1.00 31.33 54 SER M O 1
ATOM 3041 N N . ARG D 2 57 ? -34.834 -5.290 -2.725 1.00 32.69 55 ARG M N 1
ATOM 3042 C CA . ARG D 2 57 ? -34.114 -5.585 -3.955 1.00 33.60 55 ARG M CA 1
ATOM 3043 C C . ARG D 2 57 ? -32.629 -5.283 -3.759 1.00 33.41 55 ARG M C 1
ATOM 3044 O O . ARG D 2 57 ? -32.265 -4.154 -3.442 1.00 33.56 55 ARG M O 1
ATOM 3052 N N . PRO D 2 58 ? -31.767 -6.292 -3.941 1.00 33.61 56 PRO M N 1
ATOM 3053 C CA . PRO D 2 58 ? -30.332 -6.065 -3.819 1.00 33.88 56 PRO M CA 1
ATOM 3054 C C . PRO D 2 58 ? -29.840 -5.095 -4.866 1.00 34.62 56 PRO M C 1
ATOM 3055 O O . PRO D 2 58 ? -30.370 -5.041 -5.977 1.00 34.60 56 PRO M O 1
ATOM 3059 N N . SER D 2 59 ? -28.842 -4.316 -4.486 1.00 35.90 57 SER M N 1
ATOM 3060 C CA . SER D 2 59 ? -28.219 -3.363 -5.384 1.00 36.60 57 SER M CA 1
ATOM 3061 C C . SER D 2 59 ? -27.640 -4.150 -6.547 1.00 37.04 57 SER M C 1
ATOM 3062 O O . SER D 2 59 ? -27.160 -5.276 -6.368 1.00 36.90 57 SER M O 1
ATOM 3065 N N . GLY D 2 60 ? -27.726 -3.574 -7.742 1.00 37.58 58 GLY M N 1
ATOM 3066 C CA . GLY D 2 60 ? -27.264 -4.247 -8.956 1.00 37.57 58 GLY M CA 1
ATOM 3067 C C . GLY D 2 60 ? -28.266 -5.231 -9.533 1.00 37.77 58 GLY M C 1
ATOM 3068 O O . GLY D 2 60 ? -27.919 -6.018 -10.417 1.00 38.88 58 GLY M O 1
ATOM 3069 N N . VAL D 2 61 ? -29.502 -5.197 -9.035 1.00 37.26 59 VAL M N 1
ATOM 3070 C CA . VAL D 2 61 ? -30.606 -5.954 -9.635 1.00 36.90 59 VAL M CA 1
ATOM 3071 C C . VAL D 2 61 ? -31.595 -4.942 -10.206 1.00 36.83 59 VAL M C 1
ATOM 3072 O O . VAL D 2 61 ? -32.101 -4.087 -9.485 1.00 36.26 59 VAL M O 1
ATOM 3076 N N . ALA D 2 62 ? -31.859 -5.039 -11.504 1.00 37.08 60 ALA M N 1
ATOM 3077 C CA . ALA D 2 62 ? -32.636 -4.016 -12.213 1.00 37.38 60 ALA M CA 1
ATOM 3078 C C . ALA D 2 62 ? -34.009 -3.747 -11.580 1.00 37.55 60 ALA M C 1
ATOM 3079 O O . ALA D 2 62 ? -34.536 -4.566 -10.821 1.00 37.61 60 ALA M O 1
ATOM 3081 N N . ASP D 2 63 ? -34.580 -2.597 -11.940 1.00 37.30 61 ASP M N 1
ATOM 3082 C CA . ASP D 2 63 ? -35.782 -2.047 -11.290 1.00 37.26 61 ASP M CA 1
ATOM 3083 C C . ASP D 2 63 ? -37.079 -2.832 -11.578 1.00 36.30 61 ASP M C 1
ATOM 3084 O O . ASP D 2 63 ? -38.031 -2.795 -10.796 1.00 35.43 61 ASP M O 1
ATOM 3089 N N . ARG D 2 64 ? -37.104 -3.539 -12.701 1.00 35.71 62 ARG M N 1
ATOM 3090 C CA . ARG D 2 64 ? -38.331 -4.180 -13.182 1.00 35.47 62 ARG M CA 1
ATOM 3091 C C . ARG D 2 64 ? -38.784 -5.351 -12.304 1.00 35.08 62 ARG M C 1
ATOM 3092 O O . ARG D 2 64 ? -39.962 -5.730 -12.311 1.00 34.68 62 ARG M O 1
ATOM 3100 N N . PHE D 2 65 ? -37.841 -5.918 -11.557 1.00 34.72 63 PHE M N 1
ATOM 3101 C CA . PHE D 2 65 ? -38.150 -6.934 -10.556 1.00 34.29 63 PHE M CA 1
ATOM 3102 C C . PHE D 2 65 ? -38.608 -6.249 -9.273 1.00 34.72 63 PHE M C 1
ATOM 3103 O O . PHE D 2 65 ? -37.868 -5.485 -8.649 1.00 35.03 63 PHE M O 1
ATOM 3111 N N . SER D 2 66 ? -39.849 -6.502 -8.897 1.00 34.80 64 SER M N 1
ATOM 3112 C CA . SER D 2 66 ? -40.320 -6.115 -7.583 1.00 34.92 64 SER M CA 1
ATOM 3113 C C . SER D 2 66 ? -41.065 -7.318 -7.018 1.00 35.16 64 SER M C 1
ATOM 3114 O O . SER D 2 66 ? -41.611 -8.124 -7.774 1.00 35.46 64 SER M O 1
ATOM 3117 N N . GLY D 2 67 ? -41.047 -7.455 -5.697 1.00 35.00 65 GLY M N 1
ATOM 3118 C CA . GLY D 2 67 ? -41.725 -8.557 -5.034 1.00 35.04 65 GLY M CA 1
ATOM 3119 C C . GLY D 2 67 ? -42.710 -8.003 -4.032 1.00 35.15 65 GLY M C 1
ATOM 3120 O O . GLY D 2 67 ? -42.545 -6.878 -3.576 1.00 34.90 65 GLY M O 1
ATOM 3121 N N . SER D 2 68 ? -43.741 -8.773 -3.698 1.00 35.12 66 SER M N 1
ATOM 3122 C CA . SER D 2 68 ? -44.697 -8.331 -2.690 1.00 35.71 66 SER M CA 1
ATOM 3123 C C . SER D 2 68 ? -45.374 -9.485 -1.973 1.00 36.19 66 SER M C 1
ATOM 3124 O O . SER D 2 68 ? -45.176 -10.648 -2.317 1.00 36.32 66 SER M O 1
ATOM 3127 N N . GLY D 2 69 ? -46.171 -9.143 -0.962 1.00 36.80 67 GLY M N 1
ATOM 3128 C CA . GLY D 2 69 ? -47.018 -10.113 -0.279 1.00 36.62 67 GLY M CA 1
ATOM 3129 C C . GLY D 2 69 ? -46.584 -10.345 1.143 1.00 36.64 67 GLY M C 1
ATOM 3130 O O . GLY D 2 69 ? -45.688 -9.669 1.640 1.00 36.74 67 GLY M O 1
ATOM 3131 N N . SER D 2 70 ? -47.206 -11.337 1.775 1.00 36.79 68 SER M N 1
ATOM 3132 C CA . SER D 2 70 ? -47.055 -11.572 3.207 1.00 36.74 68 SER M CA 1
ATOM 3133 C C . SER D 2 70 ? -47.733 -12.882 3.646 1.00 36.38 68 SER M C 1
ATOM 3134 O O . SER D 2 70 ? -48.665 -13.359 2.994 1.00 36.74 68 SER M O 1
ATOM 3137 N N . GLY D 2 71 ? -47.272 -13.445 4.760 1.00 35.43 69 GLY M N 1
ATOM 3138 C CA . GLY D 2 71 ? -47.911 -14.616 5.361 1.00 35.18 69 GLY M CA 1
ATOM 3139 C C . GLY D 2 71 ? -47.679 -15.888 4.574 1.00 35.60 69 GLY M C 1
ATOM 3140 O O . GLY D 2 71 ? -46.556 -16.408 4.526 1.00 35.90 69 GLY M O 1
ATOM 3141 N N . THR D 2 72 ? -48.739 -16.390 3.947 1.00 35.75 70 THR M N 1
ATOM 3142 C CA . THR D 2 72 ? -48.660 -17.619 3.159 1.00 35.77 70 THR M CA 1
ATOM 3143 C C . THR D 2 72 ? -48.610 -17.354 1.659 1.00 36.29 70 THR M C 1
ATOM 3144 O O . THR D 2 72 ? -48.447 -18.290 0.879 1.00 36.91 70 THR M O 1
ATOM 3148 N N . ASP D 2 73 ? -48.756 -16.101 1.240 1.00 36.34 71 ASP M N 1
ATOM 3149 C CA . ASP D 2 73 ? -48.818 -15.818 -0.200 1.00 36.64 71 ASP M CA 1
ATOM 3150 C C . ASP D 2 73 ? -47.870 -14.709 -0.666 1.00 36.19 71 ASP M C 1
ATOM 3151 O O . ASP D 2 73 ? -47.797 -13.633 -0.066 1.00 35.88 71 ASP M O 1
ATOM 3154 N N . PHE D 2 74 ? -47.150 -14.986 -1.753 1.00 35.79 72 PHE M N 1
ATOM 3155 C CA . PHE D 2 74 ? -46.152 -14.053 -2.283 1.00 35.34 72 PHE M CA 1
ATOM 3156 C C . PHE D 2 74 ? -46.182 -13.958 -3.809 1.00 35.11 72 PHE M C 1
ATOM 3157 O O . PHE D 2 74 ? -46.553 -14.907 -4.510 1.00 35.18 72 PHE M O 1
ATOM 3165 N N . THR D 2 75 ? -45.767 -12.801 -4.309 1.00 34.55 73 THR M N 1
ATOM 3166 C CA . THR D 2 75 ? -45.825 -12.504 -5.731 1.00 34.21 73 THR M CA 1
ATOM 3167 C C . THR D 2 75 ? -44.510 -11.895 -6.230 1.00 33.59 73 THR M C 1
ATOM 3168 O O . THR D 2 75 ? -43.888 -11.086 -5.539 1.00 33.41 73 THR M O 1
ATOM 3172 N N . LEU D 2 76 ? -44.070 -12.318 -7.414 1.00 33.10 74 LEU M N 1
ATOM 3173 C CA . LEU D 2 76 ? -42.945 -11.662 -8.098 1.00 32.80 74 LEU M CA 1
ATOM 3174 C C . LEU D 2 76 ? -43.448 -11.068 -9.397 1.00 33.43 74 LEU M C 1
ATOM 3175 O O . LEU D 2 76 ? -44.162 -11.719 -10.161 1.00 33.34 74 LEU M O 1
ATOM 3180 N 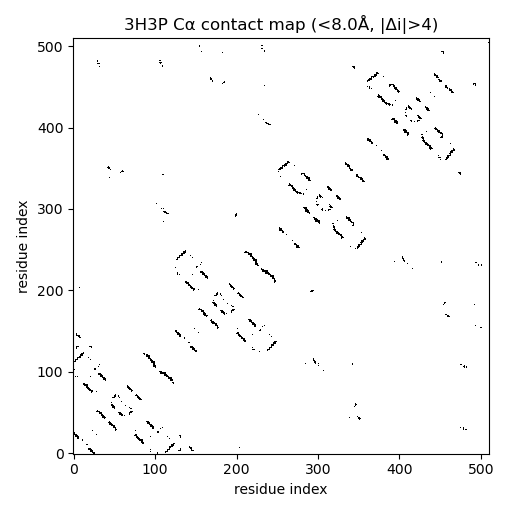N . THR D 2 77 ? -43.078 -9.822 -9.644 1.00 34.03 75 THR M N 1
ATOM 3181 C CA . THR D 2 77 ? -43.535 -9.138 -10.835 1.00 34.79 75 THR M CA 1
ATOM 3182 C C . THR D 2 77 ? -42.366 -8.625 -11.640 1.00 35.16 75 THR M C 1
ATOM 3183 O O . THR D 2 77 ? -41.587 -7.798 -11.149 1.00 35.32 75 THR M O 1
ATOM 3187 N N . ILE D 2 78 ? -42.231 -9.150 -12.861 1.00 35.43 76 ILE M N 1
ATOM 3188 C CA . ILE D 2 78 ? -41.348 -8.562 -13.869 1.00 35.81 76 ILE M CA 1
ATOM 3189 C C . ILE D 2 78 ? -42.228 -7.738 -14.811 1.00 36.13 76 ILE M C 1
ATOM 3190 O O . ILE D 2 78 ? -42.962 -8.292 -15.632 1.00 36.29 76 ILE M O 1
ATOM 3195 N N . SER D 2 79 ? -42.164 -6.416 -14.681 1.00 35.94 77 SER M N 1
ATOM 3196 C CA . SER D 2 79 ? -43.113 -5.543 -15.367 1.00 36.29 77 SER M CA 1
ATOM 3197 C C . SER D 2 79 ? -42.907 -5.454 -16.883 1.00 36.01 77 SER M C 1
ATOM 3198 O O . SER D 2 79 ? -43.832 -5.093 -17.616 1.00 36.01 77 SER M O 1
ATOM 3201 N N . ARG D 2 80 ? -41.700 -5.770 -17.343 1.00 35.31 78 ARG M N 1
ATOM 3202 C CA . ARG D 2 80 ? -41.356 -5.640 -18.759 1.00 34.70 78 ARG M CA 1
ATOM 3203 C C . ARG D 2 80 ? -40.195 -6.569 -19.128 1.00 34.53 78 ARG M C 1
ATOM 3204 O O . ARG D 2 80 ? -39.021 -6.199 -19.041 1.00 35.16 78 ARG M O 1
ATOM 3206 N N . LEU D 2 81 ? -40.529 -7.778 -19.558 1.00 33.61 79 LEU M N 1
ATOM 3207 C CA . LEU D 2 81 ? -39.520 -8.784 -19.837 1.00 33.21 79 LEU M CA 1
ATOM 3208 C C . LEU D 2 81 ? -38.465 -8.322 -20.843 1.00 33.56 79 LEU M C 1
ATOM 3209 O O . LEU D 2 81 ? -38.783 -7.716 -21.862 1.00 34.03 79 LEU M O 1
ATOM 3214 N N . GLU D 2 82 ? -37.207 -8.610 -20.528 1.00 33.87 80 GLU M N 1
ATOM 3215 C CA . GLU D 2 82 ? -36.092 -8.421 -21.452 1.00 34.29 80 GLU M CA 1
ATOM 3216 C C . GLU D 2 82 ? -35.515 -9.791 -21.830 1.00 34.64 80 GLU M C 1
ATOM 3217 O O . GLU D 2 82 ? -35.741 -10.782 -21.136 1.00 35.32 80 GLU M O 1
ATOM 3223 N N . PRO D 2 83 ? -34.789 -9.866 -22.948 1.00 34.98 81 PRO M N 1
ATOM 3224 C CA . PRO D 2 83 ? -34.216 -11.155 -23.352 1.00 35.29 81 PRO M CA 1
ATOM 3225 C C . PRO D 2 83 ? -33.646 -12.007 -22.212 1.00 35.22 81 PRO M C 1
ATOM 3226 O O . PRO D 2 83 ? -33.837 -13.224 -22.193 1.00 35.73 81 PRO M O 1
ATOM 3230 N N . GLU D 2 84 ? -32.972 -11.376 -21.259 1.00 34.94 82 GLU M N 1
ATOM 3231 C CA . GLU D 2 84 ? -32.256 -12.117 -20.220 1.00 34.90 82 GLU M CA 1
ATOM 3232 C C . GLU D 2 84 ? -33.166 -12.646 -19.112 1.00 34.65 82 GLU M C 1
ATOM 3233 O O . GLU D 2 84 ? -32.683 -13.250 -18.151 1.00 34.37 82 GLU M O 1
ATOM 3239 N N . ASP D 2 85 ? -34.469 -12.407 -19.232 1.00 34.27 83 ASP M N 1
ATOM 3240 C CA . ASP D 2 85 ? -35.402 -12.747 -18.158 1.00 34.54 83 ASP M CA 1
ATOM 3241 C C . ASP D 2 85 ? -36.062 -14.098 -18.373 1.00 34.21 83 ASP M C 1
ATOM 3242 O O . ASP D 2 85 ? -36.697 -14.638 -17.462 1.00 34.39 83 ASP M O 1
ATOM 3247 N N . PHE D 2 86 ? -35.896 -14.654 -19.568 1.00 33.26 84 PHE M N 1
ATOM 3248 C CA . PHE D 2 86 ? -36.387 -15.999 -19.838 1.00 32.81 84 PHE M CA 1
ATOM 3249 C C . PHE D 2 86 ? -35.516 -17.025 -19.124 1.00 32.30 84 PHE M C 1
ATOM 3250 O O . PHE D 2 86 ? -34.407 -17.340 -19.549 1.00 31.62 84 PHE M O 1
ATOM 3258 N N . ALA D 2 87 ? -36.039 -17.512 -18.006 1.00 32.11 85 ALA M N 1
ATOM 3259 C CA . ALA D 2 87 ? -35.325 -18.456 -17.158 1.00 32.00 85 ALA M CA 1
ATOM 3260 C C . ALA D 2 87 ? -36.303 -19.108 -16.190 1.00 31.85 85 ALA M C 1
ATOM 3261 O O . ALA D 2 87 ? -37.512 -18.916 -16.287 1.00 32.39 85 ALA M O 1
ATOM 3263 N N . VAL D 2 88 ? -35.781 -19.897 -15.268 1.00 31.77 86 VAL M N 1
ATOM 3264 C CA . VAL D 2 88 ? -36.602 -20.453 -14.209 1.00 31.92 86 VAL M CA 1
ATOM 3265 C C . VAL D 2 88 ? -36.492 -19.588 -12.957 1.00 32.15 86 VAL M C 1
ATOM 3266 O O . VAL D 2 88 ? -35.413 -19.114 -12.626 1.00 32.70 86 VAL M O 1
ATOM 3270 N N . TYR D 2 89 ? -37.608 -19.368 -12.274 1.00 32.43 87 TYR M N 1
ATOM 3271 C CA . TYR D 2 89 ? -37.596 -18.583 -11.034 1.00 32.80 87 TYR M CA 1
ATOM 3272 C C . TYR D 2 89 ? -38.017 -19.433 -9.843 1.00 32.90 87 TYR M C 1
ATOM 3273 O O . TYR D 2 89 ? -38.986 -20.186 -9.931 1.00 33.30 87 TYR M O 1
ATOM 3282 N N . TYR D 2 90 ? -37.270 -19.326 -8.745 1.00 33.16 88 TYR M N 1
ATOM 3283 C CA . TYR D 2 90 ? -37.564 -20.083 -7.520 1.00 33.40 88 TYR M CA 1
ATOM 3284 C C . TYR D 2 90 ? -37.844 -19.154 -6.348 1.00 34.04 88 TYR M C 1
ATOM 3285 O O . TYR D 2 90 ? -37.172 -18.133 -6.191 1.00 34.87 88 TYR M O 1
ATOM 3294 N N . CYS D 2 91 ? -38.810 -19.525 -5.510 1.00 34.18 89 CYS M N 1
ATOM 3295 C CA . CYS D 2 91 ? -38.973 -18.875 -4.215 1.00 34.09 89 CYS M CA 1
ATOM 3296 C C . CYS D 2 91 ? -38.335 -19.724 -3.108 1.00 33.34 89 CYS M C 1
ATOM 3297 O O . CYS D 2 91 ? -38.275 -20.950 -3.200 1.00 32.36 89 CYS M O 1
ATOM 3300 N N . GLN D 2 92 ? -37.834 -19.041 -2.081 1.00 32.98 90 GLN M N 1
ATOM 3301 C CA . GLN D 2 92 ? -37.251 -19.677 -0.911 1.00 32.54 90 GLN M CA 1
ATOM 3302 C C . GLN D 2 92 ? -37.783 -19.046 0.351 1.00 32.00 90 GLN M C 1
ATOM 3303 O O . GLN D 2 92 ? -37.876 -17.832 0.440 1.00 32.72 90 GLN M O 1
ATOM 3309 N N . GLN D 2 93 ? -38.116 -19.866 1.341 1.00 31.17 91 GLN M N 1
ATOM 3310 C CA . GLN D 2 93 ? -38.458 -19.343 2.661 1.00 30.27 91 GLN M CA 1
ATOM 3311 C C . GLN D 2 93 ? -37.336 -19.666 3.645 1.00 29.68 91 GLN M C 1
ATOM 3312 O O . GLN D 2 93 ? -36.784 -20.756 3.610 1.00 29.25 91 GLN M O 1
ATOM 3318 N N . TYR D 2 94 ? -36.986 -18.702 4.496 1.00 29.49 92 TYR M N 1
ATOM 3319 C CA . TYR D 2 94 ? -35.869 -18.860 5.429 1.00 29.70 92 TYR M CA 1
ATOM 3320 C C . TYR D 2 94 ? -36.193 -18.287 6.821 1.00 29.92 92 TYR M C 1
ATOM 3321 O O . TYR D 2 94 ? -35.307 -17.864 7.591 1.00 31.54 92 TYR M O 1
ATOM 3330 N N . GLY D 2 95 ? -37.477 -18.317 7.144 1.00 29.80 93 GLY M N 1
ATOM 3331 C CA . GLY D 2 95 ? -37.986 -17.725 8.376 1.00 29.36 93 GLY M CA 1
ATOM 3332 C C . GLY D 2 95 ? -37.984 -18.689 9.541 1.00 28.80 93 GLY M C 1
ATOM 3333 O O . GLY D 2 95 ? -38.484 -18.360 10.613 1.00 28.17 93 GLY M O 1
ATOM 3334 N N . GLN D 2 96 ? -37.451 -19.888 9.314 1.00 28.35 94 GLN M N 1
ATOM 3335 C CA . GLN D 2 96 ? -37.124 -20.818 10.391 1.00 28.48 94 GLN M CA 1
ATOM 3336 C C . GLN D 2 96 ? -35.919 -21.623 9.950 1.00 28.11 94 GLN M C 1
ATOM 3337 O O . GLN D 2 96 ? -35.525 -21.565 8.795 1.00 28.13 94 GLN M O 1
ATOM 3343 N N . SER D 2 97 ? -35.326 -22.370 10.865 1.00 27.80 95 SER M N 1
ATOM 3344 C CA . SER D 2 97 ? -34.043 -23.015 10.580 1.00 27.79 95 SER M CA 1
ATOM 3345 C C . SER D 2 97 ? -34.095 -23.978 9.377 1.00 27.69 95 SER M C 1
ATOM 3346 O O . SER D 2 97 ? -33.140 -24.085 8.604 1.00 26.89 95 SER M O 1
ATOM 3349 N N . LEU D 2 98 ? -35.226 -24.664 9.227 1.00 27.67 96 LEU M N 1
ATOM 3350 C CA . LEU D 2 98 ? -35.454 -25.562 8.093 1.00 26.72 96 LEU M CA 1
ATOM 3351 C C . LEU D 2 98 ? -35.935 -24.741 6.890 1.00 26.89 96 LEU M C 1
ATOM 3352 O O . LEU D 2 98 ? -37.136 -24.546 6.686 1.00 28.21 96 LEU M O 1
ATOM 3357 N N . SER D 2 99 ? -34.988 -24.240 6.108 1.00 26.56 97 SER M N 1
ATOM 3358 C CA . SER D 2 99 ? -35.318 -23.437 4.940 1.00 26.69 97 SER M CA 1
ATOM 3359 C C . SER D 2 99 ? -35.735 -24.305 3.768 1.00 27.28 97 SER M C 1
ATOM 3360 O O . SER D 2 99 ? -35.229 -25.418 3.594 1.00 27.01 97 SER M O 1
ATOM 3363 N N . THR D 2 100 ? -36.651 -23.799 2.950 1.00 27.41 98 THR M N 1
ATOM 3364 C CA . THR D 2 100 ? -37.080 -24.566 1.792 1.00 27.80 98 THR M CA 1
ATOM 3365 C C . THR D 2 100 ? -37.345 -23.738 0.559 1.00 28.69 98 THR M C 1
ATOM 3366 O O . THR D 2 100 ? -37.640 -22.548 0.633 1.00 28.96 98 THR M O 1
ATOM 3370 N N . PHE D 2 101 ? -37.260 -24.423 -0.579 1.00 29.79 99 PHE M N 1
ATOM 3371 C CA . PHE D 2 101 ? -37.450 -23.827 -1.890 1.00 29.98 99 PHE M CA 1
ATOM 3372 C C . PHE D 2 101 ? -38.752 -24.290 -2.488 1.00 30.08 99 PHE M C 1
ATOM 3373 O O . PHE D 2 101 ? -39.185 -25.404 -2.230 1.00 30.60 99 PHE M O 1
ATOM 3381 N N . GLY D 2 102 ? -39.358 -23.442 -3.310 1.00 30.28 100 GLY M N 1
ATOM 3382 C CA . GLY D 2 102 ? -40.482 -23.865 -4.141 1.00 30.66 100 GLY M CA 1
ATOM 3383 C C . GLY D 2 102 ? -40.006 -24.823 -5.219 1.00 30.70 100 GLY M C 1
ATOM 3384 O O . GLY D 2 102 ? -38.820 -25.082 -5.325 1.00 30.26 100 GLY M O 1
ATOM 3385 N N . GLN D 2 103 ? -40.926 -25.361 -6.018 1.00 31.36 101 GLN M N 1
ATOM 3386 C CA . GLN D 2 103 ? -40.544 -26.280 -7.100 1.00 31.81 101 GLN M CA 1
ATOM 3387 C C . GLN D 2 103 ? -40.095 -25.570 -8.399 1.00 31.91 101 GLN M C 1
ATOM 3388 O O . GLN D 2 103 ? -39.635 -26.226 -9.332 1.00 32.49 101 GLN M O 1
ATOM 3394 N N . GLY D 2 104 ? -40.233 -24.247 -8.459 1.00 31.34 102 GLY M N 1
ATOM 3395 C CA . GLY D 2 104 ? -39.820 -23.479 -9.638 1.00 31.29 102 GLY M CA 1
ATOM 3396 C C . GLY D 2 104 ? -40.894 -23.235 -10.701 1.00 31.15 102 GLY M C 1
ATOM 3397 O O . GLY D 2 104 ? -41.742 -24.101 -10.964 1.00 31.21 102 GLY M O 1
ATOM 3398 N N . THR D 2 105 ? -40.851 -22.047 -11.308 1.00 30.43 103 THR M N 1
ATOM 3399 C CA . THR D 2 105 ? -41.690 -21.708 -12.461 1.00 30.34 103 THR M CA 1
ATOM 3400 C C . THR D 2 105 ? -40.849 -21.350 -13.687 1.00 30.39 103 THR M C 1
ATOM 3401 O O . THR D 2 105 ? -39.938 -20.529 -13.601 1.00 30.38 103 THR M O 1
ATOM 3405 N N . LYS D 2 106 ? -41.169 -21.936 -14.837 1.00 30.50 104 LYS M N 1
ATOM 3406 C CA . LYS D 2 106 ? -40.432 -21.616 -16.067 1.00 30.42 104 LYS M CA 1
ATOM 3407 C C . LYS D 2 106 ? -41.072 -20.423 -16.770 1.00 30.14 104 LYS M C 1
ATOM 3408 O O . LYS D 2 106 ? -42.294 -20.369 -16.941 1.00 29.29 104 LYS M O 1
ATOM 3414 N N . VAL D 2 107 ? -40.239 -19.459 -17.145 1.00 30.19 105 VAL M N 1
ATOM 3415 C CA . VAL D 2 107 ? -40.668 -18.381 -18.026 1.00 30.93 105 VAL M CA 1
ATOM 3416 C C . VAL D 2 107 ? -39.949 -18.549 -19.367 1.00 31.38 105 VAL M C 1
ATOM 3417 O O . VAL D 2 107 ? -38.723 -18.418 -19.466 1.00 31.28 105 VAL M O 1
ATOM 3421 N N . GLU D 2 108 ? -40.753 -18.861 -20.381 1.00 31.82 106 GLU M N 1
ATOM 3422 C CA . GLU D 2 108 ? -40.288 -19.199 -21.715 1.00 31.63 106 GLU M CA 1
ATOM 3423 C C . GLU D 2 108 ? -40.863 -18.235 -22.761 1.00 31.35 106 GLU M C 1
ATOM 3424 O O . GLU D 2 108 ? -41.918 -17.631 -22.563 1.00 30.56 106 GLU M O 1
ATOM 3427 N N . VAL D 2 109 ? -40.147 -18.116 -23.874 1.00 31.37 107 VAL M N 1
ATOM 3428 C CA . VAL D 2 109 ? -40.527 -17.255 -24.996 1.00 31.10 107 VAL M CA 1
ATOM 3429 C C . VAL D 2 109 ? -41.752 -17.774 -25.759 1.00 30.31 107 VAL M C 1
ATOM 3430 O O . VAL D 2 109 ? -41.930 -18.971 -25.946 1.00 29.83 107 VAL M O 1
ATOM 3434 N N . LYS D 2 110 ? -42.577 -16.844 -26.217 1.00 30.27 108 LYS M N 1
ATOM 3435 C CA . LYS D 2 110 ? -43.825 -17.156 -26.904 1.00 30.20 108 LYS M CA 1
ATOM 3436 C C . LYS D 2 110 ? -43.589 -17.319 -28.399 1.00 29.64 108 LYS M C 1
ATOM 3437 O O . LYS D 2 110 ? -43.078 -16.409 -29.050 1.00 29.98 108 LYS M O 1
ATOM 3443 N N . LEU D 2 111 ? -43.957 -18.481 -28.934 1.00 29.00 109 LEU M N 1
ATOM 3444 C CA . LEU D 2 111 ? -43.986 -18.700 -30.386 1.00 28.03 109 LEU M CA 1
ATOM 3445 C C . LEU D 2 111 ? -45.298 -19.390 -30.731 1.00 27.99 109 LEU M C 1
ATOM 3446 O O . LEU D 2 111 ? -45.550 -20.506 -30.279 1.00 27.30 109 LEU M O 1
ATOM 3451 N N . VAL D 2 112 ? -46.124 -18.700 -31.519 1.00 28.52 110 VAL M N 1
ATOM 3452 C CA . VAL D 2 112 ? -47.474 -19.156 -31.869 1.00 28.90 110 VAL M CA 1
ATOM 3453 C C . VAL D 2 112 ? -47.711 -19.018 -33.371 1.00 28.90 110 VAL M C 1
ATOM 3454 O O . VAL D 2 112 ? -47.160 -18.115 -33.993 1.00 29.04 110 VAL M O 1
ATOM 3458 N N . PRO D 2 113 ? -48.538 -19.908 -33.961 1.00 29.39 111 PRO M N 1
ATOM 3459 C CA . PRO D 2 113 ? -48.800 -19.862 -35.403 1.00 29.33 111 PRO M CA 1
ATOM 3460 C C . PRO D 2 113 ? -49.964 -18.946 -35.768 1.00 28.93 111 PRO M C 1
ATOM 3461 O O . PRO D 2 113 ? -50.360 -18.899 -36.932 1.00 28.52 111 PRO M O 1
ATOM 3465 N N . ASP E 3 44 ? 20.016 -31.321 -18.517 1.00 38.65 44 ASP S N 1
ATOM 3466 C CA . ASP E 3 44 ? 20.362 -29.918 -18.919 1.00 38.89 44 ASP S CA 1
ATOM 3467 C C . ASP E 3 44 ? 19.125 -28.996 -18.964 1.00 38.22 44 ASP S C 1
ATOM 3468 O O . ASP E 3 44 ? 18.903 -28.181 -18.062 1.00 37.93 44 ASP S O 1
ATOM 3473 N N . PRO E 3 45 ? 18.306 -29.137 -20.013 1.00 37.35 45 PRO S N 1
ATOM 3474 C CA . PRO E 3 45 ? 17.108 -28.332 -20.181 1.00 36.88 45 PRO S CA 1
ATOM 3475 C C . PRO E 3 45 ? 16.251 -28.371 -18.935 1.00 36.59 45 PRO S C 1
ATOM 3476 O O . PRO E 3 45 ? 16.067 -29.440 -18.355 1.00 36.92 45 PRO S O 1
ATOM 3480 N N . ASN E 3 46 ? 15.719 -27.220 -18.538 1.00 36.00 46 ASN S N 1
ATOM 3481 C CA . ASN E 3 46 ? 14.938 -27.119 -17.313 1.00 35.27 46 ASN S CA 1
ATOM 3482 C C . ASN E 3 46 ? 13.459 -26.931 -17.603 1.00 35.06 46 ASN S C 1
ATOM 3483 O O . ASN E 3 46 ? 13.037 -25.927 -18.160 1.00 34.94 46 ASN S O 1
ATOM 3488 N N . TRP E 3 47 ? 12.684 -27.921 -17.188 1.00 35.14 47 TRP S N 1
ATOM 3489 C CA . TRP E 3 47 ? 11.259 -27.957 -17.390 1.00 34.90 47 TRP S CA 1
ATOM 3490 C C . TRP E 3 47 ? 10.628 -26.673 -16.906 1.00 35.33 47 TRP S C 1
ATOM 3491 O O . TRP E 3 47 ? 9.590 -26.270 -17.419 1.00 36.44 47 TRP S O 1
ATOM 3502 N N . PHE E 3 48 ? 11.246 -26.021 -15.922 1.00 34.93 48 PHE S N 1
ATOM 3503 C CA . PHE E 3 48 ? 10.664 -24.803 -15.344 1.00 34.25 48 PHE S CA 1
ATOM 3504 C C . PHE E 3 48 ? 10.832 -23.591 -16.255 1.00 34.53 48 PHE S C 1
ATOM 3505 O O . PHE E 3 48 ? 10.304 -22.518 -15.956 1.00 35.20 48 PHE S O 1
ATOM 3513 N N . ASP E 3 49 ? 11.550 -23.763 -17.367 1.00 34.56 49 ASP S N 1
ATOM 3514 C CA . ASP E 3 49 ? 11.777 -22.670 -18.325 1.00 34.47 49 ASP S CA 1
ATOM 3515 C C . ASP E 3 49 ? 10.793 -22.732 -19.485 1.00 34.54 49 ASP S C 1
ATOM 3516 O O . ASP E 3 49 ? 10.594 -21.757 -20.199 1.00 35.14 49 ASP S O 1
ATOM 3521 N N . ILE E 3 50 ? 10.171 -23.881 -19.671 1.00 34.50 50 ILE S N 1
ATOM 3522 C CA . ILE E 3 50 ? 9.327 -24.094 -20.838 1.00 34.37 50 ILE S CA 1
ATOM 3523 C C . ILE E 3 50 ? 8.220 -23.056 -21.019 1.00 34.78 50 ILE S C 1
ATOM 3524 O O . ILE E 3 50 ? 7.994 -22.594 -22.137 1.00 36.16 50 ILE S O 1
ATOM 3529 N N . THR E 3 51 ? 7.523 -22.692 -19.947 1.00 34.64 51 THR S N 1
ATOM 3530 C CA . THR E 3 51 ? 6.431 -21.721 -20.053 1.00 34.44 51 THR S CA 1
ATOM 3531 C C . THR E 3 51 ? 6.948 -20.326 -20.426 1.00 34.73 51 THR S C 1
ATOM 3532 O O . THR E 3 51 ? 6.264 -19.568 -21.108 1.00 34.64 51 THR S O 1
ATOM 3536 N N . ALA E 3 52 ? 8.151 -19.986 -19.971 1.00 35.40 52 ALA S N 1
ATOM 3537 C CA . ALA E 3 52 ? 8.812 -18.734 -20.375 1.00 35.31 52 ALA S CA 1
ATOM 3538 C C . ALA E 3 52 ? 8.819 -18.598 -21.899 1.00 35.62 52 ALA S C 1
ATOM 3539 O O . ALA E 3 52 ? 8.516 -17.533 -22.440 1.00 34.70 52 ALA S O 1
ATOM 3541 N N . GLN E 3 53 ? 9.158 -19.696 -22.571 1.00 36.19 53 GLN S N 1
ATOM 3542 C CA . GLN E 3 53 ? 9.178 -19.760 -24.031 1.00 37.15 53 GLN S CA 1
ATOM 3543 C C . GLN E 3 53 ? 7.778 -19.638 -24.599 1.00 37.92 53 GLN S C 1
ATOM 3544 O O . GLN E 3 53 ? 7.550 -18.891 -25.545 1.00 37.95 53 GLN S O 1
ATOM 3550 N N . LEU E 3 54 ? 6.837 -20.382 -24.030 1.00 39.10 54 LEU S N 1
ATOM 3551 C CA . LEU E 3 54 ? 5.432 -20.235 -24.412 1.00 40.19 54 LEU S CA 1
ATOM 3552 C C . LEU E 3 54 ? 4.979 -18.770 -24.325 1.00 41.31 54 LEU S C 1
ATOM 3553 O O . LEU E 3 54 ? 4.170 -18.317 -25.130 1.00 42.17 54 LEU S O 1
ATOM 3558 N N . TRP E 3 55 ? 5.501 -18.018 -23.365 1.00 42.55 55 TRP S N 1
ATOM 3559 C CA . TRP E 3 55 ? 5.133 -16.602 -23.248 1.00 43.52 55 TRP S CA 1
ATOM 3560 C C . TRP E 3 55 ? 5.754 -15.766 -24.366 1.00 44.05 55 TRP S C 1
ATOM 3561 O O . TRP E 3 55 ? 5.038 -15.104 -25.114 1.00 43.41 55 TRP S O 1
ATOM 3572 N N . GLU E 3 56 ? 7.081 -15.816 -24.478 1.00 45.27 56 GLU S N 1
ATOM 3573 C CA . GLU E 3 56 ? 7.811 -15.095 -25.534 1.00 46.29 56 GLU S CA 1
ATOM 3574 C C . GLU E 3 56 ? 7.193 -15.339 -26.911 1.00 47.28 56 GLU S C 1
ATOM 3575 O O . GLU E 3 56 ? 7.258 -14.478 -27.789 1.00 46.85 56 GLU S O 1
ATOM 3579 N N . PHE E 3 57 ? 6.600 -16.516 -27.090 1.00 48.69 57 PHE S N 1
ATOM 3580 C CA . PHE E 3 57 ? 5.966 -16.874 -28.351 1.00 49.60 57 PHE S CA 1
ATOM 3581 C C . PHE E 3 57 ? 4.734 -16.023 -28.562 1.00 50.14 57 PHE S C 1
ATOM 3582 O O . PHE E 3 57 ? 4.588 -15.375 -29.594 1.00 50.64 57 PHE S O 1
ATOM 3590 N N . SER E 3 58 ? 3.849 -16.032 -27.573 1.00 50.68 58 SER S N 1
ATOM 3591 C CA . SER E 3 58 ? 2.607 -15.265 -27.627 1.00 50.90 58 SER S CA 1
ATOM 3592 C C . SER E 3 58 ? 2.873 -13.807 -27.987 1.00 51.06 58 SER S C 1
ATOM 3593 O O . SER E 3 58 ? 2.192 -13.229 -28.829 1.00 51.28 58 SER S O 1
ATOM 3596 N N . GLN E 3 59 ? 3.874 -13.213 -27.353 1.00 51.38 59 GLN S N 1
ATOM 3597 C CA . GLN E 3 59 ? 4.197 -11.811 -27.603 1.00 51.68 59 GLN S CA 1
ATOM 3598 C C . GLN E 3 59 ? 4.479 -11.586 -29.089 1.00 52.03 59 GLN S C 1
ATOM 3599 O O . GLN E 3 59 ? 4.543 -10.453 -29.552 1.00 52.04 59 GLN S O 1
ATOM 3605 N N . GLU E 3 60 ? 4.660 -12.678 -29.823 1.00 52.81 60 GLU S N 1
ATOM 3606 C CA . GLU E 3 60 ? 4.694 -12.651 -31.285 1.00 53.32 60 GLU S CA 1
ATOM 3607 C C . GLU E 3 60 ? 3.277 -12.842 -31.854 1.00 53.97 60 GLU S C 1
ATOM 3608 O O . GLU E 3 60 ? 2.773 -11.989 -32.596 1.00 54.12 60 GLU S O 1
ATOM 3610 N N . LEU E 3 61 ? 2.646 -13.962 -31.497 1.00 54.33 61 LEU S N 1
ATOM 3611 C CA . LEU E 3 61 ? 1.290 -14.285 -31.950 1.00 54.54 61 LEU S CA 1
ATOM 3612 C C . LEU E 3 61 ? 0.244 -13.563 -31.103 1.00 54.59 61 LEU S C 1
ATOM 3613 O O . LEU E 3 61 ? -0.150 -12.435 -31.411 1.00 54.63 61 LEU S O 1
ATOM 3615 N N . ASP F 3 44 ? -37.416 -22.292 18.488 1.00 43.95 44 ASP T N 1
ATOM 3616 C CA . ASP F 3 44 ? -38.021 -21.003 18.054 1.00 43.67 44 ASP T CA 1
ATOM 3617 C C . ASP F 3 44 ? -36.967 -20.026 17.498 1.00 43.32 44 ASP T C 1
ATOM 3618 O O . ASP F 3 44 ? -37.242 -19.306 16.537 1.00 43.96 44 ASP T O 1
ATOM 3620 N N . PRO F 3 45 ? -35.761 -19.984 18.099 1.00 42.41 45 PRO T N 1
ATOM 3621 C CA . PRO F 3 45 ? -34.724 -19.141 17.495 1.00 41.30 45 PRO T CA 1
ATOM 3622 C C . PRO F 3 45 ? -34.443 -19.592 16.082 1.00 40.52 45 PRO T C 1
ATOM 3623 O O . PRO F 3 45 ? -34.579 -20.767 15.780 1.00 40.12 45 PRO T O 1
ATOM 3627 N N . ASN F 3 46 ? -34.047 -18.666 15.224 1.00 40.02 46 ASN T N 1
ATOM 3628 C CA . ASN F 3 46 ? -33.827 -18.991 13.830 1.00 39.09 46 ASN T CA 1
ATOM 3629 C C . ASN F 3 46 ? -32.380 -18.811 13.420 1.00 39.29 46 ASN T C 1
ATOM 3630 O O . ASN F 3 46 ? -31.816 -17.705 13.470 1.00 39.37 46 ASN T O 1
ATOM 3635 N N . TRP F 3 47 ? -31.803 -19.910 12.963 1.00 38.28 47 TRP T N 1
ATOM 3636 C CA . TRP F 3 47 ? -30.402 -19.965 12.632 1.00 37.72 47 TRP T CA 1
ATOM 3637 C C . TRP F 3 47 ? -30.030 -18.953 11.564 1.00 38.44 47 TRP T C 1
ATOM 3638 O O . TRP F 3 47 ? -28.856 -18.610 11.396 1.00 38.76 47 TRP T O 1
ATOM 3649 N N . PHE F 3 48 ? -31.024 -18.496 10.815 1.00 38.40 48 PHE T N 1
ATOM 3650 C CA . PHE F 3 48 ? -30.768 -17.540 9.748 1.00 38.43 48 PHE T CA 1
ATOM 3651 C C . PHE F 3 48 ? -30.599 -16.125 10.287 1.00 37.90 48 PHE T C 1
ATOM 3652 O O . PHE F 3 48 ? -30.143 -15.237 9.570 1.00 37.70 48 PHE T O 1
ATOM 3660 N N . ASP F 3 49 ? -30.927 -15.941 11.565 1.00 37.74 49 ASP T N 1
ATOM 3661 C CA . ASP F 3 49 ? -30.807 -14.634 12.235 1.00 37.54 49 ASP T CA 1
ATOM 3662 C C . ASP F 3 49 ? -29.533 -14.481 13.056 1.00 37.04 49 ASP T C 1
ATOM 3663 O O . ASP F 3 49 ? -29.278 -13.413 13.612 1.00 37.78 49 ASP T O 1
ATOM 3668 N N . ILE F 3 50 ? -28.746 -15.539 13.150 1.00 35.72 50 ILE T N 1
ATOM 3669 C CA . ILE F 3 50 ? -27.634 -15.541 14.083 1.00 35.00 50 ILE T CA 1
ATOM 3670 C C . ILE F 3 50 ? -26.559 -14.577 13.638 1.00 35.34 50 ILE T C 1
ATOM 3671 O O . ILE F 3 50 ? -25.980 -13.858 14.445 1.00 36.06 50 ILE T O 1
ATOM 3676 N N . THR F 3 51 ? -26.292 -14.548 12.342 1.00 35.58 51 THR T N 1
ATOM 3677 C CA . THR F 3 51 ? -25.230 -13.691 11.827 1.00 34.50 51 THR T CA 1
ATOM 3678 C C . THR F 3 51 ? -25.569 -12.225 12.014 1.00 33.84 51 THR T C 1
ATOM 3679 O O . THR F 3 51 ? -24.668 -11.400 12.089 1.00 34.54 51 THR T O 1
ATOM 3683 N N . ALA F 3 52 ? -26.859 -11.903 12.091 1.00 33.21 52 ALA T N 1
ATOM 3684 C CA . ALA F 3 52 ? -27.303 -10.524 12.401 1.00 32.46 52 ALA T CA 1
ATOM 3685 C C . ALA F 3 52 ? -26.773 -10.099 13.759 1.00 31.88 52 ALA T C 1
ATOM 3686 O O . ALA F 3 52 ? -26.306 -8.990 13.926 1.00 32.23 52 ALA T O 1
ATOM 3688 N N . GLN F 3 53 ? -26.840 -11.001 14.726 1.00 32.05 53 GLN T N 1
ATOM 3689 C CA . GLN F 3 53 ? -26.318 -10.749 16.057 1.00 32.25 53 GLN T CA 1
ATOM 3690 C C . GLN F 3 53 ? -24.805 -10.564 16.071 1.00 32.91 53 GLN T C 1
ATOM 3691 O O . GLN F 3 53 ? -24.284 -9.645 16.704 1.00 33.77 53 GLN T O 1
ATOM 3697 N N . LEU F 3 54 ? -24.088 -11.444 15.388 1.00 33.69 54 LEU T N 1
ATOM 3698 C CA . LEU F 3 54 ? -22.638 -11.327 15.336 1.00 33.59 54 LEU T CA 1
ATOM 3699 C C . LEU F 3 54 ? -22.271 -10.028 14.646 1.00 33.90 54 LEU T C 1
ATOM 3700 O O . LEU F 3 54 ? -21.304 -9.387 15.019 1.00 34.28 54 LEU T O 1
ATOM 3705 N N . TRP F 3 55 ? -23.038 -9.633 13.637 1.00 34.37 55 TRP T N 1
ATOM 3706 C CA . TRP F 3 55 ? -22.752 -8.383 12.932 1.00 35.13 55 TRP T CA 1
ATOM 3707 C C . TRP F 3 55 ? -22.711 -7.190 13.894 1.00 36.09 55 TRP T C 1
ATOM 3708 O O . TRP F 3 55 ? -21.776 -6.374 13.858 1.00 36.01 55 TRP T O 1
ATOM 3719 N N . GLU F 3 56 ? -23.718 -7.104 14.756 1.00 36.66 56 GLU T N 1
ATOM 3720 C CA . GLU F 3 56 ? -23.826 -6.009 15.712 1.00 37.99 56 GLU T CA 1
ATOM 3721 C C . GLU F 3 56 ? -22.654 -5.927 16.681 1.00 37.72 56 GLU T C 1
ATOM 3722 O O . GLU F 3 56 ? -22.308 -4.853 17.167 1.00 36.91 56 GLU T O 1
ATOM 3728 N N . PHE F 3 57 ? -22.050 -7.072 16.953 1.00 38.09 57 PHE T N 1
ATOM 3729 C CA . PHE F 3 57 ? -20.845 -7.128 17.755 1.00 38.64 57 PHE T CA 1
ATOM 3730 C C . PHE F 3 57 ? -19.650 -6.562 16.986 1.00 39.31 57 PHE T C 1
ATOM 3731 O O . PHE F 3 57 ? -18.766 -5.942 17.569 1.00 39.32 57 PHE T O 1
ATOM 3739 N N . SER F 3 58 ? -19.626 -6.781 15.679 1.00 40.42 58 SER T N 1
ATOM 3740 C CA . SER F 3 58 ? -18.588 -6.206 14.830 1.00 41.72 58 SER T CA 1
ATOM 3741 C C . SER F 3 58 ? -18.721 -4.681 14.809 1.00 43.06 58 SER T C 1
ATOM 3742 O O . SER F 3 58 ? -17.741 -3.959 15.019 1.00 43.28 58 SER T O 1
ATOM 3745 N N . GLN F 3 59 ? -19.934 -4.190 14.560 1.00 44.27 59 GLN T N 1
ATOM 3746 C CA . GLN F 3 59 ? -20.198 -2.744 14.620 1.00 45.15 59 GLN T CA 1
ATOM 3747 C C . GLN F 3 59 ? -19.769 -2.138 15.956 1.00 46.16 59 GLN T C 1
ATOM 3748 O O . GLN F 3 59 ? -19.299 -1.002 16.002 1.00 46.40 59 GLN T O 1
ATOM 3754 N N . GLU F 3 60 ? -19.939 -2.892 17.038 1.00 47.25 60 GLU T N 1
ATOM 3755 C CA . GLU F 3 60 ? -19.582 -2.406 18.371 1.00 48.10 60 GLU T CA 1
ATOM 3756 C C . GLU F 3 60 ? -18.062 -2.301 18.536 1.00 48.63 60 GLU T C 1
ATOM 3757 O O . GLU F 3 60 ? -17.572 -1.448 19.280 1.00 48.44 60 GLU T O 1
ATOM 3763 N N . LEU F 3 61 ? -17.324 -3.165 17.842 1.00 49.10 61 LEU T N 1
ATOM 3764 C CA . LEU F 3 61 ? -15.863 -3.110 17.865 1.00 49.55 61 LEU T CA 1
ATOM 3765 C C . LEU F 3 61 ? -15.354 -1.856 17.166 1.00 49.74 61 LEU T C 1
ATOM 3766 O O . LEU F 3 61 ? -14.678 -1.025 17.774 1.00 50.03 61 LEU T O 1
ATOM 3771 N N . ARG F 3 62 ? -15.666 -1.729 15.883 1.00 49.91 62 ARG T N 1
ATOM 3772 C CA . ARG F 3 62 ? -15.243 -0.559 15.122 1.00 49.97 62 ARG T CA 1
ATOM 3773 C C . ARG F 3 62 ? -15.735 0.719 15.801 1.00 49.40 62 ARG T C 1
ATOM 3774 O O . ARG F 3 62 ? -14.936 1.5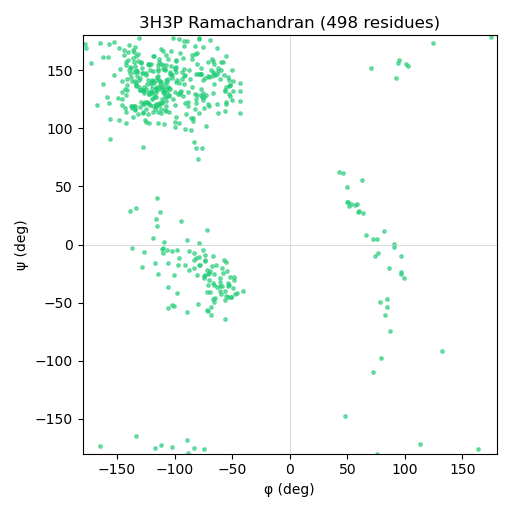28 16.283 1.00 49.02 62 ARG T O 1
ATOM 3782 N N . ASN F 3 63 ? -17.057 0.867 15.862 1.00 48.98 63 ASN T N 1
ATOM 3783 C CA . ASN F 3 63 ? -17.701 2.084 16.377 1.00 48.75 63 ASN T CA 1
ATOM 3784 C C . ASN F 3 63 ? -17.300 2.434 17.829 1.00 48.55 63 ASN T C 1
ATOM 3785 O O . ASN F 3 63 ? -17.341 3.602 18.232 1.00 48.70 63 ASN T O 1
ATOM 3790 N N . ARG F 3 64 ? -16.886 1.438 18.605 1.00 48.30 64 ARG T N 1
ATOM 3791 C CA . ARG F 3 64 ? -16.306 1.714 19.921 1.00 48.03 64 ARG T CA 1
ATOM 3792 C C . ARG F 3 64 ? -14.833 2.078 19.731 1.00 47.87 64 ARG T C 1
ATOM 3793 O O . ARG F 3 64 ? -13.950 1.453 20.335 1.00 48.07 64 ARG T O 1
#

Foldseek 3Di:
DKAKAKDAAEEAEAQFKDKIKIFIDDFAQQAWKKWKWWDAPPGDIDTAWIFRQNVGDIGGDPVQPPQWDWHADRVRSMIMIMGGNDDQVVFTWMKMFIFPAPPRNHHTDPDGPYIYPTYGYGYDD/DKAWAWDAADEAEAQFKDKIKIAIDDEQLQAWKKFKWKFAVPGDIDTAWIFRNNVGDIGGDPVCPPQKDWHADRVGSMIMIMGGRDDQVNFTWMKMFIFCAPPHHHHTDPDGPYIYPTYTYGYDHD/DKAWAKPDQEAEDAFFAKDKIKIFIPWFFAQLQKWKWWDAPPDDIHTAAGSQFDGDPPHDPQWGGDDGTTMIMIMGHGHHVVRQTWMKMKGDNDVDIDIYPIHGYHYHD/DKAKAKDDAEAADAFFAKDKIKIFIPWFAAQLQKWKWWDAPPDDIDTADGSQFDGDPPHDDQWGKHDGTGMIMIMRHGDDPVRQTKMKMWGPNDPPIDIYPIHGYHYDDDD/DDDPVCVVVVVVVVVVVD/DDDPVCVVVVVVVVVCVVVVD

Radius of gyration: 25.54 Å; Cα contacts (8 Å, |Δi|>4): 1377; chains: 6; bounding box: 74×53×62 Å

Secondary structure (DSSP, 8-state):
--EEEEPP-EEE-TT--EEEEEEEESS-STTS-EEEEEE-TTS-EEEEEEEETTTTEEEE-GGGTTTEEEEEETTTTEEEEEE-S--GGG-EEEEEEEEEE----SPEEEEEEEE---EEEEE--/--EEEEPPPEEE-TT--EEEEEEEESS-STTS-EEEEEE-TT--EEEEEEEETGGGEEEE-TTTBTTEEEEEETTTTEEEEEE-S--GGG-EEEEEEEEEEE---SEEEEEEEEE---EEEEE---/---EEEE-SEEEE-TTS-EEEEEEESSPPGGG-EEEEEE-TTSPPEEEEBTTTB--TTS-TTEEEEEETTEEEEEESS--GGG-SEEEEEE-SSSS-EE---EEEEE--/---EEEE-S--EE-TT--EEEEEEESSPPGGG-EEEEEE-TTS--EEEEBTTTB--TTS-TTEEEEEETTEEEEEESS--GGG-SEEEEEE-SSSS-EE---EE-EE----/---GGGHHHHHHHHHTT-/---GGGHHHHHHHHHHHHHH-

Solvent-accessible surface area: 21921 Å² total; per-residue (Å²): 140,12,50,1,2,0,2,5,58,37,123,50,103,54,65,36,44,2,71,0,6,1,59,14,48,47,52,55,27,32,43,12,3,7,0,0,0,30,28,24,90,92,170,21,11,40,10,0,0,0,0,0,2,50,144,65,53,53,18,50,3,85,162,4,124,69,38,11,57,2,62,22,57,142,106,61,28,2,0,70,0,61,0,46,62,1,114,73,126,1,30,1,41,1,11,0,0,12,1,0,22,56,101,58,80,18,83,9,19,3,0,2,34,25,20,0,13,8,2,84,1,44,3,53,133,111,24,51,11,22,4,2,6,67,29,110,36,99,62,63,18,53,11,22,2,0,0,24,16,35,46,42,41,26,19,31,10,5,4,1,0,0,28,24,19,96,93,97,21,7,52,9,2,0,0,0,0,3,55,145,70,52,49,17,47,2,87,110,3,114,57,82,10,55,2,64,21,48,126,46,23,32,0,0,36,0,64,6,38,59,5,148,78,136,6,30,0,41,0,12,0,0,12,1,1,32,62,106,84,68,18,81,8,18,5,0,3,38,49,31,2,84,16,2,71,0,44,7,52,95,140,109,2,86,6,72,6,59,46,46,73,38,57,35,50,81,54,87,149,0,68,0,38,0,122,3,71,94,74,3,30,131,53,43,0,0,0,0,3,18,77,120,55,60,26,4,89,7,0,0,43,27,5,68,46,98,26,113,84,16,34,126,63,3,61,8,54,39,80,21,52,60,1,34,0,17,0,55,48,1,85,98,56,1,44,7,49,0,10,0,0,0,1,14,63,37,26,2,18,23,2,102,8,0,33,4,88,95,37,232,132,1,91,7,77,5,53,55,39,69,32,58,32,38,75,56,76,154,1,63,0,38,0,76,3,78,94,68,6,28,117,45,47,0,0,0,0,2,19,72,121,94,89,30,5,84,5,0,0,36,28,4,70,47,94,24,111,81,18,47,115,56,2,52,8,60,38,73,20,56,63,1,44,0,26,0,54,44,0,80,92,85,1,41,8,40,0,11,0,0,0,2,13,58,36,34,1,16,20,2,100,8,0,104,3,54,94,105,172,110,176,185,117,15,14,6,50,43,3,27,122,39,61,92,128,57,119,86,105,146,129,15,13,11,47,45,1,30,126,37,51,106,117,29,60,112,120,151,136,106

B-factor: mean 32.5, std 6.47, range [14.71, 68.75]

Sequence (510 aa):
QVQLVQSGAEVKRPGSSVTVSCKASGGSFSTYALSWVRQAPGRGLEWMGGVIPLLTITNYAPRFQGRITITADRSTSTAYLELNSLRPEDTAVYYCAREGTTGWLGKPIGAFAHWGQGTLVTVSSQVQLVQSGAEVKRPGSSVTVSCKASGGSFSTYALSWVRQAPGRGLEWMGGVIPLLTITNYAPRFQGRITITADRSTSTAYLELNSLRPEDTAVYYCAREGTTGWLGKPIGAFAHWGQGTLVTVSSLEIVLTQSPGTQSLSPGERATLSCRASQSVGNNKLAWYQQRPGQAPRLLIYGASSRPSGVADRFSGSGSGTDFTLTISRLEPEDFAVYYCQQYGQSLSTFGQGTKVEVKLEIVLTQSPGTQSLSPGERATLSCRASQSVGNNKLAWYQQRPGQAPRLLIYGASSRPSGVADRFSGSGSGTDFTLTISRLEPEDFAVYYCQQYGQSLSTFGQGTKVEVKLVPDPNWFDITAQLWEFSQELDPNWFDITAQLWEFSQELRNR